Protein AF-A0A395IFY5-F1 (afdb_monomer)

pLDDT: mean 73.61, std 20.09, range [24.98, 97.0]

Radius of gyration: 34.27 Å; Cα contacts (8 Å, |Δi|>4): 529; chains: 1; bounding box: 59×69×120 Å

Structure (mmCIF, N/CA/C/O backbone):
data_AF-A0A395IFY5-F1
#
_entry.id   AF-A0A395IFY5-F1
#
loop_
_atom_site.group_PDB
_atom_site.id
_atom_site.type_symbol
_atom_site.label_atom_id
_atom_site.label_alt_id
_atom_site.label_comp_id
_atom_site.label_asym_id
_atom_site.label_entity_id
_atom_site.label_seq_id
_atom_site.pdbx_PDB_ins_code
_atom_site.Cartn_x
_atom_site.Cartn_y
_atom_site.Cartn_z
_atom_site.occupancy
_atom_site.B_iso_or_equiv
_atom_site.auth_seq_id
_atom_site.auth_comp_id
_atom_site.auth_asym_id
_atom_site.auth_atom_id
_atom_site.pdbx_PDB_model_num
ATOM 1 N N . MET A 1 1 ? -20.808 15.886 49.820 1.00 26.98 1 MET A N 1
ATOM 2 C CA . MET A 1 1 ? -21.472 15.055 48.793 1.00 26.98 1 MET A CA 1
ATOM 3 C C . MET A 1 1 ? -20.563 14.999 47.576 1.00 26.98 1 MET A C 1
ATOM 5 O O . MET A 1 1 ? -20.140 16.070 47.157 1.00 26.98 1 MET A O 1
ATOM 9 N N . PRO A 1 2 ? -20.183 13.823 47.051 1.00 31.27 2 PRO A N 1
ATOM 10 C CA . PRO A 1 2 ? -19.376 13.756 45.838 1.00 31.27 2 PRO A CA 1
ATOM 11 C C . PRO A 1 2 ? -20.217 14.234 44.645 1.00 31.27 2 PRO A C 1
ATOM 13 O O . PRO A 1 2 ? -21.399 13.910 44.546 1.00 31.27 2 PRO A O 1
ATOM 16 N N . SER A 1 3 ? -19.616 15.046 43.783 1.00 34.03 3 SER A N 1
ATOM 17 C CA . SER A 1 3 ? -20.233 15.707 42.632 1.00 34.03 3 SER A CA 1
ATOM 18 C C . SER A 1 3 ? -20.756 14.730 41.572 1.00 34.03 3 SER A C 1
ATOM 20 O O . SER A 1 3 ? -20.157 13.686 41.317 1.00 34.03 3 SER A O 1
ATOM 22 N N . GLN A 1 4 ? -21.853 15.129 40.924 1.00 34.00 4 GLN A N 1
ATOM 23 C CA . GLN A 1 4 ? -22.522 14.465 39.804 1.00 34.00 4 GLN A CA 1
ATOM 24 C C . GLN A 1 4 ? -21.640 14.350 38.546 1.00 34.00 4 GLN A C 1
ATOM 26 O O . GLN A 1 4 ? -21.796 15.118 37.604 1.00 34.00 4 GLN A O 1
ATOM 31 N N . ASP A 1 5 ? -20.738 13.378 38.485 1.00 44.94 5 ASP A N 1
ATOM 32 C CA . ASP A 1 5 ? -20.074 13.021 37.228 1.00 44.94 5 ASP A CA 1
ATOM 33 C C . ASP A 1 5 ? -20.042 11.494 37.103 1.00 44.94 5 ASP A C 1
ATOM 35 O O . ASP A 1 5 ? -19.084 10.816 37.468 1.00 44.94 5 ASP A O 1
ATOM 39 N N . GLY A 1 6 ? -21.166 10.939 36.636 1.00 41.62 6 GLY A N 1
ATOM 40 C CA . GLY A 1 6 ? -21.250 9.535 36.237 1.00 41.62 6 GLY A CA 1
ATOM 41 C C . GLY A 1 6 ? -20.251 9.205 35.112 1.00 41.62 6 GLY A C 1
ATOM 42 O O . GLY A 1 6 ? -19.733 10.116 34.459 1.00 41.62 6 GLY A O 1
ATOM 43 N N . PRO A 1 7 ? -19.967 7.914 34.863 1.00 51.44 7 PRO A N 1
ATOM 44 C CA . PRO A 1 7 ? -18.994 7.487 33.860 1.00 51.44 7 PRO A CA 1
ATOM 45 C C . PRO A 1 7 ? -19.305 8.107 32.489 1.00 51.44 7 PRO A C 1
ATOM 47 O O . PRO A 1 7 ? -20.394 7.929 31.943 1.00 51.44 7 PRO A O 1
ATOM 50 N N . LYS A 1 8 ? -18.345 8.866 31.946 1.00 68.69 8 LYS A N 1
ATOM 51 C CA . LYS A 1 8 ? -18.414 9.467 30.608 1.00 68.69 8 LYS A CA 1
ATOM 52 C C . LYS A 1 8 ? -17.754 8.518 29.611 1.00 68.69 8 LYS A C 1
ATOM 54 O O . LYS A 1 8 ? -16.533 8.372 29.613 1.00 68.69 8 LYS A O 1
ATOM 59 N N . ASN A 1 9 ? -18.547 7.893 28.746 1.00 81.44 9 ASN A N 1
ATOM 60 C CA . ASN A 1 9 ? -18.025 7.064 27.661 1.00 81.44 9 ASN A CA 1
ATOM 61 C C . ASN A 1 9 ? -17.573 7.954 26.501 1.00 81.44 9 ASN A C 1
ATOM 63 O O . ASN A 1 9 ? -18.390 8.640 25.888 1.00 81.44 9 ASN A O 1
ATOM 67 N N . LEU A 1 10 ? -16.291 7.922 26.137 1.00 83.31 10 LEU A N 1
ATOM 68 C CA . LEU A 1 10 ? -15.866 8.532 24.881 1.00 83.31 10 LEU A CA 1
ATOM 69 C C . LEU A 1 10 ? -15.940 7.520 23.737 1.00 83.31 10 LEU A C 1
ATOM 71 O O . LEU A 1 10 ? -15.310 6.465 23.766 1.00 83.31 10 LEU A O 1
ATOM 75 N N . CYS A 1 11 ? -16.658 7.899 22.690 1.00 86.62 11 CYS A N 1
ATOM 76 C CA . CYS A 1 11 ? -16.679 7.219 21.409 1.00 86.62 11 CYS A CA 1
ATOM 77 C C . CYS A 1 11 ? -15.912 8.053 20.376 1.00 86.62 11 CYS A C 1
ATOM 79 O O . CYS A 1 11 ? -16.024 9.279 20.349 1.00 86.62 11 CYS A O 1
ATOM 81 N N . VAL A 1 12 ? -15.165 7.414 19.475 1.00 83.50 12 VAL A N 1
ATOM 82 C CA . VAL A 1 12 ? -14.490 8.143 18.393 1.00 83.50 12 VAL A CA 1
ATOM 83 C C . VAL A 1 12 ? -14.589 7.381 17.080 1.00 83.50 12 VAL A C 1
ATOM 85 O O . VAL A 1 12 ? -14.323 6.178 17.020 1.00 83.50 12 VAL A O 1
ATOM 88 N N . ALA A 1 13 ? -14.934 8.100 16.017 1.00 83.00 13 ALA A N 1
ATOM 89 C CA . ALA A 1 13 ? -14.989 7.576 14.660 1.00 83.00 13 ALA A CA 1
ATOM 90 C C . ALA A 1 13 ? -13.747 7.955 13.834 1.00 83.00 13 ALA A C 1
ATOM 92 O O . ALA A 1 13 ? -13.029 8.907 14.136 1.00 83.00 13 ALA A O 1
ATOM 93 N N . GLU A 1 14 ? -13.524 7.241 12.732 1.00 74.25 14 GLU A N 1
ATOM 94 C CA . GLU A 1 14 ? -12.420 7.515 11.797 1.00 74.25 14 GLU A CA 1
ATOM 95 C C . GLU A 1 14 ? -12.606 8.793 10.958 1.00 74.25 14 GLU A C 1
ATOM 97 O O . GLU A 1 14 ? -11.643 9.273 10.359 1.00 74.25 14 GLU A O 1
ATOM 102 N N . LYS A 1 15 ? -13.841 9.311 10.880 1.00 77.44 15 LYS A N 1
ATOM 103 C CA . LYS A 1 15 ? -14.235 10.450 10.040 1.00 77.44 15 LYS A CA 1
ATOM 104 C C . LYS A 1 15 ? -15.330 11.289 10.717 1.00 77.44 15 LYS A C 1
ATOM 106 O O . LYS A 1 15 ? -16.211 10.707 11.360 1.00 77.44 15 LYS A O 1
ATOM 111 N N . PRO A 1 16 ? -15.361 12.619 10.501 1.00 85.31 16 PRO A N 1
ATOM 112 C CA . PRO A 1 16 ? -16.389 13.497 11.070 1.00 85.31 16 PRO A CA 1
ATOM 113 C C . PRO A 1 16 ? -17.825 13.151 10.671 1.00 85.31 16 PRO A C 1
ATOM 115 O O . PRO A 1 16 ? -18.732 13.213 11.502 1.00 85.31 16 PRO A O 1
ATOM 118 N N . SER A 1 17 ? -18.043 12.746 9.416 1.00 86.31 17 SER A N 1
ATOM 119 C CA . SER A 1 17 ? -19.370 12.356 8.921 1.00 86.31 17 SER A CA 1
ATOM 120 C C . SER A 1 17 ? -19.918 11.124 9.646 1.00 86.31 17 SER A C 1
ATOM 122 O O . SER A 1 17 ? -21.086 11.109 10.033 1.00 86.31 17 SER A O 1
ATOM 124 N N . ILE A 1 18 ? -19.063 10.129 9.900 1.00 86.31 18 ILE A N 1
ATOM 125 C CA . ILE A 1 18 ? -19.425 8.905 10.624 1.00 86.31 18 ILE A CA 1
ATOM 126 C C . ILE A 1 18 ? -19.736 9.227 12.087 1.00 86.31 18 ILE A C 1
ATOM 128 O O . ILE A 1 18 ? -20.753 8.768 12.598 1.00 86.31 18 ILE A O 1
ATOM 132 N N . ALA A 1 19 ? -18.920 10.057 12.747 1.00 89.62 19 ALA A N 1
ATOM 133 C CA . ALA A 1 19 ? -19.186 10.478 14.125 1.00 89.62 19 ALA A CA 1
ATOM 134 C C . ALA A 1 19 ? -20.560 11.142 14.268 1.00 89.62 19 ALA A C 1
ATOM 136 O O . ALA A 1 19 ? -21.326 10.769 15.152 1.00 89.62 19 ALA A O 1
ATOM 137 N N . LYS A 1 20 ? -20.901 12.069 13.363 1.00 91.75 20 LYS A N 1
ATOM 138 C CA . LYS A 1 20 ? -22.211 12.733 13.361 1.00 91.75 20 LYS A CA 1
ATOM 139 C C . LYS A 1 20 ? -23.358 11.732 13.190 1.00 91.75 20 LYS A C 1
ATOM 141 O O . LYS A 1 20 ? -24.325 11.774 13.944 1.00 91.75 20 LYS A O 1
ATOM 146 N N . ALA A 1 21 ? -23.253 10.837 12.206 1.00 91.31 21 ALA A N 1
ATOM 147 C CA . ALA A 1 21 ? -24.296 9.855 11.914 1.00 91.31 21 ALA A CA 1
ATOM 148 C C . ALA A 1 21 ? -24.513 8.880 13.083 1.00 91.31 21 ALA A C 1
ATOM 150 O O . ALA A 1 21 ? -25.640 8.699 13.540 1.00 91.31 21 ALA A O 1
ATOM 151 N N . VAL A 1 22 ? -23.428 8.315 13.622 1.00 93.44 22 VAL A N 1
ATOM 152 C CA . VAL A 1 22 ? -23.485 7.382 14.755 1.00 93.44 22 VAL A CA 1
ATOM 153 C C . VAL A 1 22 ? -24.049 8.069 15.998 1.00 93.44 22 VAL A C 1
ATOM 155 O O . VAL A 1 22 ? -24.933 7.507 16.640 1.00 93.44 22 VAL A O 1
ATOM 158 N N . ALA A 1 23 ? -23.606 9.290 16.316 1.00 93.81 23 ALA A N 1
ATOM 159 C CA . ALA A 1 23 ? -24.124 10.030 17.466 1.00 93.81 23 ALA A CA 1
ATOM 160 C C . ALA A 1 23 ? -25.639 10.267 17.353 1.00 93.81 23 ALA A C 1
ATOM 162 O O . ALA A 1 23 ? -26.368 10.004 18.304 1.00 93.81 23 ALA A O 1
ATOM 163 N N . ASN A 1 24 ? -26.131 10.665 16.175 1.00 93.19 24 ASN A N 1
ATOM 164 C CA . ASN A 1 24 ? -27.566 10.846 15.939 1.00 93.19 24 ASN A CA 1
ATOM 165 C C . ASN A 1 24 ? -28.365 9.540 16.080 1.00 93.19 24 ASN A C 1
ATOM 167 O O . ASN A 1 24 ? -29.462 9.550 16.639 1.00 93.19 24 ASN A O 1
ATOM 171 N N . HIS A 1 25 ? -27.830 8.414 15.597 1.00 93.38 25 HIS A N 1
ATOM 172 C CA . HIS A 1 25 ? -28.491 7.112 15.717 1.00 93.38 25 HIS A CA 1
ATOM 173 C C . HIS A 1 25 ? -28.605 6.636 17.165 1.00 93.38 25 HIS A C 1
ATOM 175 O O . HIS A 1 25 ? -29.672 6.149 17.550 1.00 93.38 25 HIS A O 1
ATOM 181 N N . LEU A 1 26 ? -27.536 6.799 17.951 1.00 93.06 26 LEU A N 1
ATOM 182 C CA . LEU A 1 26 ? -27.499 6.409 19.362 1.00 93.06 26 LEU A CA 1
ATOM 183 C C . LEU A 1 26 ? -28.353 7.341 20.227 1.00 93.06 26 LEU A C 1
ATOM 185 O O . LEU A 1 26 ? -29.123 6.867 21.054 1.00 93.06 26 LEU A O 1
ATOM 189 N N . ALA A 1 27 ? -28.292 8.649 19.984 1.00 91.50 27 ALA A N 1
ATOM 190 C CA . ALA A 1 27 ? -29.034 9.648 20.748 1.00 91.50 27 ALA A CA 1
ATOM 191 C C . ALA A 1 27 ? -30.536 9.716 20.412 1.00 91.50 27 ALA A C 1
ATOM 193 O O . ALA A 1 27 ? -31.269 10.490 21.023 1.00 91.50 27 ALA A O 1
ATOM 194 N N . GLY A 1 28 ? -30.996 8.987 19.386 1.00 87.31 28 GLY A N 1
ATOM 195 C CA . GLY A 1 28 ? -32.372 9.107 18.891 1.00 87.31 28 GLY A CA 1
ATOM 196 C C . GLY A 1 28 ? -32.708 10.518 18.390 1.00 87.31 28 GLY A C 1
ATOM 197 O O . GLY A 1 28 ? -33.854 10.938 18.483 1.00 87.31 28 GLY A O 1
ATOM 198 N N . GLY A 1 29 ? -31.707 11.255 17.898 1.00 81.44 29 GLY A N 1
ATOM 199 C CA . GLY A 1 29 ? -31.835 12.649 17.461 1.00 81.44 29 GLY A CA 1
ATOM 200 C C . GLY A 1 29 ? -31.579 13.709 18.540 1.00 81.44 29 GLY A C 1
ATOM 201 O O . GLY A 1 29 ? -31.393 14.870 18.188 1.00 81.44 29 GLY A O 1
ATOM 202 N N . ASN A 1 30 ? -31.491 13.346 19.825 1.00 87.69 30 ASN A N 1
ATOM 203 C CA . ASN A 1 30 ? -31.222 14.299 20.908 1.00 87.69 30 ASN A CA 1
ATOM 204 C C . ASN A 1 30 ? -29.714 14.427 21.198 1.00 87.69 30 ASN A C 1
ATOM 206 O O . ASN A 1 30 ? -29.212 13.928 22.205 1.00 87.69 30 ASN A O 1
ATOM 210 N N . VAL A 1 31 ? -28.978 15.049 20.272 1.00 91.62 31 VAL A N 1
ATOM 211 C CA . VAL A 1 31 ? -27.521 15.227 20.366 1.00 91.62 31 VAL A CA 1
ATOM 212 C C . VAL A 1 31 ? -27.163 16.688 20.642 1.00 91.62 31 VAL A C 1
ATOM 214 O O . VAL A 1 31 ? -27.665 17.595 19.982 1.00 91.62 31 VAL A O 1
ATOM 217 N N . GLN A 1 32 ? -26.240 16.922 21.573 1.00 91.62 32 GLN A N 1
ATOM 218 C CA . GLN A 1 32 ? -25.681 18.248 21.846 1.00 91.62 32 GLN A CA 1
ATOM 219 C C . GLN A 1 32 ? -24.305 18.366 21.194 1.00 91.62 32 GLN A C 1
ATOM 221 O O . GLN A 1 32 ? -23.394 17.612 21.528 1.00 91.62 32 GLN A O 1
ATOM 226 N N . SER A 1 33 ? -24.134 19.293 20.249 1.00 91.25 33 SER A N 1
ATOM 227 C CA . SER A 1 33 ? -22.854 19.474 19.554 1.00 91.25 33 SER A CA 1
ATOM 228 C C . SER A 1 33 ? -22.033 20.620 20.139 1.00 91.25 33 SER A C 1
ATOM 230 O O . SER A 1 33 ? -22.550 21.726 20.274 1.00 91.25 33 SER A O 1
ATOM 232 N N . SER A 1 34 ? -20.740 20.400 20.371 1.00 88.62 34 SER A N 1
ATOM 233 C CA . SER A 1 34 ? -19.772 21.440 20.728 1.00 88.62 34 SER A CA 1
ATOM 234 C C . SER A 1 34 ? -18.578 21.458 19.769 1.00 88.62 34 SER A C 1
ATOM 236 O O . SER A 1 34 ? -18.190 20.440 19.183 1.00 88.62 34 SER A O 1
ATOM 238 N N . ASN A 1 35 ? -18.018 22.651 19.561 1.00 86.19 35 ASN A N 1
ATOM 239 C CA . ASN A 1 35 ? -16.849 22.841 18.706 1.00 86.19 35 ASN A CA 1
ATOM 240 C C . ASN A 1 35 ? -15.571 22.388 19.418 1.00 86.19 35 ASN A C 1
ATOM 242 O O . ASN A 1 35 ? -15.488 22.386 20.645 1.00 86.19 35 ASN A O 1
ATOM 246 N N . THR A 1 36 ? -14.565 22.031 18.626 1.00 81.25 36 THR A N 1
ATOM 247 C CA . THR A 1 36 ? -13.233 21.654 19.111 1.00 81.25 36 THR A CA 1
ATOM 248 C C . THR A 1 36 ? -12.189 22.637 18.588 1.00 81.25 36 THR A C 1
ATOM 250 O O . THR A 1 36 ? -12.496 23.489 17.753 1.00 81.25 36 THR A O 1
ATOM 253 N N . GLY A 1 37 ? -10.932 22.497 19.019 1.00 73.19 37 GLY A N 1
ATOM 254 C CA . GLY A 1 37 ? -9.809 23.259 18.456 1.00 73.19 37 GLY A CA 1
ATOM 255 C C . GLY A 1 37 ? -9.517 22.962 16.975 1.00 73.19 37 GLY A C 1
ATOM 256 O O . GLY A 1 37 ? -8.627 23.575 16.394 1.00 73.19 37 GLY A O 1
ATOM 257 N N . ASN A 1 38 ? -10.233 22.019 16.350 1.00 79.94 38 ASN A N 1
ATOM 258 C CA . ASN A 1 38 ? -10.148 21.730 14.924 1.00 79.94 38 ASN A CA 1
ATOM 259 C C . ASN A 1 38 ? -11.479 22.048 14.222 1.00 79.94 38 ASN A C 1
ATOM 261 O O . ASN A 1 38 ? -12.522 21.505 14.580 1.00 79.94 38 ASN A O 1
ATOM 265 N N . LYS A 1 39 ? -11.431 22.866 13.161 1.00 83.44 39 LYS A N 1
ATOM 266 C CA . LYS A 1 39 ? -12.620 23.332 12.420 1.00 83.44 39 LYS A CA 1
ATOM 267 C C . LYS A 1 39 ? -13.497 22.222 11.823 1.00 83.44 39 LYS A C 1
ATOM 269 O O . LYS A 1 39 ? -14.675 22.453 11.570 1.00 83.44 39 LYS A O 1
ATOM 274 N N . TYR A 1 40 ? -12.944 21.035 11.580 1.00 83.69 40 TYR A N 1
ATOM 275 C CA . TYR A 1 40 ? -13.663 19.921 10.956 1.00 83.69 40 TYR A CA 1
ATOM 276 C C . TYR A 1 40 ? -14.197 18.899 11.962 1.00 83.69 40 TYR A C 1
ATOM 278 O O . TYR A 1 40 ? -14.965 18.017 11.577 1.00 83.69 40 TYR A O 1
ATOM 286 N N . ILE A 1 41 ? -13.796 18.986 13.234 1.00 84.38 41 ILE A N 1
ATOM 287 C CA . ILE A 1 41 ? -14.153 18.007 14.262 1.00 84.38 41 ILE A CA 1
ATOM 288 C C . ILE A 1 41 ? -15.041 18.664 15.309 1.00 84.38 41 ILE A C 1
ATOM 290 O O . ILE A 1 41 ? -14.768 19.754 15.810 1.00 84.38 41 ILE A O 1
ATOM 294 N N . LYS A 1 42 ? -16.112 17.954 15.651 1.00 88.06 42 LYS A N 1
ATOM 295 C CA . LYS A 1 42 ? -17.075 18.334 16.679 1.00 88.06 42 LYS A CA 1
ATOM 296 C C . LYS A 1 42 ? -17.179 17.223 17.711 1.00 88.06 42 LYS A C 1
ATOM 298 O O . LYS A 1 42 ? -16.975 16.053 17.379 1.00 88.06 42 LYS A O 1
ATOM 303 N N . ASN A 1 43 ? -17.529 17.601 18.930 1.00 88.88 43 ASN A N 1
ATOM 304 C CA . ASN A 1 43 ? -17.915 16.667 19.976 1.00 88.88 43 ASN A CA 1
ATOM 305 C C . ASN A 1 43 ? -19.445 16.626 20.040 1.00 88.88 43 ASN A C 1
ATOM 307 O O . ASN A 1 43 ? -20.100 17.664 19.981 1.00 88.88 43 ASN A O 1
ATOM 311 N N . TYR A 1 44 ? -20.008 15.427 20.127 1.00 91.81 44 TYR A N 1
ATOM 312 C CA . TYR A 1 44 ? -21.442 15.176 20.184 1.00 91.81 44 TYR A CA 1
ATOM 313 C C . TYR A 1 44 ? -21.761 14.477 21.502 1.00 91.81 44 TYR A C 1
ATOM 315 O O . TYR A 1 44 ? -21.471 13.292 21.656 1.00 91.81 44 TYR A O 1
ATOM 323 N N . SER A 1 45 ? -22.327 15.210 22.450 1.00 91.19 45 SER A N 1
ATOM 324 C CA . SER A 1 45 ? -22.724 14.696 23.757 1.00 91.19 45 SER A CA 1
ATOM 325 C C . SER A 1 45 ? -24.150 14.155 23.706 1.00 91.19 45 SER A C 1
ATOM 327 O O . SER A 1 45 ? -25.042 14.801 23.154 1.00 91.19 45 SER A O 1
ATOM 329 N N . PHE A 1 46 ? -24.367 12.975 24.277 1.00 92.44 46 PHE A N 1
ATOM 330 C CA . PHE A 1 46 ? -25.675 12.329 24.369 1.00 92.44 46 PHE A CA 1
ATOM 331 C C . PHE A 1 46 ? -25.711 11.331 25.527 1.00 92.44 46 PHE A C 1
ATOM 333 O O . PHE A 1 46 ? -24.678 10.960 26.077 1.00 92.44 46 PHE A O 1
ATOM 340 N N . THR A 1 47 ? -26.906 10.871 25.873 1.00 91.25 47 THR A N 1
ATOM 341 C CA . THR A 1 47 ? -27.121 9.797 26.846 1.00 91.25 47 THR A CA 1
ATOM 342 C C . THR A 1 47 ? -27.548 8.540 26.095 1.00 91.25 47 THR A C 1
ATOM 344 O O . THR A 1 47 ? -28.386 8.614 25.195 1.00 91.25 47 THR A O 1
ATOM 347 N N . PHE A 1 48 ? -26.950 7.393 26.415 1.00 92.56 48 PHE A N 1
ATOM 348 C CA . PHE A 1 48 ? -27.265 6.123 25.761 1.00 92.56 48 PHE A CA 1
ATOM 349 C C . PHE A 1 48 ? -27.059 4.940 26.707 1.00 92.56 48 PHE A C 1
ATOM 351 O O . PHE A 1 48 ? -26.137 4.930 27.522 1.00 92.56 48 PHE A O 1
ATOM 358 N N . ASP A 1 49 ? -27.901 3.919 26.549 1.00 91.50 49 ASP A N 1
ATOM 359 C CA . ASP A 1 49 ? -27.753 2.627 27.213 1.00 91.50 49 ASP A CA 1
ATOM 360 C C . ASP A 1 49 ? -26.842 1.698 26.400 1.00 91.50 49 ASP A C 1
ATOM 362 O O . ASP A 1 49 ? -27.270 1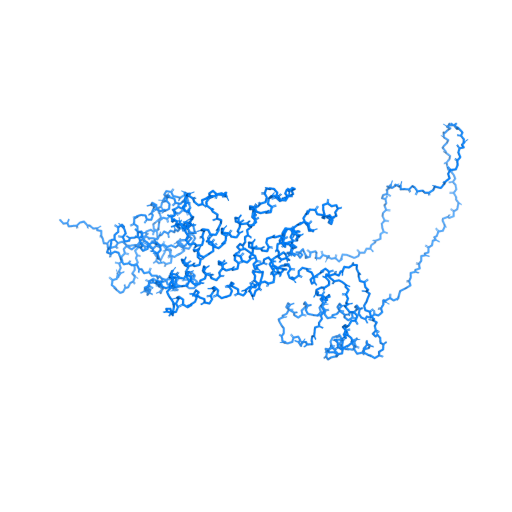.077 25.422 1.00 91.50 49 ASP A O 1
ATOM 366 N N . PHE A 1 50 ? -25.585 1.583 26.827 1.00 89.06 50 PHE A N 1
ATOM 367 C CA . PHE A 1 50 ? -24.598 0.676 26.235 1.00 89.06 50 PHE A CA 1
ATOM 368 C C . PHE A 1 50 ? -24.789 -0.783 26.676 1.00 89.06 50 PHE A C 1
ATOM 370 O O . PHE A 1 50 ? -24.104 -1.667 26.163 1.00 89.06 50 PHE A O 1
ATOM 377 N N . GLY A 1 51 ? -25.730 -1.061 27.583 1.00 86.44 51 GLY A N 1
ATOM 378 C CA . GLY A 1 51 ? -25.977 -2.393 28.120 1.00 86.44 51 GLY A CA 1
ATOM 379 C C . GLY A 1 51 ? -24.822 -2.947 28.964 1.00 86.44 51 GLY A C 1
ATOM 380 O O . GLY A 1 51 ? -23.783 -2.312 29.171 1.00 86.44 51 GLY A O 1
ATOM 381 N N . GLY A 1 52 ? -25.019 -4.165 29.477 1.00 81.19 52 GLY A N 1
ATOM 382 C CA . GLY A 1 52 ? -24.025 -4.867 30.293 1.00 81.19 52 GLY A CA 1
ATOM 383 C C . GLY A 1 52 ? -23.592 -4.061 31.522 1.00 81.19 52 GLY A C 1
ATOM 384 O O . GLY A 1 52 ? -24.425 -3.500 32.226 1.00 81.19 52 GLY A O 1
ATOM 385 N N . GLN A 1 53 ? -22.280 -3.996 31.761 1.00 77.00 53 GLN A N 1
ATOM 386 C CA . GLN A 1 53 ? -21.682 -3.289 32.902 1.00 77.00 53 GLN A CA 1
ATOM 387 C C . GLN A 1 53 ? -21.679 -1.754 32.777 1.00 77.00 53 GLN A C 1
ATOM 389 O O . GLN A 1 53 ? -21.423 -1.072 33.764 1.00 77.00 53 GLN A O 1
ATOM 394 N N . TRP A 1 54 ? -21.925 -1.202 31.582 1.00 82.00 54 TRP A N 1
ATOM 395 C CA . TRP A 1 54 ? -21.890 0.250 31.355 1.00 82.00 54 TRP A CA 1
ATOM 396 C C . TRP A 1 54 ? -23.267 0.900 31.505 1.00 82.00 54 TRP A C 1
ATOM 398 O O . TRP A 1 54 ? -23.341 2.064 31.891 1.00 82.00 54 TRP A O 1
ATOM 408 N N . GLY A 1 55 ? -24.339 0.143 31.238 1.00 86.19 55 GLY A N 1
ATOM 409 C CA . GLY A 1 55 ? -25.720 0.594 31.396 1.00 86.19 55 GLY A CA 1
ATOM 410 C C . GLY A 1 55 ? -26.004 1.925 30.696 1.00 86.19 55 GLY A C 1
ATOM 411 O O . GLY A 1 55 ? -25.416 2.243 29.659 1.00 86.19 55 GLY A O 1
ATOM 412 N N . ASN A 1 56 ? -26.912 2.707 31.280 1.00 88.75 56 ASN A N 1
ATOM 413 C CA . ASN A 1 56 ? -27.227 4.050 30.814 1.00 88.75 56 ASN A CA 1
ATOM 414 C C . ASN A 1 56 ? -26.201 5.063 31.336 1.00 88.75 56 ASN A C 1
ATOM 416 O O . ASN A 1 56 ? -26.085 5.263 32.546 1.00 88.75 56 ASN A O 1
ATOM 420 N N . CYS A 1 57 ? -25.478 5.717 30.428 1.00 87.19 57 CYS A N 1
ATOM 421 C CA . CYS A 1 57 ? -24.462 6.695 30.789 1.00 87.19 57 CYS A CA 1
ATOM 422 C C . CYS A 1 57 ? -24.392 7.859 29.793 1.00 87.19 57 CYS A C 1
ATOM 424 O O . CYS A 1 57 ? -24.887 7.797 28.663 1.00 87.19 57 CYS A O 1
ATOM 426 N N . ASN A 1 58 ? -23.721 8.930 30.213 1.00 88.25 58 ASN A N 1
ATOM 427 C CA . ASN A 1 58 ? -23.388 10.029 29.319 1.00 88.25 58 ASN A CA 1
ATOM 428 C C . ASN A 1 58 ? -22.227 9.614 28.416 1.00 88.25 58 ASN A C 1
ATOM 430 O O . ASN A 1 58 ? -21.253 9.005 28.862 1.00 88.25 58 ASN A O 1
ATOM 434 N N . ALA A 1 59 ? -22.324 9.958 27.141 1.00 88.31 59 ALA A N 1
ATOM 435 C CA . ALA A 1 59 ? -21.312 9.680 26.147 1.00 88.31 59 ALA A CA 1
ATOM 436 C C . ALA A 1 59 ? -20.987 10.918 25.323 1.00 88.31 59 ALA A C 1
ATOM 438 O O . ALA A 1 59 ? -21.832 11.779 25.083 1.00 88.31 59 ALA A O 1
ATOM 439 N N . VAL A 1 60 ? -19.741 10.982 24.872 1.00 89.12 60 VAL A N 1
ATOM 440 C CA . VAL A 1 60 ? -19.272 11.986 23.923 1.00 89.12 60 VAL A CA 1
ATOM 441 C C . VAL A 1 60 ? -18.745 11.248 22.702 1.00 89.12 60 VAL A C 1
ATOM 443 O O . VAL A 1 60 ? -17.828 10.441 22.807 1.00 89.12 60 VAL A O 1
ATOM 446 N N . MET A 1 61 ? -19.324 11.507 21.534 1.00 89.50 61 MET A N 1
ATOM 447 C CA . MET A 1 61 ? -18.809 11.034 20.252 1.00 89.50 61 MET A CA 1
ATOM 448 C C . MET A 1 61 ? -17.972 12.123 19.593 1.00 89.50 61 MET A C 1
ATOM 450 O O . MET A 1 61 ? -18.414 13.259 19.458 1.00 89.50 61 MET A O 1
ATOM 454 N N . THR A 1 62 ? -16.784 11.771 19.122 1.00 89.06 62 THR A N 1
ATOM 455 C CA . THR A 1 62 ? -15.922 12.657 18.332 1.00 89.06 62 THR A CA 1
ATOM 456 C C . THR A 1 62 ? -15.323 11.905 17.141 1.00 89.06 62 THR A C 1
ATOM 458 O O . THR A 1 62 ? -15.735 10.787 16.826 1.00 89.06 62 THR A O 1
ATOM 461 N N . SER A 1 63 ? -14.371 12.499 16.425 1.00 83.94 63 SER A N 1
ATOM 462 C CA . SER A 1 63 ? -13.718 11.858 15.276 1.00 83.94 63 SER A CA 1
ATOM 463 C C . SER A 1 63 ? -12.264 12.271 15.107 1.00 83.94 63 SER A C 1
ATOM 465 O O . SER A 1 63 ? -11.843 13.304 15.620 1.00 83.94 63 SER A O 1
ATOM 467 N N . VAL A 1 64 ? -11.527 11.490 14.320 1.00 76.31 64 VAL A N 1
ATOM 468 C CA . VAL A 1 64 ? -10.225 11.874 13.758 1.00 76.31 64 VAL A CA 1
ATOM 469 C C . VAL A 1 64 ? -10.331 12.197 12.268 1.00 76.31 64 VAL A C 1
ATOM 471 O O . VAL A 1 64 ? -11.369 11.999 11.638 1.00 76.31 64 VAL A O 1
ATOM 474 N N . LEU A 1 65 ? -9.229 12.689 11.703 1.00 70.62 65 LEU A N 1
ATOM 475 C CA . LEU A 1 65 ? -9.031 12.860 10.266 1.00 70.62 65 LEU A CA 1
ATOM 476 C C . LEU A 1 65 ? -7.882 11.955 9.810 1.00 70.62 65 LEU A C 1
ATOM 478 O O . LEU A 1 65 ? -6.720 12.357 9.828 1.00 70.62 65 LEU A O 1
ATOM 482 N N . GLY A 1 66 ? -8.188 10.712 9.433 1.00 63.75 66 GLY A N 1
ATOM 483 C CA . GLY A 1 66 ? -7.176 9.733 9.012 1.00 63.75 66 GLY A CA 1
ATOM 484 C C . GLY A 1 66 ? -6.202 9.340 10.133 1.00 63.75 66 GLY A C 1
ATOM 485 O O . GLY A 1 66 ? -6.558 9.342 11.311 1.00 63.75 66 GLY A O 1
ATOM 486 N N . HIS A 1 67 ? -4.960 8.993 9.779 1.00 65.50 67 HIS A N 1
ATOM 487 C CA . HIS A 1 67 ? -3.940 8.604 10.760 1.00 65.50 67 HIS A CA 1
ATOM 488 C C . HIS A 1 67 ? -3.442 9.812 11.570 1.00 65.50 67 HIS A C 1
ATOM 490 O O . HIS A 1 67 ? -3.022 10.815 10.994 1.00 65.50 67 HIS A O 1
ATOM 496 N N . LEU A 1 68 ? -3.503 9.719 12.903 1.00 64.00 68 LEU A N 1
ATOM 497 C CA . LEU A 1 68 ? -3.069 10.777 13.828 1.00 64.00 68 LEU A CA 1
ATOM 498 C C . LEU A 1 68 ? -1.544 10.847 13.970 1.00 64.00 68 LEU A C 1
ATOM 500 O O . LEU A 1 68 ? -0.994 11.914 14.227 1.00 64.00 68 LEU A O 1
ATOM 504 N N . THR A 1 69 ? -0.883 9.702 13.817 1.00 65.50 69 THR A N 1
ATOM 505 C CA . THR A 1 69 ? 0.563 9.564 13.937 1.00 65.50 69 THR A CA 1
ATOM 506 C C . THR A 1 69 ? 1.170 9.039 12.650 1.00 65.50 69 THR A C 1
ATOM 508 O O . THR A 1 69 ? 0.563 8.243 11.927 1.00 65.50 69 THR A O 1
ATOM 511 N N . THR A 1 70 ? 2.395 9.471 12.399 1.00 70.31 70 THR A N 1
ATOM 512 C CA . THR A 1 70 ? 3.266 8.984 11.338 1.00 70.31 70 THR A CA 1
ATOM 513 C C . THR A 1 70 ? 4.439 8.252 11.955 1.00 70.31 70 THR A C 1
ATOM 515 O O . THR A 1 70 ? 4.901 8.579 13.047 1.00 70.31 70 THR A O 1
ATOM 518 N N . LEU A 1 71 ? 4.887 7.226 11.249 1.00 79.06 71 LEU A N 1
ATOM 519 C CA . LEU A 1 71 ? 6.094 6.496 11.575 1.00 79.06 71 LEU A CA 1
ATOM 520 C C . LEU A 1 71 ? 7.190 7.031 10.654 1.00 79.06 71 LEU A C 1
ATOM 522 O O . LEU A 1 71 ? 6.978 7.098 9.445 1.00 79.06 71 LEU A O 1
ATOM 526 N N . ASP A 1 72 ? 8.316 7.435 11.220 1.00 85.12 72 ASP A N 1
ATOM 527 C CA . ASP A 1 72 ? 9.439 8.019 10.489 1.00 85.12 72 ASP A CA 1
ATOM 528 C C . ASP A 1 72 ? 10.755 7.477 11.058 1.00 85.12 72 ASP A C 1
ATOM 530 O O . ASP A 1 72 ? 10.779 6.864 12.125 1.00 85.12 72 ASP A O 1
ATOM 534 N N . VAL A 1 73 ? 11.863 7.668 10.356 1.00 89.38 73 VAL A N 1
ATOM 535 C CA . VAL A 1 73 ? 13.185 7.342 10.897 1.00 89.38 73 VAL A CA 1
ATOM 536 C C . VAL A 1 73 ? 13.732 8.504 11.719 1.00 89.38 73 VAL A C 1
ATOM 538 O O . VAL A 1 73 ? 13.374 9.671 11.525 1.00 89.38 73 VAL A O 1
ATOM 541 N N . ALA A 1 74 ? 14.628 8.186 12.649 1.00 89.44 74 ALA A N 1
ATOM 542 C CA . ALA A 1 74 ? 15.314 9.187 13.446 1.00 89.44 74 ALA A CA 1
ATOM 543 C C . ALA A 1 74 ? 16.032 10.228 12.568 1.00 89.44 74 ALA A C 1
ATOM 545 O O . ALA A 1 74 ? 16.525 9.881 11.491 1.00 89.44 74 ALA A O 1
ATOM 546 N N . PRO A 1 75 ? 16.161 11.492 13.024 1.00 89.12 75 PRO A N 1
ATOM 547 C CA . PRO A 1 75 ? 16.842 12.546 12.268 1.00 89.12 75 PRO A CA 1
ATOM 548 C C . PRO A 1 75 ? 18.242 12.162 11.773 1.00 89.12 75 PRO A C 1
ATOM 550 O O . PRO A 1 75 ? 18.622 12.548 10.670 1.00 89.12 75 PRO A O 1
ATOM 553 N N . SER A 1 76 ? 18.969 11.335 12.534 1.00 90.38 76 SER A N 1
ATOM 554 C CA . SER A 1 76 ? 20.282 10.798 12.152 1.00 90.38 76 SER A CA 1
ATOM 555 C C . SER A 1 76 ? 20.275 9.984 10.852 1.00 90.38 76 SER A C 1
ATOM 557 O O . SER A 1 76 ? 21.313 9.864 10.217 1.00 90.38 76 SER A O 1
ATOM 559 N N . HIS A 1 77 ? 19.120 9.463 10.431 1.00 90.62 77 HIS A N 1
ATOM 560 C CA . HIS A 1 77 ? 18.943 8.634 9.234 1.00 90.62 77 HIS A CA 1
ATOM 561 C C . HIS A 1 77 ? 18.155 9.335 8.117 1.00 90.62 77 HIS A C 1
ATOM 563 O O . HIS A 1 77 ? 17.855 8.716 7.096 1.00 90.62 77 HIS A O 1
ATOM 569 N N . LYS A 1 78 ? 17.809 10.619 8.294 1.00 86.12 78 LYS A N 1
ATOM 570 C CA . LYS A 1 78 ? 17.062 11.404 7.293 1.00 86.12 78 LYS A CA 1
ATOM 571 C C . LYS A 1 78 ? 17.942 11.985 6.193 1.00 86.12 78 LYS A C 1
ATOM 573 O O . LYS A 1 78 ? 17.447 12.281 5.107 1.00 86.12 78 LYS A O 1
ATOM 578 N N . ASN A 1 79 ? 19.226 12.193 6.474 1.00 88.12 79 ASN A N 1
ATOM 579 C CA . ASN A 1 79 ? 20.165 12.685 5.476 1.00 88.12 79 ASN A CA 1
ATOM 580 C C . ASN A 1 79 ? 20.295 11.650 4.341 1.00 88.12 79 ASN A C 1
ATOM 582 O O . ASN A 1 79 ? 20.317 10.456 4.605 1.00 88.12 79 ASN A O 1
ATOM 586 N N . TRP A 1 80 ? 20.362 12.093 3.081 1.00 86.25 80 TRP A N 1
ATOM 587 C CA . TRP A 1 80 ? 20.458 11.206 1.916 1.00 86.25 80 TRP A CA 1
ATOM 588 C C . TRP A 1 80 ? 21.853 10.602 1.717 1.00 86.25 80 TRP A C 1
ATOM 590 O O . TRP A 1 80 ? 21.957 9.521 1.138 1.00 86.25 80 TRP A O 1
ATOM 600 N N . THR A 1 81 ? 22.927 11.207 2.222 1.00 84.75 81 THR A N 1
ATOM 601 C CA . THR A 1 81 ? 24.313 10.771 1.969 1.00 84.75 81 THR A CA 1
ATOM 602 C C . THR A 1 81 ? 24.883 9.846 3.044 1.00 84.75 81 THR A C 1
ATOM 604 O O . THR A 1 81 ? 25.586 8.904 2.697 1.00 84.75 81 THR A O 1
ATOM 607 N N . SER A 1 82 ? 24.535 10.035 4.320 1.00 86.75 82 SER A N 1
ATOM 608 C CA . SER A 1 82 ? 24.987 9.192 5.444 1.00 86.75 82 SER A CA 1
ATOM 609 C C . SER A 1 82 ? 23.889 9.041 6.510 1.00 86.75 82 SER A C 1
ATOM 611 O O . SER A 1 82 ? 23.095 9.975 6.633 1.00 86.75 82 SER A O 1
ATOM 613 N N . PRO A 1 83 ? 23.772 7.911 7.243 1.00 91.00 83 PRO A N 1
ATOM 614 C CA . PRO A 1 83 ? 24.473 6.619 7.092 1.00 91.00 83 PRO A CA 1
ATOM 615 C C . PRO A 1 83 ? 24.054 5.887 5.806 1.00 91.00 83 PRO A C 1
ATOM 617 O O . PRO A 1 83 ? 23.071 6.299 5.195 1.00 91.00 83 PRO A O 1
ATOM 620 N N . PRO A 1 84 ? 24.769 4.851 5.335 1.00 92.19 84 PRO A N 1
ATOM 621 C CA . PRO A 1 84 ? 24.459 4.224 4.051 1.00 92.19 84 PRO A CA 1
ATOM 622 C C . PRO A 1 84 ? 23.062 3.553 4.052 1.00 92.19 84 PRO A C 1
ATOM 624 O O . PRO A 1 84 ? 22.567 3.178 5.116 1.00 92.19 84 PRO A O 1
ATOM 627 N N . PRO A 1 85 ? 22.370 3.435 2.898 1.00 92.75 85 PRO A N 1
ATOM 628 C CA . PRO A 1 85 ? 20.953 3.051 2.875 1.00 92.75 85 PRO A CA 1
ATOM 629 C C . PRO A 1 85 ? 20.646 1.664 3.461 1.00 92.75 85 PRO A C 1
ATOM 631 O O . PRO A 1 85 ? 19.550 1.463 3.975 1.00 92.75 85 PRO A O 1
ATOM 634 N N . GLU A 1 86 ? 21.597 0.730 3.428 1.00 93.62 86 GLU A N 1
ATOM 635 C CA . GLU A 1 86 ? 21.507 -0.585 4.079 1.00 93.62 86 GLU A CA 1
ATOM 636 C C . GLU A 1 86 ? 21.241 -0.497 5.591 1.00 93.62 86 GLU A C 1
ATOM 638 O O . GLU A 1 86 ? 20.568 -1.357 6.159 1.00 93.62 86 GLU A O 1
ATOM 643 N N . ASP A 1 87 ? 21.687 0.576 6.244 1.00 94.00 87 ASP A N 1
ATOM 644 C CA . ASP A 1 87 ? 21.517 0.762 7.685 1.00 94.00 87 ASP A CA 1
ATOM 645 C C . ASP A 1 87 ? 20.040 0.987 8.074 1.00 94.00 87 ASP A C 1
ATOM 647 O O . ASP A 1 87 ? 19.615 0.708 9.196 1.00 94.00 87 ASP A O 1
ATOM 651 N N . LEU A 1 88 ? 19.192 1.390 7.117 1.00 93.69 88 LEU A N 1
ATOM 652 C CA . LEU A 1 88 ? 17.749 1.570 7.324 1.00 93.69 88 LEU A CA 1
ATOM 653 C C . LEU A 1 88 ? 17.013 0.257 7.647 1.00 93.69 88 LEU A C 1
ATOM 655 O O . LEU A 1 88 ? 15.941 0.286 8.266 1.00 93.69 88 LEU A O 1
ATOM 659 N N . PHE A 1 89 ? 17.585 -0.895 7.282 1.00 93.94 89 PHE A N 1
ATOM 660 C CA . PHE A 1 89 ? 16.990 -2.195 7.587 1.00 93.94 89 PHE A CA 1
ATOM 661 C C . PHE A 1 89 ? 17.053 -2.515 9.082 1.00 93.94 89 PHE A C 1
ATOM 663 O O . PHE A 1 89 ? 16.035 -2.911 9.647 1.00 93.94 89 PHE A O 1
ATOM 670 N N . PHE A 1 90 ? 18.203 -2.312 9.734 1.00 94.12 90 PHE A N 1
ATOM 671 C CA . PHE A 1 90 ? 18.427 -2.795 11.105 1.00 94.12 90 PHE A CA 1
ATOM 672 C C . PHE A 1 90 ? 18.980 -1.746 12.081 1.00 94.12 90 PHE A C 1
ATOM 674 O O . PHE A 1 90 ? 18.674 -1.839 13.268 1.00 94.12 90 PHE A O 1
ATOM 681 N N . GLY A 1 91 ? 19.744 -0.754 11.614 1.00 88.81 91 GLY A N 1
ATOM 682 C CA . GLY A 1 91 ? 20.363 0.283 12.452 1.00 88.81 91 GLY A CA 1
ATOM 683 C C . GLY A 1 91 ? 19.467 1.497 12.703 1.00 88.81 91 GLY A C 1
ATOM 684 O O . GLY A 1 91 ? 19.532 2.118 13.766 1.00 88.81 91 GLY A O 1
ATOM 685 N N . ALA A 1 92 ? 18.551 1.798 11.777 1.00 90.12 92 ALA A N 1
ATOM 686 C CA . ALA A 1 92 ? 17.664 2.944 11.925 1.00 90.12 92 ALA A CA 1
ATOM 687 C C . ALA A 1 92 ? 16.647 2.763 13.057 1.00 90.12 92 ALA A C 1
ATOM 689 O O . ALA A 1 92 ? 15.795 1.859 13.037 1.00 90.12 92 ALA A O 1
ATOM 690 N N . GLN A 1 93 ? 16.678 3.698 14.008 1.00 90.44 93 GLN A N 1
ATOM 691 C CA . GLN A 1 93 ? 15.608 3.861 14.979 1.00 90.44 93 GLN A CA 1
ATOM 692 C C . GLN A 1 93 ? 14.379 4.455 14.290 1.00 90.44 93 GLN A C 1
ATOM 694 O O . GLN A 1 93 ? 14.444 5.491 13.628 1.00 90.44 93 GLN A O 1
ATOM 699 N N . VAL A 1 94 ? 13.247 3.794 14.493 1.00 88.31 94 VAL A N 1
ATOM 700 C CA . VAL A 1 94 ? 11.943 4.252 14.035 1.00 88.31 94 VAL A CA 1
ATOM 701 C C . VAL A 1 94 ? 11.287 5.070 15.144 1.00 88.31 94 VAL A C 1
ATOM 703 O O . VAL A 1 94 ? 11.147 4.598 16.273 1.00 88.31 94 VAL A O 1
ATOM 706 N N . ILE A 1 95 ? 10.885 6.292 14.814 1.00 85.19 95 ILE A N 1
ATOM 707 C CA . ILE A 1 95 ? 10.231 7.247 15.702 1.00 85.19 95 ILE A CA 1
ATOM 708 C C . ILE A 1 95 ? 8.776 7.409 15.269 1.00 85.19 95 ILE A C 1
ATOM 710 O O . ILE A 1 95 ? 8.454 7.473 14.085 1.00 85.19 95 ILE A O 1
ATOM 714 N N . GLU A 1 96 ? 7.883 7.494 16.247 1.00 78.19 96 GLU A N 1
ATOM 715 C CA . GLU A 1 96 ? 6.487 7.847 16.023 1.00 78.19 96 GLU A CA 1
ATOM 716 C C . GLU A 1 96 ? 6.251 9.299 16.442 1.00 78.19 96 GLU A C 1
ATOM 718 O O . GLU A 1 96 ? 6.571 9.690 17.566 1.00 78.19 96 GLU A O 1
ATOM 723 N N . SER A 1 97 ? 5.674 10.093 15.543 1.00 72.62 97 SER A N 1
ATOM 724 C CA . SER A 1 97 ? 5.298 11.485 15.790 1.00 72.62 97 SER A CA 1
ATOM 725 C C . SER A 1 97 ? 3.814 11.702 15.501 1.00 72.62 97 SER A C 1
ATOM 727 O O . SER A 1 97 ? 3.214 11.006 14.680 1.00 72.62 97 SER A O 1
ATOM 729 N N . VAL A 1 98 ? 3.194 12.654 16.202 1.00 67.94 98 VAL A N 1
ATOM 730 C CA . VAL A 1 98 ? 1.859 13.160 15.845 1.00 67.94 98 VAL A CA 1
ATOM 731 C C . VAL A 1 98 ? 2.029 14.077 14.642 1.00 67.94 98 VAL A C 1
ATOM 733 O O . VAL A 1 98 ? 2.958 14.877 14.628 1.00 67.94 98 VAL A O 1
ATOM 736 N N . VAL A 1 99 ? 1.156 13.961 13.643 1.00 64.62 99 VAL A N 1
ATOM 737 C CA . VAL A 1 99 ? 1.213 14.858 12.481 1.00 64.62 99 VAL A CA 1
ATOM 738 C C . VAL A 1 99 ? 0.875 16.279 12.941 1.00 64.62 99 VAL A C 1
ATOM 740 O O . VAL A 1 99 ? -0.120 16.471 13.645 1.00 64.62 99 VAL A O 1
ATOM 743 N N . ASP A 1 100 ? 1.708 17.256 12.576 1.00 58.69 100 ASP A N 1
ATOM 744 C CA . ASP A 1 100 ? 1.677 18.619 13.129 1.00 58.69 100 ASP A CA 1
ATOM 745 C C . ASP A 1 100 ? 0.295 19.291 13.006 1.00 58.69 100 ASP A C 1
ATOM 747 O O . ASP A 1 100 ? -0.192 19.914 13.956 1.00 58.69 100 ASP A O 1
ATOM 751 N N . ASP A 1 101 ? -0.404 19.064 11.888 1.00 62.12 101 ASP A N 1
ATOM 752 C CA . ASP A 1 101 ? -1.753 19.570 11.585 1.00 62.12 101 ASP A CA 1
ATOM 753 C C . ASP A 1 101 ? -2.876 18.924 12.423 1.00 62.12 101 ASP A C 1
ATOM 755 O O . ASP A 1 101 ? -4.028 19.372 12.401 1.00 62.12 101 ASP A O 1
ATOM 759 N N . LYS A 1 102 ? -2.554 17.889 13.206 1.00 64.19 102 LYS A N 1
ATOM 760 C CA . LYS A 1 102 ? -3.502 17.130 14.038 1.00 64.19 102 LYS A CA 1
ATOM 761 C C . LYS A 1 102 ? -3.228 17.259 15.527 1.00 64.19 102 LYS A C 1
ATOM 763 O O . LYS A 1 102 ? -3.865 16.570 16.325 1.00 64.19 102 LYS A O 1
ATOM 768 N N . THR A 1 103 ? -2.363 18.183 15.932 1.00 64.94 103 THR A N 1
ATOM 769 C CA . THR A 1 103 ? -2.094 18.466 17.348 1.00 64.94 103 THR A CA 1
ATOM 770 C C . THR A 1 103 ? -3.367 18.868 18.099 1.00 64.94 103 THR A C 1
ATOM 772 O O . THR A 1 103 ? -3.622 18.362 19.191 1.00 64.94 103 THR A O 1
ATOM 775 N N . SER A 1 104 ? -4.227 19.692 17.490 1.00 63.09 104 SER A N 1
ATOM 776 C CA . SER A 1 104 ? -5.523 20.083 18.069 1.00 63.09 104 SER A CA 1
ATOM 777 C C . SER A 1 104 ? -6.504 18.911 18.180 1.00 63.09 104 SER A C 1
ATOM 779 O O . SER A 1 104 ? -7.271 18.831 19.136 1.00 63.09 104 SER A O 1
ATOM 781 N N . ILE A 1 105 ? -6.435 17.953 17.249 1.00 65.88 105 ILE A N 1
ATOM 782 C CA . ILE A 1 105 ? -7.208 16.703 17.287 1.00 65.88 105 ILE A CA 1
ATOM 783 C C . ILE A 1 105 ? -6.715 15.833 18.442 1.00 65.88 105 ILE A C 1
ATOM 785 O O . ILE A 1 105 ? -7.510 15.379 19.260 1.00 65.88 105 ILE A O 1
ATOM 789 N N . ALA A 1 106 ? -5.396 15.657 18.554 1.00 59.81 106 ALA A N 1
ATOM 790 C CA . ALA A 1 106 ? -4.772 14.926 19.648 1.00 59.81 106 ALA A CA 1
ATOM 791 C C . ALA A 1 106 ? -5.092 15.561 21.009 1.00 59.81 106 ALA A C 1
ATOM 793 O O . ALA A 1 106 ? -5.349 14.838 21.963 1.00 59.81 106 ALA A O 1
ATOM 794 N N . GLN A 1 107 ? -5.120 16.893 21.107 1.00 62.84 107 GLN A N 1
ATOM 795 C CA . GLN A 1 107 ? -5.497 17.623 22.321 1.00 62.84 107 GLN A CA 1
ATOM 796 C C . GLN A 1 107 ? -6.991 17.494 22.651 1.00 62.84 107 GLN A C 1
ATOM 798 O O . GLN A 1 107 ? -7.318 17.241 23.806 1.00 62.84 107 GLN A O 1
ATOM 803 N N . ASN A 1 108 ? -7.891 17.572 21.664 1.00 60.62 108 ASN A N 1
ATOM 804 C CA . ASN A 1 108 ? -9.326 17.321 21.866 1.00 60.62 108 ASN A CA 1
ATOM 805 C C . ASN A 1 108 ? -9.589 15.894 22.381 1.00 60.62 108 ASN A C 1
ATOM 807 O O . ASN A 1 108 ? -10.488 15.654 23.180 1.00 60.62 108 ASN A O 1
ATOM 811 N N . ILE A 1 109 ? -8.756 14.951 21.943 1.00 60.25 109 ILE A N 1
ATOM 812 C CA . ILE A 1 109 ? -8.805 13.535 22.310 1.00 60.25 109 ILE A CA 1
ATOM 813 C C . ILE A 1 109 ? -7.992 13.237 23.582 1.00 60.25 109 ILE A C 1
ATOM 815 O O . ILE A 1 109 ? -8.203 12.203 24.205 1.00 60.25 109 ILE A O 1
ATOM 819 N N . LYS A 1 110 ? -7.112 14.133 24.058 1.00 48.62 110 LYS A N 1
ATOM 820 C CA . LYS A 1 110 ? -6.380 13.947 25.331 1.00 48.62 110 LYS A CA 1
ATOM 821 C C . LYS A 1 110 ? -7.321 13.811 26.540 1.00 48.62 110 LYS A C 1
ATOM 823 O O . LYS A 1 110 ? -6.879 13.314 27.569 1.00 48.62 110 LYS A O 1
ATOM 828 N N . GLY A 1 111 ? -8.606 14.156 26.394 1.00 37.06 111 GLY A N 1
ATOM 829 C CA . GLY A 1 111 ? -9.669 13.844 27.352 1.00 37.06 111 GLY A CA 1
ATOM 830 C C . GLY A 1 111 ? -10.186 12.395 27.322 1.00 37.06 111 GLY A C 1
ATOM 831 O O . GLY A 1 111 ? -10.763 11.983 28.323 1.00 37.06 111 GLY A O 1
ATOM 832 N N . SER A 1 112 ? -9.988 11.619 26.238 1.00 40.84 112 SER A N 1
ATOM 833 C CA . SER A 1 112 ? -10.165 10.152 26.156 1.00 40.84 112 SER A CA 1
ATOM 834 C C . SER A 1 112 ? -9.684 9.511 24.795 1.00 40.84 112 SER A C 1
ATOM 836 O O . SER A 1 112 ? -10.101 9.881 23.717 1.00 40.84 112 SER A O 1
ATOM 838 N N . ILE A 1 113 ? -8.664 8.645 24.798 1.00 33.59 113 ILE A N 1
ATOM 839 C CA . ILE A 1 113 ? -8.541 7.196 24.415 1.00 33.59 113 ILE A CA 1
ATOM 840 C C . ILE A 1 113 ? -9.118 6.554 23.105 1.00 33.59 113 ILE A C 1
ATOM 842 O O . ILE A 1 113 ? -10.272 6.759 22.756 1.00 33.59 113 ILE A O 1
ATOM 846 N N . LEU A 1 114 ? -8.340 5.638 22.454 1.00 49.97 114 LEU A N 1
ATOM 847 C CA . LEU A 1 114 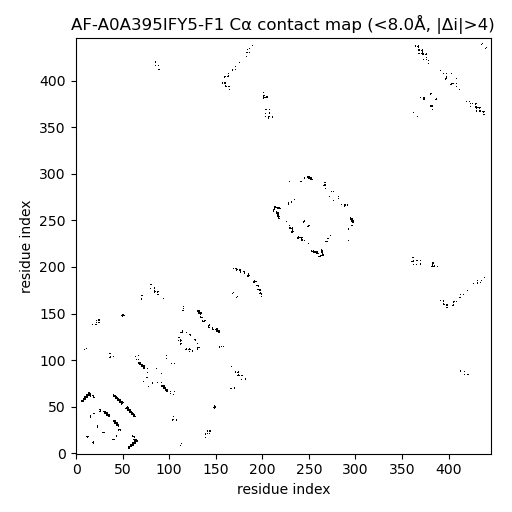? -8.747 4.652 21.390 1.00 49.97 114 LEU A CA 1
ATOM 848 C C . LEU A 1 114 ? -7.737 3.486 21.064 1.00 49.97 114 LEU A C 1
ATOM 850 O O . LEU A 1 114 ? -6.885 3.105 21.850 1.00 49.97 114 LEU A O 1
ATOM 854 N N . ALA A 1 115 ? -7.802 2.906 19.861 1.00 38.31 115 ALA A N 1
ATOM 855 C CA . ALA A 1 115 ? -7.868 1.474 19.625 1.00 38.31 115 ALA A CA 1
ATOM 856 C C . ALA A 1 115 ? -6.561 0.756 19.229 1.00 38.31 115 ALA A C 1
ATOM 858 O O . ALA A 1 115 ? -6.651 -0.201 18.493 1.00 38.31 115 ALA A O 1
ATOM 859 N N . ALA A 1 116 ? -5.358 1.183 19.623 1.00 38.44 116 ALA A N 1
ATOM 860 C CA . ALA A 1 116 ? -4.099 0.443 19.350 1.00 38.44 116 ALA A CA 1
ATOM 861 C C . ALA A 1 116 ? -2.888 1.237 19.835 1.00 38.44 116 ALA A C 1
ATOM 863 O O . ALA A 1 116 ? -2.466 1.164 20.982 1.00 38.44 116 ALA A O 1
ATOM 864 N N . LYS A 1 117 ? -2.450 2.135 18.953 1.00 50.84 117 LYS A N 1
ATOM 865 C CA . LYS A 1 117 ? -1.580 3.277 19.188 1.00 50.84 117 LYS A CA 1
ATOM 866 C C . LYS A 1 117 ? -2.192 4.229 20.201 1.00 50.84 117 LYS A C 1
ATOM 868 O O . LYS A 1 117 ? -1.484 4.885 20.954 1.00 50.84 117 LYS A O 1
ATOM 873 N N . TRP A 1 118 ? -3.519 4.222 20.306 1.00 51.47 118 TRP A N 1
ATOM 874 C CA . TRP A 1 118 ? -4.181 4.968 21.346 1.00 51.47 118 TRP A CA 1
ATOM 875 C C . TRP A 1 118 ? -4.423 4.195 22.635 1.00 51.47 118 TRP A C 1
ATOM 877 O O . TRP A 1 118 ? -4.747 4.855 23.604 1.00 51.47 118 TRP A O 1
ATOM 887 N N . ARG A 1 119 ? -4.178 2.875 22.712 1.00 52.88 119 ARG A N 1
ATOM 888 C CA . ARG A 1 119 ? -4.149 2.177 24.005 1.00 52.88 119 ARG A CA 1
ATOM 889 C C . ARG A 1 119 ? -2.967 2.692 24.812 1.00 52.88 119 ARG A C 1
ATOM 891 O O . ARG A 1 119 ? -3.123 3.000 25.980 1.00 52.88 119 ARG A O 1
ATOM 898 N N . ALA A 1 120 ? -1.815 2.878 24.170 1.00 58.06 120 ALA A N 1
ATOM 899 C CA . ALA A 1 120 ? -0.642 3.462 24.811 1.00 58.06 120 ALA A CA 1
ATOM 900 C C . ALA A 1 120 ? -0.893 4.908 25.281 1.00 58.06 120 ALA A C 1
ATOM 902 O O . ALA A 1 120 ? -0.650 5.224 26.442 1.00 58.06 120 ALA A O 1
ATOM 903 N N . GLN A 1 121 ? -1.424 5.780 24.414 1.00 56.41 121 GLN A N 1
ATOM 904 C CA . GLN A 1 121 ? -1.702 7.176 24.787 1.00 56.41 121 GLN A CA 1
ATOM 905 C C . GLN A 1 121 ? -2.823 7.300 25.828 1.00 56.41 121 GLN A C 1
ATOM 907 O O . GLN A 1 121 ? -2.782 8.165 26.698 1.00 56.41 121 GLN A O 1
ATOM 912 N N . ALA A 1 122 ? -3.802 6.408 25.760 1.00 59.62 122 ALA A N 1
ATOM 913 C CA . ALA A 1 122 ? -4.864 6.282 26.731 1.00 59.62 122 ALA A CA 1
ATOM 914 C C . ALA A 1 122 ? -4.379 5.867 28.102 1.00 59.62 122 ALA A C 1
ATOM 916 O O . ALA A 1 122 ? -4.645 6.558 29.074 1.00 59.62 122 ALA A O 1
ATOM 917 N N . LEU A 1 123 ? -3.621 4.778 28.167 1.00 63.91 123 LEU A N 1
ATOM 918 C CA . LEU A 1 123 ? -3.062 4.284 29.414 1.00 63.91 123 LEU A CA 1
ATOM 919 C C . LEU A 1 123 ? -2.100 5.3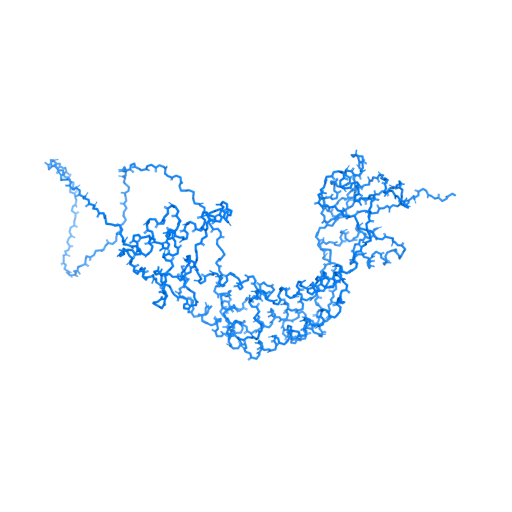01 30.043 1.00 63.91 123 LEU A C 1
ATOM 921 O O . LEU A 1 123 ? -1.999 5.339 31.262 1.00 63.91 123 LEU A O 1
ATOM 925 N N . LYS A 1 124 ? -1.456 6.172 29.244 1.00 65.31 124 LYS A N 1
ATOM 926 C CA . LYS A 1 124 ? -0.698 7.328 29.760 1.00 65.31 124 LYS A CA 1
ATOM 927 C C . LYS A 1 124 ? -1.583 8.369 30.459 1.00 65.31 124 LYS A C 1
ATOM 929 O O . LYS A 1 124 ? -1.136 8.959 31.432 1.00 65.31 124 LYS A O 1
ATOM 934 N N . GLY A 1 125 ? -2.795 8.629 29.956 1.00 64.81 125 GLY A N 1
ATOM 935 C CA . GLY A 1 125 ? -3.736 9.593 30.549 1.00 64.81 125 GLY A CA 1
ATOM 936 C C . GLY A 1 125 ? -4.586 9.011 31.686 1.00 64.81 125 GLY A C 1
ATOM 937 O O . GLY A 1 125 ? -4.845 9.690 32.673 1.00 64.81 125 GLY A O 1
ATOM 938 N N . ASN A 1 126 ? -5.002 7.750 31.562 1.00 70.56 126 ASN A N 1
ATOM 939 C CA . ASN A 1 126 ? -5.714 6.983 32.580 1.00 70.56 126 ASN A CA 1
ATOM 940 C C . ASN A 1 126 ? -5.347 5.485 32.466 1.00 70.56 126 ASN A C 1
ATOM 942 O O . ASN A 1 126 ? -5.887 4.789 31.601 1.00 70.56 126 ASN A O 1
ATOM 946 N N . PRO A 1 127 ? -4.492 4.949 33.357 1.00 73.44 127 PRO A N 1
ATOM 947 C CA . PRO A 1 127 ? -4.083 3.541 33.333 1.00 73.44 127 PRO A CA 1
ATOM 948 C C . PRO A 1 127 ? -5.217 2.528 33.557 1.00 73.44 127 PRO A C 1
ATOM 950 O O . PRO A 1 127 ? -5.048 1.353 33.242 1.00 73.44 127 PRO A O 1
ATOM 953 N N . ARG A 1 128 ? -6.360 2.957 34.111 1.00 77.75 128 ARG A N 1
ATOM 954 C CA . ARG A 1 128 ? -7.514 2.093 34.424 1.00 77.75 128 ARG A CA 1
ATOM 955 C C . ARG A 1 128 ? -8.593 2.092 33.342 1.00 77.75 128 ARG A C 1
ATOM 957 O O . ARG A 1 128 ? -9.634 1.473 33.532 1.00 77.75 128 ARG A O 1
ATOM 964 N N . ILE A 1 129 ? -8.386 2.802 32.236 1.00 77.88 129 ILE A N 1
ATOM 965 C CA . ILE A 1 129 ? -9.384 2.853 31.169 1.00 77.88 129 ILE A CA 1
ATOM 966 C C . ILE A 1 129 ? -9.629 1.477 30.532 1.00 77.88 129 ILE A C 1
ATOM 968 O O . ILE A 1 129 ? -8.708 0.745 30.165 1.00 77.88 129 ILE A O 1
ATOM 972 N N . GLU A 1 130 ? -10.900 1.165 30.318 1.00 80.44 130 GLU A N 1
ATOM 973 C CA . GLU A 1 130 ? -11.317 0.054 29.483 1.00 80.44 130 GLU A CA 1
ATOM 974 C C . GLU A 1 130 ? -11.464 0.502 28.020 1.00 80.44 130 GLU A C 1
ATOM 976 O O . GLU A 1 130 ? -12.120 1.497 27.718 1.00 80.44 130 GLU A O 1
ATOM 981 N N . ILE A 1 131 ? -10.850 -0.236 27.090 1.00 81.19 131 ILE A N 1
ATOM 982 C CA . ILE A 1 131 ? -10.890 0.070 25.652 1.00 81.19 131 ILE A CA 1
ATOM 983 C C . ILE A 1 131 ? -11.637 -1.037 24.925 1.00 81.19 131 ILE A C 1
ATOM 985 O O . ILE A 1 131 ? -11.232 -2.201 24.967 1.00 81.19 131 ILE A O 1
ATOM 989 N N . LYS A 1 132 ? -12.692 -0.659 24.203 1.00 85.38 132 LYS A N 1
ATOM 990 C CA . LYS A 1 132 ? -13.513 -1.575 23.407 1.00 85.38 132 LYS A CA 1
ATOM 991 C C . LYS A 1 132 ? -13.632 -1.127 21.951 1.00 85.38 132 LYS A C 1
ATOM 993 O O . LYS A 1 132 ? -13.328 0.013 21.602 1.00 85.38 132 LYS A O 1
ATOM 998 N N . ARG A 1 133 ? -14.090 -2.039 21.092 1.00 83.06 133 ARG A N 1
ATOM 999 C CA . ARG A 1 133 ? -14.335 -1.818 19.664 1.00 83.06 133 ARG A CA 1
ATOM 1000 C C . ARG A 1 133 ? -15.774 -2.188 19.307 1.00 83.06 133 ARG A C 1
ATOM 1002 O O . ARG A 1 133 ? -16.147 -3.355 19.355 1.00 83.06 133 ARG A O 1
ATOM 1009 N N . ALA A 1 134 ? -16.558 -1.213 18.859 1.00 85.44 134 ALA A N 1
ATOM 1010 C CA . ALA A 1 134 ? -17.814 -1.485 18.164 1.00 85.44 134 ALA A CA 1
ATOM 1011 C C . ALA A 1 134 ? -17.517 -2.013 16.744 1.00 85.44 134 ALA A C 1
ATOM 1013 O O . ALA A 1 134 ? -16.665 -1.456 16.041 1.00 85.44 134 ALA A O 1
ATOM 1014 N N . ARG A 1 135 ? -18.191 -3.091 16.318 1.00 79.06 135 ARG A N 1
ATOM 1015 C CA . ARG A 1 135 ? -18.087 -3.643 14.953 1.00 79.06 135 ARG A CA 1
ATOM 1016 C C . ARG A 1 135 ? -19.426 -3.530 14.239 1.00 79.06 135 ARG A C 1
ATOM 1018 O O . ARG A 1 135 ? -20.409 -4.098 14.692 1.00 79.06 135 ARG A O 1
ATOM 1025 N N . PHE A 1 136 ? -19.429 -2.832 13.114 1.00 78.00 136 PHE A N 1
ATOM 1026 C CA . PHE A 1 136 ? -20.565 -2.704 12.208 1.00 78.00 136 PHE A CA 1
ATOM 1027 C C . PHE A 1 136 ? -20.040 -2.577 10.775 1.00 78.00 136 PHE A C 1
ATOM 1029 O O . PHE A 1 136 ? -18.932 -2.078 10.569 1.00 78.00 136 PHE A O 1
ATOM 1036 N N . SER A 1 137 ? -20.824 -3.045 9.803 1.00 67.94 137 SER A N 1
ATOM 1037 C CA . SER A 1 137 ? -20.442 -3.059 8.381 1.00 67.94 137 SER A CA 1
ATOM 1038 C C . SER A 1 137 ? -21.103 -1.941 7.568 1.00 67.94 137 SER A C 1
ATOM 1040 O O . SER A 1 137 ? -20.634 -1.619 6.482 1.00 67.94 137 SER A O 1
ATOM 1042 N N . ASN A 1 138 ? -22.176 -1.336 8.085 1.00 72.12 138 ASN A N 1
ATOM 1043 C CA . ASN A 1 138 ? -22.855 -0.181 7.498 1.00 72.12 138 ASN A CA 1
ATOM 1044 C C . ASN A 1 138 ? -23.337 0.773 8.615 1.00 72.12 138 ASN A C 1
ATOM 1046 O O . ASN A 1 138 ? -23.277 0.430 9.796 1.00 72.12 138 ASN A O 1
ATOM 1050 N N . ILE A 1 139 ? -23.799 1.972 8.250 1.00 82.25 139 ILE A N 1
ATOM 1051 C CA . ILE A 1 139 ? -24.184 3.035 9.203 1.00 82.25 139 ILE A CA 1
ATOM 1052 C C . ILE A 1 139 ? -25.696 2.994 9.512 1.00 82.25 139 ILE A C 1
ATOM 1054 O O . ILE A 1 139 ? -26.266 3.947 10.022 1.00 82.25 139 ILE A O 1
ATOM 1058 N N . GLU A 1 140 ? -26.388 1.889 9.239 1.00 83.19 140 GLU A N 1
ATOM 1059 C CA . GLU A 1 140 ? -27.811 1.787 9.562 1.00 83.19 140 GLU A CA 1
ATOM 1060 C C . GLU A 1 140 ? -28.034 1.780 11.079 1.00 83.19 140 GLU A C 1
ATOM 1062 O O . GLU A 1 140 ? -27.296 1.150 11.845 1.00 83.19 140 GLU A O 1
ATOM 1067 N N . ARG A 1 141 ? -29.099 2.462 11.522 1.00 87.69 141 ARG A N 1
ATOM 1068 C CA . ARG A 1 141 ? -29.404 2.671 12.945 1.00 87.69 141 ARG A CA 1
ATOM 1069 C C . ARG A 1 141 ? -29.386 1.372 13.756 1.00 87.69 141 ARG A C 1
ATOM 1071 O O . ARG A 1 141 ? -28.815 1.346 14.843 1.00 87.69 141 ARG A O 1
ATOM 1078 N N . ALA A 1 142 ? -30.000 0.308 13.235 1.00 87.44 142 ALA A N 1
ATOM 1079 C CA . ALA A 1 142 ? -30.083 -0.979 13.922 1.00 87.44 142 ALA A CA 1
ATOM 1080 C C . ALA A 1 142 ? -28.693 -1.594 14.165 1.00 87.44 142 ALA A C 1
ATOM 1082 O O . ALA A 1 142 ? -28.377 -1.967 15.296 1.00 87.44 142 ALA A O 1
ATOM 1083 N N . HIS A 1 143 ? -27.835 -1.619 13.138 1.00 84.75 143 HIS A N 1
ATOM 1084 C CA . HIS A 1 143 ? -26.477 -2.155 13.244 1.00 84.75 143 HIS A CA 1
ATOM 1085 C C . HIS A 1 143 ? -25.603 -1.341 14.197 1.00 84.75 143 HIS A C 1
ATOM 1087 O O . HIS A 1 143 ? -24.865 -1.914 14.997 1.00 84.75 143 HIS A O 1
ATOM 1093 N N . VAL A 1 144 ? -25.717 -0.012 14.166 1.00 91.81 144 VAL A N 1
ATOM 1094 C CA . VAL A 1 144 ? -24.971 0.879 15.064 1.00 91.81 144 VAL A CA 1
ATOM 1095 C C . VAL A 1 144 ? -25.361 0.657 16.530 1.00 91.81 144 VAL A C 1
ATOM 1097 O O . VAL A 1 144 ? -24.481 0.506 17.379 1.00 91.81 144 VAL A O 1
ATOM 1100 N N . ILE A 1 145 ? -26.662 0.586 16.834 1.00 92.25 145 ILE A N 1
ATOM 1101 C CA . ILE A 1 145 ? -27.160 0.333 18.197 1.00 92.25 145 ILE A CA 1
ATOM 1102 C C . ILE A 1 145 ? -26.700 -1.043 18.688 1.00 92.25 145 ILE A C 1
ATOM 1104 O O . ILE A 1 145 ? -26.199 -1.163 19.806 1.00 92.25 145 ILE A O 1
ATOM 1108 N N . GLN A 1 146 ? -26.824 -2.078 17.854 1.00 90.19 146 GLN A N 1
ATOM 1109 C CA . GLN A 1 146 ? -26.383 -3.426 18.207 1.00 90.19 146 GLN A CA 1
ATOM 1110 C C . GLN A 1 146 ? -24.872 -3.478 18.476 1.00 90.19 146 GLN A C 1
ATOM 1112 O O . GLN A 1 146 ? -24.446 -4.082 19.462 1.00 90.19 146 GLN A O 1
ATOM 1117 N N . ALA A 1 147 ? -24.067 -2.814 17.642 1.00 89.19 147 ALA A N 1
ATOM 1118 C CA . ALA A 1 147 ? -22.617 -2.745 17.795 1.00 89.19 147 ALA A CA 1
ATOM 1119 C C . ALA A 1 147 ? -22.189 -1.986 19.060 1.00 89.19 147 ALA A C 1
ATOM 1121 O O . ALA A 1 147 ? -21.211 -2.374 19.700 1.00 89.19 147 ALA A O 1
ATOM 1122 N N . ALA A 1 148 ? -22.918 -0.929 19.429 1.00 91.56 148 ALA A N 1
ATOM 1123 C CA . ALA A 1 148 ? -22.682 -0.174 20.658 1.00 91.56 148 ALA A CA 1
ATOM 1124 C C . ALA A 1 148 ? -23.052 -0.978 21.915 1.00 91.56 148 ALA A C 1
ATOM 1126 O O . ALA A 1 148 ? -22.348 -0.879 22.915 1.00 91.56 148 ALA A O 1
ATOM 1127 N N . LYS A 1 149 ? -24.106 -1.807 21.851 1.00 91.62 149 LYS A N 1
ATOM 1128 C CA . LYS A 1 149 ? -24.538 -2.679 22.960 1.00 91.62 149 LYS A CA 1
ATOM 1129 C C . LYS A 1 149 ? -23.709 -3.955 23.129 1.00 91.62 149 LYS A C 1
ATOM 1131 O O . LYS A 1 149 ? -23.776 -4.605 24.168 1.00 91.62 149 LYS A O 1
ATOM 1136 N N . ARG A 1 150 ? -22.961 -4.362 22.100 1.00 88.88 150 ARG A N 1
ATOM 1137 C CA . ARG A 1 150 ? -22.126 -5.577 22.108 1.00 88.88 150 ARG A CA 1
ATOM 1138 C C . ARG A 1 150 ? -20.708 -5.283 21.614 1.00 88.88 150 ARG A C 1
ATOM 1140 O O . ARG A 1 150 ? -20.283 -5.840 20.598 1.00 88.88 150 ARG A O 1
ATOM 1147 N N . PRO A 1 151 ? -19.964 -4.393 22.290 1.00 87.88 151 PRO A N 1
ATOM 1148 C CA . PRO A 1 151 ? -18.635 -4.042 21.841 1.00 87.88 151 PRO A CA 1
ATOM 1149 C C . PRO A 1 151 ? -17.660 -5.182 22.164 1.00 87.88 151 PRO A C 1
ATOM 1151 O O . PRO A 1 151 ? -17.741 -5.830 23.207 1.00 87.88 151 PRO A O 1
ATOM 1154 N N . VAL A 1 152 ? -16.717 -5.431 21.260 1.00 84.62 152 VAL A N 1
ATOM 1155 C CA . VAL A 1 152 ? -15.707 -6.481 21.432 1.00 84.62 152 VAL A CA 1
ATOM 1156 C C . VAL A 1 152 ? -14.419 -5.910 22.007 1.00 84.62 152 VAL A C 1
ATOM 1158 O O . VAL A 1 152 ? -14.166 -4.702 21.950 1.00 84.62 152 VAL A O 1
ATOM 1161 N N . ASN A 1 153 ? -13.571 -6.785 22.543 1.00 83.25 153 ASN A N 1
ATOM 1162 C CA . ASN A 1 153 ? -12.212 -6.396 22.883 1.00 83.25 153 ASN A CA 1
ATOM 1163 C C . ASN A 1 153 ? -11.440 -6.035 21.619 1.00 83.25 153 ASN A C 1
ATOM 1165 O O . ASN A 1 153 ? -11.639 -6.589 20.536 1.00 83.25 153 ASN A O 1
ATOM 1169 N N . LEU A 1 154 ? -10.543 -5.080 21.789 1.00 78.94 154 LEU A N 1
ATOM 1170 C CA . LEU A 1 154 ? -9.653 -4.678 20.733 1.00 78.94 154 LEU A CA 1
ATOM 1171 C C . LEU A 1 154 ? -8.652 -5.794 20.413 1.00 78.94 154 LEU A C 1
ATOM 1173 O O . LEU A 1 154 ? -7.946 -6.269 21.302 1.00 78.94 154 LEU A O 1
ATOM 1177 N N . ASP A 1 155 ? -8.568 -6.175 19.142 1.00 77.44 155 ASP A N 1
ATOM 1178 C CA . ASP A 1 155 ? -7.678 -7.243 18.703 1.00 77.44 155 ASP A CA 1
ATOM 1179 C C . ASP A 1 155 ? -6.240 -6.731 18.540 1.00 77.44 155 ASP A C 1
ATOM 1181 O O . ASP A 1 155 ? -5.885 -6.118 17.531 1.00 77.44 155 ASP A O 1
ATOM 1185 N N . GLN A 1 156 ? -5.401 -7.005 19.543 1.00 80.44 156 GLN A N 1
ATOM 1186 C CA . GLN A 1 156 ? -3.985 -6.632 19.531 1.00 80.44 156 GLN A CA 1
ATOM 1187 C C . GLN A 1 156 ? -3.225 -7.238 18.345 1.00 80.44 156 GLN A C 1
ATOM 1189 O O . GLN A 1 156 ? -2.288 -6.626 17.843 1.00 80.44 156 GLN A O 1
ATOM 1194 N N . ARG A 1 157 ? -3.647 -8.395 17.835 1.00 79.88 157 ARG A N 1
ATOM 1195 C CA . ARG A 1 157 ? -2.957 -9.065 16.730 1.00 79.88 157 ARG A CA 1
ATOM 1196 C C . ARG A 1 157 ? -3.172 -8.340 15.408 1.00 79.88 157 ARG A C 1
ATOM 1198 O O . ARG A 1 157 ? -2.225 -8.134 14.655 1.00 79.88 157 ARG A O 1
ATOM 1205 N N . GLN A 1 158 ? -4.391 -7.869 15.148 1.00 70.94 158 GLN A N 1
ATOM 1206 C CA . GLN A 1 158 ? -4.672 -7.034 13.970 1.00 70.94 158 GLN A CA 1
ATOM 1207 C C . GLN A 1 158 ? -3.866 -5.733 13.991 1.00 70.94 158 GLN A C 1
ATOM 1209 O O . GLN A 1 158 ? -3.387 -5.256 12.964 1.00 70.94 158 GLN A O 1
ATOM 1214 N N . ILE A 1 159 ? -3.684 -5.174 15.181 1.00 77.00 159 ILE A N 1
ATOM 1215 C CA . ILE A 1 159 ? -2.908 -3.955 15.398 1.00 77.00 159 ILE A CA 1
ATOM 1216 C C . ILE A 1 159 ? -1.437 -4.192 15.102 1.00 77.00 159 ILE A C 1
ATOM 1218 O O . ILE A 1 159 ? -0.806 -3.406 14.395 1.00 77.00 159 ILE A O 1
ATOM 1222 N N . ASP A 1 160 ? -0.911 -5.282 15.642 1.00 80.69 160 ASP A N 1
ATOM 1223 C CA . ASP A 1 160 ? 0.463 -5.709 15.463 1.00 80.69 160 ASP A CA 1
ATOM 1224 C C . ASP A 1 160 ? 0.769 -5.989 13.986 1.00 80.69 160 ASP A C 1
ATOM 1226 O O . ASP A 1 160 ? 1.848 -5.629 13.515 1.00 80.69 160 ASP A O 1
ATOM 1230 N N . ALA A 1 161 ? -0.194 -6.536 13.235 1.00 72.44 161 ALA A N 1
ATOM 1231 C CA . ALA A 1 161 ? -0.094 -6.715 11.789 1.00 72.44 161 ALA A CA 1
ATOM 1232 C C . ALA A 1 161 ? -0.012 -5.371 11.045 1.00 72.44 161 ALA A C 1
ATOM 1234 O O . ALA A 1 161 ? 0.898 -5.152 10.248 1.00 72.44 161 ALA A O 1
ATOM 1235 N N . VAL A 1 162 ? -0.904 -4.419 11.340 1.00 75.56 162 VAL A N 1
ATOM 1236 C CA . VAL A 1 162 ? -0.849 -3.080 10.722 1.00 75.56 162 VAL A CA 1
ATOM 1237 C C . VAL A 1 162 ? 0.462 -2.367 11.066 1.00 75.56 162 VAL A C 1
ATOM 1239 O O . VAL A 1 162 ? 1.086 -1.769 10.190 1.00 75.56 162 VAL A O 1
ATOM 1242 N N . ALA A 1 163 ? 0.914 -2.451 12.319 1.00 78.94 163 ALA A N 1
ATOM 1243 C CA . ALA A 1 163 ? 2.177 -1.861 12.750 1.00 78.94 163 ALA A CA 1
ATOM 1244 C C . ALA A 1 163 ? 3.383 -2.494 12.036 1.00 78.94 163 ALA A C 1
ATOM 1246 O O . ALA A 1 163 ? 4.267 -1.764 11.593 1.00 78.94 163 ALA A O 1
ATOM 1247 N N . ALA A 1 164 ? 3.397 -3.824 11.879 1.00 84.62 164 ALA A N 1
ATOM 1248 C CA . ALA A 1 164 ? 4.422 -4.531 11.117 1.00 84.62 164 ALA A CA 1
ATOM 1249 C C . ALA A 1 164 ? 4.471 -4.051 9.661 1.00 84.62 164 ALA A C 1
ATOM 1251 O O . ALA A 1 164 ? 5.550 -3.751 9.158 1.00 84.62 164 ALA A O 1
ATOM 1252 N N . ARG A 1 165 ? 3.314 -3.925 8.997 1.00 82.81 165 ARG A N 1
ATOM 1253 C CA . ARG A 1 165 ? 3.231 -3.432 7.615 1.00 82.81 165 ARG A CA 1
ATOM 1254 C C . ARG A 1 165 ? 3.787 -2.020 7.472 1.00 82.81 165 ARG A C 1
ATOM 1256 O O . ARG A 1 165 ? 4.601 -1.789 6.589 1.00 82.81 165 ARG A O 1
ATOM 1263 N N . ILE A 1 166 ? 3.356 -1.095 8.333 1.00 80.06 166 ILE A N 1
ATOM 1264 C CA . ILE A 1 166 ? 3.805 0.306 8.288 1.00 80.06 166 ILE A CA 1
ATOM 1265 C C . ILE A 1 166 ? 5.328 0.382 8.446 1.00 80.06 166 ILE A C 1
ATOM 1267 O O . ILE A 1 166 ? 5.988 1.114 7.715 1.00 80.06 166 ILE A O 1
ATOM 1271 N N . GLU A 1 167 ? 5.889 -0.385 9.382 1.00 87.00 167 GLU A N 1
ATOM 1272 C CA . GLU A 1 167 ? 7.332 -0.416 9.616 1.00 87.00 167 GLU A CA 1
ATOM 1273 C C . GLU A 1 167 ? 8.109 -1.020 8.438 1.00 87.00 167 GLU A C 1
ATOM 1275 O O . GLU A 1 167 ? 9.127 -0.462 8.030 1.00 87.00 167 GLU A O 1
ATOM 1280 N N . LEU A 1 168 ? 7.623 -2.127 7.867 1.00 88.50 168 LEU A N 1
ATOM 1281 C CA . LEU A 1 168 ? 8.234 -2.753 6.693 1.00 88.50 168 LEU A CA 1
ATOM 1282 C C . LEU A 1 168 ? 8.209 -1.819 5.481 1.00 88.50 168 LEU A C 1
ATOM 1284 O O . LEU A 1 168 ? 9.250 -1.618 4.857 1.00 88.50 168 LEU A O 1
ATOM 1288 N N . ASP A 1 169 ? 7.055 -1.214 5.189 1.00 84.50 169 ASP A N 1
ATOM 1289 C CA . ASP A 1 169 ? 6.889 -0.285 4.069 1.00 84.50 169 ASP A CA 1
ATOM 1290 C C . ASP A 1 169 ? 7.793 0.949 4.233 1.00 84.50 169 ASP A C 1
ATOM 1292 O O . ASP A 1 169 ? 8.398 1.388 3.256 1.00 84.50 169 ASP A O 1
ATOM 1296 N N . LEU A 1 170 ? 7.962 1.465 5.460 1.00 86.75 170 LEU A N 1
ATOM 1297 C CA . LEU A 1 170 ? 8.897 2.562 5.726 1.00 86.75 170 LEU A CA 1
ATOM 1298 C C . LEU A 1 170 ? 10.350 2.137 5.490 1.00 86.75 170 LEU A C 1
ATOM 1300 O O . LEU A 1 170 ? 11.058 2.787 4.725 1.00 86.75 170 LEU A O 1
ATOM 1304 N N . ARG A 1 171 ? 10.815 1.078 6.163 1.00 91.50 171 ARG A N 1
ATOM 1305 C CA . ARG A 1 171 ? 12.236 0.691 6.149 1.00 91.50 171 ARG A CA 1
ATOM 1306 C C . ARG A 1 171 ? 12.685 0.262 4.756 1.00 91.50 171 ARG A C 1
ATOM 1308 O O . ARG A 1 171 ? 13.661 0.794 4.237 1.00 91.50 171 ARG A O 1
ATOM 1315 N N . ILE A 1 172 ? 11.948 -0.664 4.142 1.00 89.69 172 ILE A N 1
ATOM 1316 C CA . ILE A 1 172 ? 12.263 -1.204 2.813 1.00 89.69 172 ILE A CA 1
ATOM 1317 C C . ILE A 1 172 ? 12.118 -0.096 1.772 1.00 89.69 172 ILE A C 1
ATOM 1319 O O . ILE A 1 172 ? 13.033 0.145 0.984 1.00 89.69 172 ILE A O 1
ATOM 1323 N N . GLY A 1 173 ? 10.986 0.610 1.810 1.00 85.56 173 GLY A N 1
ATOM 1324 C CA . GLY A 1 173 ? 10.684 1.686 0.883 1.00 85.56 173 GLY A CA 1
ATOM 1325 C C . GLY A 1 173 ? 11.737 2.781 0.905 1.00 85.56 173 GLY A C 1
ATOM 1326 O O . GLY A 1 173 ? 12.228 3.195 -0.147 1.00 85.56 173 GLY A O 1
ATOM 1327 N N . PHE A 1 174 ? 12.138 3.228 2.095 1.00 88.31 174 PHE A N 1
ATOM 1328 C CA . PHE A 1 174 ? 13.140 4.274 2.212 1.00 88.31 174 PHE A CA 1
ATOM 1329 C C . PHE A 1 174 ? 14.531 3.777 1.800 1.00 88.31 174 PHE A C 1
ATOM 1331 O O . PHE A 1 174 ? 15.212 4.470 1.045 1.00 88.31 174 PHE A O 1
ATOM 1338 N N . ALA A 1 175 ? 14.931 2.563 2.192 1.00 91.31 175 ALA A N 1
ATOM 1339 C CA . ALA A 1 175 ? 16.226 2.001 1.813 1.00 91.31 175 ALA A CA 1
ATOM 1340 C C . ALA A 1 175 ? 16.409 1.926 0.290 1.00 91.31 175 ALA A C 1
ATOM 1342 O O . ALA A 1 175 ? 17.365 2.490 -0.249 1.00 91.31 175 ALA A O 1
ATOM 1343 N N . PHE A 1 176 ? 15.461 1.308 -0.422 1.00 89.31 176 PHE A N 1
ATOM 1344 C CA . PHE A 1 176 ? 15.521 1.183 -1.881 1.00 89.31 176 PHE A CA 1
ATOM 1345 C C . PHE A 1 176 ? 15.374 2.533 -2.587 1.00 89.31 176 PHE A C 1
ATOM 1347 O O . PHE A 1 176 ? 16.135 2.820 -3.508 1.00 89.31 176 PHE A O 1
ATOM 1354 N N . THR A 1 177 ? 14.462 3.399 -2.130 1.00 87.75 177 THR A N 1
ATOM 1355 C CA . THR A 1 177 ? 14.283 4.748 -2.703 1.00 87.75 177 THR A CA 1
ATOM 1356 C C . THR A 1 177 ? 15.568 5.564 -2.595 1.00 87.75 177 THR A C 1
ATOM 1358 O O . THR A 1 177 ? 16.003 6.197 -3.560 1.00 87.75 177 THR A O 1
ATOM 1361 N N . ARG A 1 178 ? 16.219 5.525 -1.429 1.00 90.25 178 ARG A N 1
ATOM 1362 C CA . ARG A 1 178 ? 17.477 6.224 -1.175 1.00 90.25 178 ARG A CA 1
ATOM 1363 C C . ARG A 1 178 ? 18.619 5.661 -2.013 1.00 90.25 178 ARG A C 1
ATOM 1365 O O . ARG A 1 178 ? 19.341 6.429 -2.647 1.00 90.25 178 ARG A O 1
ATOM 1372 N N . PHE A 1 179 ? 18.749 4.338 -2.071 1.00 91.69 179 PHE A N 1
ATOM 1373 C CA . PHE A 1 179 ? 19.734 3.656 -2.909 1.00 91.69 179 PHE A CA 1
ATOM 1374 C C . PHE A 1 179 ? 19.589 4.004 -4.396 1.00 91.69 179 PHE A C 1
ATOM 1376 O O . PHE A 1 179 ? 20.569 4.422 -5.015 1.00 91.69 179 PHE A O 1
ATOM 1383 N N . GLN A 1 180 ? 18.380 3.889 -4.955 1.00 88.62 180 GLN A N 1
ATOM 1384 C CA . GLN A 1 180 ? 18.102 4.215 -6.356 1.00 88.62 180 GLN A CA 1
ATOM 1385 C C . GLN A 1 180 ? 18.437 5.679 -6.639 1.00 88.62 180 GLN A C 1
ATOM 1387 O O . GLN A 1 180 ? 19.225 5.982 -7.533 1.00 88.62 180 GLN A O 1
ATOM 1392 N N . THR A 1 181 ? 17.895 6.591 -5.829 1.00 87.81 181 THR A N 1
ATOM 1393 C CA . THR A 1 181 ? 18.067 8.042 -5.990 1.00 87.81 181 THR A CA 1
ATOM 1394 C C . THR A 1 181 ? 19.534 8.453 -5.954 1.00 87.81 181 THR A C 1
ATOM 1396 O O . THR A 1 181 ? 19.993 9.161 -6.848 1.00 87.81 181 THR A O 1
ATOM 1399 N N . ASN A 1 182 ? 20.303 7.953 -4.988 1.00 90.12 182 ASN A N 1
ATOM 1400 C CA . ASN A 1 182 ? 21.724 8.276 -4.873 1.00 90.12 182 ASN A CA 1
ATOM 1401 C C . ASN A 1 182 ? 22.564 7.748 -6.044 1.00 90.12 182 ASN A C 1
ATOM 1403 O O . ASN A 1 182 ? 23.599 8.336 -6.361 1.00 90.12 182 ASN A O 1
ATOM 1407 N N . ASN A 1 183 ? 22.160 6.642 -6.672 1.00 90.25 183 ASN A N 1
ATOM 1408 C CA . ASN A 1 183 ? 22.906 6.047 -7.779 1.00 90.25 183 ASN A CA 1
ATOM 1409 C C . ASN A 1 183 ? 22.519 6.622 -9.142 1.00 90.25 183 ASN A C 1
ATOM 1411 O O . ASN A 1 183 ? 23.402 6.839 -9.970 1.00 90.25 183 ASN A O 1
ATOM 1415 N N . LEU A 1 184 ? 21.234 6.886 -9.377 1.00 88.69 184 LEU A N 1
ATOM 1416 C CA . LEU A 1 184 ? 20.744 7.309 -10.689 1.00 88.69 184 LEU A CA 1
ATOM 1417 C C . LEU A 1 184 ? 20.830 8.822 -10.901 1.00 88.69 184 LEU A C 1
ATOM 1419 O O . LEU A 1 184 ? 21.061 9.243 -12.029 1.00 88.69 184 LEU A O 1
ATOM 1423 N N . ARG A 1 185 ? 20.779 9.650 -9.843 1.00 88.62 185 ARG A N 1
ATOM 1424 C CA . ARG A 1 185 ? 21.039 11.102 -9.967 1.00 88.62 185 ARG A CA 1
ATOM 1425 C C . ARG A 1 185 ? 22.416 11.410 -10.547 1.00 88.62 185 ARG A C 1
ATOM 1427 O O . ARG A 1 185 ? 22.573 12.380 -11.278 1.00 88.62 185 ARG A O 1
ATOM 1434 N N . LYS A 1 186 ? 23.401 10.551 -10.268 1.00 88.44 186 LYS A N 1
ATOM 1435 C CA . LYS A 1 186 ? 24.770 10.662 -10.795 1.00 88.44 186 LYS A CA 1
ATOM 1436 C C . LYS A 1 186 ? 24.847 10.500 -12.316 1.00 88.44 186 LYS A C 1
ATOM 1438 O O . LYS A 1 186 ? 25.875 10.824 -12.893 1.00 88.44 186 LYS A O 1
ATOM 1443 N N . LEU A 1 187 ? 23.795 9.982 -12.956 1.00 87.50 187 LEU A N 1
ATOM 1444 C CA . LEU A 1 187 ? 23.711 9.895 -14.413 1.00 87.50 187 LEU A CA 1
ATOM 1445 C C . LEU A 1 187 ? 23.351 11.240 -15.068 1.00 87.50 187 LEU A C 1
ATOM 1447 O O . LEU A 1 187 ? 23.521 11.373 -16.276 1.00 87.50 187 LEU A O 1
ATOM 1451 N N . GLY A 1 188 ? 22.891 12.228 -14.290 1.00 86.62 188 GLY A N 1
ATOM 1452 C CA . GLY A 1 188 ? 22.553 13.567 -14.772 1.00 86.62 188 GLY A CA 1
ATOM 1453 C C . GLY A 1 188 ? 21.260 13.633 -15.593 1.00 86.62 188 GLY A C 1
ATOM 1454 O O . GLY A 1 188 ? 20.422 12.726 -15.566 1.00 86.62 188 GLY A O 1
ATOM 1455 N N . GLY A 1 189 ? 21.082 14.747 -16.306 1.00 85.31 189 GLY A N 1
ATOM 1456 C CA . GLY A 1 189 ? 19.929 14.977 -17.177 1.00 85.31 189 GLY A CA 1
ATOM 1457 C C . GLY A 1 189 ? 18.593 14.976 -16.413 1.00 85.31 189 GLY A C 1
ATOM 1458 O O . GLY A 1 189 ? 18.527 15.486 -15.291 1.00 85.31 189 GLY A O 1
ATOM 1459 N N . PRO A 1 190 ? 17.523 14.371 -16.966 1.00 81.69 190 PRO A N 1
ATOM 1460 C CA . PRO A 1 190 ? 16.211 14.299 -16.311 1.00 81.69 190 PRO A CA 1
ATOM 1461 C C . PRO A 1 190 ? 16.220 13.617 -14.930 1.00 81.69 190 PRO A C 1
ATOM 1463 O O . PRO A 1 190 ? 15.289 13.794 -14.145 1.00 81.69 190 PRO A O 1
ATOM 1466 N N . LEU A 1 191 ? 17.262 12.837 -14.615 1.00 83.00 191 LEU A N 1
ATOM 1467 C CA . LEU A 1 191 ? 17.361 12.070 -13.372 1.00 83.00 191 LEU A CA 1
ATOM 1468 C C . LEU A 1 191 ? 17.949 12.869 -12.205 1.00 83.00 191 LEU A C 1
ATOM 1470 O O . LEU A 1 191 ? 17.765 12.460 -11.062 1.00 83.00 191 LEU A O 1
ATOM 1474 N N . GLU A 1 192 ? 18.610 14.005 -12.452 1.00 80.75 192 GLU A N 1
ATOM 1475 C CA . GLU A 1 192 ? 19.349 14.770 -11.433 1.00 80.75 192 GLU A CA 1
ATOM 1476 C C . GLU A 1 192 ? 18.465 15.209 -10.249 1.00 80.75 192 GLU A C 1
ATOM 1478 O O . GLU A 1 192 ? 18.900 15.212 -9.095 1.00 80.75 192 GLU A O 1
ATOM 1483 N N . LYS A 1 193 ? 17.189 15.511 -10.519 1.00 73.50 193 LYS A N 1
ATOM 1484 C CA . LYS A 1 193 ? 16.205 15.948 -9.512 1.00 73.50 193 LYS A CA 1
ATOM 1485 C C . LYS A 1 193 ? 15.142 14.894 -9.190 1.00 73.50 193 LYS A C 1
ATOM 1487 O O . LYS A 1 193 ? 14.284 15.137 -8.343 1.00 73.50 193 LYS A O 1
ATOM 1492 N N . ALA A 1 194 ? 15.198 13.716 -9.812 1.00 71.19 194 ALA A N 1
ATOM 1493 C CA . ALA A 1 194 ? 14.195 12.677 -9.608 1.00 71.19 194 ALA A CA 1
ATOM 1494 C C . ALA A 1 194 ? 14.278 12.081 -8.189 1.00 71.19 194 ALA A C 1
ATOM 1496 O O . ALA A 1 194 ? 15.361 11.953 -7.607 1.00 71.19 194 ALA A O 1
ATOM 1497 N N . ILE A 1 195 ? 13.123 11.724 -7.624 1.00 69.88 195 ILE A N 1
ATOM 1498 C CA . ILE A 1 195 ? 12.993 10.863 -6.441 1.00 69.88 195 ILE A CA 1
ATOM 1499 C C . ILE A 1 195 ? 12.249 9.617 -6.909 1.00 69.88 195 ILE A C 1
ATOM 1501 O O . ILE A 1 195 ? 11.134 9.723 -7.415 1.00 69.88 195 ILE A O 1
ATOM 1505 N N . MET A 1 196 ? 12.863 8.445 -6.762 1.00 73.38 196 MET A N 1
ATOM 1506 C CA . MET A 1 196 ? 12.305 7.195 -7.289 1.00 73.38 196 MET A CA 1
ATOM 1507 C C . MET A 1 196 ? 11.732 6.361 -6.153 1.00 73.38 196 MET A C 1
ATOM 1509 O O . MET A 1 196 ? 12.472 5.787 -5.360 1.00 73.38 196 MET A O 1
ATOM 1513 N N . SER A 1 197 ? 10.404 6.338 -6.054 1.00 65.19 197 SER A N 1
ATOM 1514 C CA . SER A 1 197 ? 9.696 5.582 -5.021 1.00 65.19 197 SER A CA 1
ATOM 1515 C C . SER A 1 197 ? 9.678 4.092 -5.352 1.00 65.19 197 SER A C 1
ATOM 1517 O O . SER A 1 197 ? 9.073 3.667 -6.335 1.00 65.19 197 SER A O 1
ATOM 1519 N N . SER A 1 198 ? 10.287 3.285 -4.488 1.00 61.53 198 SER A N 1
ATOM 1520 C CA . SER A 1 198 ? 10.286 1.819 -4.607 1.00 61.53 198 SER A CA 1
ATOM 1521 C C . SER A 1 198 ? 9.011 1.153 -4.064 1.00 61.53 198 SER A C 1
ATOM 1523 O O . SER A 1 198 ? 8.725 -0.000 -4.376 1.00 61.53 198 SER A O 1
ATOM 1525 N N . CYS A 1 199 ? 8.187 1.867 -3.288 1.00 49.75 199 CYS A N 1
ATOM 1526 C CA . CYS A 1 199 ? 7.021 1.284 -2.603 1.00 49.75 199 CYS A CA 1
ATOM 1527 C C . CYS A 1 199 ? 5.879 0.867 -3.545 1.00 49.75 199 CYS A C 1
ATOM 1529 O O . CYS A 1 199 ? 4.981 0.130 -3.141 1.00 49.75 199 CYS A O 1
ATOM 1531 N N . GLN A 1 200 ? 5.883 1.356 -4.786 1.00 54.94 200 GLN A N 1
ATOM 1532 C CA . GLN A 1 200 ? 4.871 1.055 -5.806 1.00 54.94 200 GLN A CA 1
ATOM 1533 C C . GLN A 1 200 ? 5.409 0.136 -6.903 1.00 54.94 200 GLN A C 1
ATOM 1535 O O . GLN A 1 200 ? 4.730 -0.100 -7.900 1.00 54.94 200 GLN A O 1
ATOM 1540 N N . PHE A 1 201 ? 6.620 -0.388 -6.716 1.00 62.28 201 PHE A N 1
ATOM 1541 C CA . PHE A 1 201 ? 7.349 -1.107 -7.746 1.00 62.28 201 PHE A CA 1
ATOM 1542 C C . PHE A 1 201 ? 6.604 -2.340 -8.294 1.00 62.28 201 PHE A C 1
ATOM 1544 O O . PHE A 1 201 ? 6.564 -2.484 -9.513 1.00 62.28 201 PHE A O 1
ATOM 1551 N N . PRO A 1 202 ? 5.876 -3.138 -7.480 1.00 47.91 202 PRO A N 1
ATOM 1552 C CA . PRO A 1 202 ? 5.033 -4.210 -8.015 1.00 47.91 202 PRO A CA 1
ATOM 1553 C C . PRO A 1 202 ? 3.841 -3.721 -8.851 1.00 47.91 202 PRO A C 1
ATOM 1555 O O . PRO A 1 202 ? 3.465 -4.343 -9.839 1.00 47.91 202 PRO A O 1
ATOM 1558 N N . THR A 1 203 ? 3.230 -2.593 -8.474 1.00 41.16 203 THR A N 1
ATOM 1559 C CA . THR A 1 203 ? 2.124 -1.987 -9.236 1.00 41.16 203 THR A CA 1
ATOM 1560 C C . THR A 1 203 ? 2.623 -1.432 -10.566 1.00 41.16 203 THR A C 1
ATOM 1562 O O . THR A 1 203 ? 1.971 -1.611 -11.590 1.00 41.16 203 THR A O 1
ATOM 1565 N N . LEU A 1 204 ? 3.798 -0.800 -10.559 1.00 49.22 204 LEU A N 1
ATOM 1566 C CA . LEU A 1 204 ? 4.472 -0.346 -11.768 1.00 49.22 204 LEU A CA 1
ATOM 1567 C C . LEU A 1 204 ? 4.867 -1.529 -12.663 1.00 49.22 204 LEU A C 1
ATOM 1569 O O . LEU A 1 204 ? 4.637 -1.457 -13.864 1.00 49.22 204 LEU A O 1
ATOM 1573 N N . GLY A 1 205 ? 5.364 -2.626 -12.084 1.00 44.97 205 GLY A N 1
ATOM 1574 C CA . GLY A 1 205 ? 5.646 -3.879 -12.787 1.00 44.97 205 GLY A CA 1
ATOM 1575 C C . GLY A 1 205 ? 4.424 -4.421 -13.523 1.00 44.97 205 GLY A C 1
ATOM 1576 O O . GLY A 1 205 ? 4.526 -4.755 -14.692 1.00 44.97 205 GLY A O 1
ATOM 1577 N N . PHE A 1 206 ? 3.232 -4.398 -12.917 1.00 45.06 206 PHE A N 1
ATOM 1578 C CA . PHE A 1 206 ? 2.002 -4.767 -13.629 1.00 45.06 206 PHE A CA 1
ATOM 1579 C C . PHE A 1 206 ? 1.680 -3.855 -14.816 1.00 45.06 206 PHE A C 1
ATOM 1581 O O . PHE A 1 206 ? 1.219 -4.348 -15.843 1.00 45.06 206 PHE A O 1
ATOM 1588 N N . VAL A 1 207 ? 1.873 -2.541 -14.683 1.00 47.91 207 VAL A N 1
ATOM 1589 C CA . VAL A 1 207 ? 1.622 -1.592 -15.780 1.00 47.91 207 VAL A CA 1
ATOM 1590 C C . VAL A 1 207 ? 2.643 -1.807 -16.899 1.00 47.91 207 VAL A C 1
ATOM 1592 O O . VAL A 1 207 ? 2.252 -1.948 -18.053 1.00 47.91 207 VAL A O 1
ATOM 1595 N N . VAL A 1 208 ? 3.930 -1.926 -16.560 1.00 51.59 208 VAL A N 1
ATOM 1596 C CA . VAL A 1 208 ? 5.025 -2.170 -17.511 1.00 51.59 208 VAL A CA 1
ATOM 1597 C C . VAL A 1 208 ? 4.988 -3.579 -18.104 1.00 51.59 208 VAL A C 1
ATOM 1599 O O . VAL A 1 208 ? 5.381 -3.732 -19.237 1.00 51.59 208 VAL A O 1
ATOM 1602 N N . ASP A 1 209 ? 4.473 -4.607 -17.435 1.00 54.16 209 ASP A N 1
ATOM 1603 C CA . ASP A 1 209 ? 4.301 -5.946 -18.031 1.00 54.16 209 ASP A CA 1
ATOM 1604 C C . ASP A 1 209 ? 3.152 -5.989 -19.048 1.00 54.16 209 ASP A C 1
ATOM 1606 O O . ASP A 1 209 ? 3.083 -6.865 -19.915 1.00 54.16 209 ASP A O 1
ATOM 1610 N N . ARG A 1 210 ? 2.167 -5.103 -18.871 1.00 49.56 210 ARG A N 1
ATOM 1611 C CA . ARG A 1 210 ? 0.958 -5.032 -19.697 1.00 49.56 210 ARG A CA 1
ATOM 1612 C C . ARG A 1 210 ? 1.099 -4.048 -20.852 1.00 49.56 210 ARG A C 1
ATOM 1614 O O . ARG A 1 210 ? 0.407 -4.231 -21.845 1.00 49.56 210 ARG A O 1
ATOM 1621 N N . TYR A 1 211 ? 1.981 -3.060 -20.730 1.00 43.41 211 TYR A N 1
ATOM 1622 C CA . TYR A 1 211 ? 2.203 -2.026 -21.737 1.00 43.41 211 TYR A CA 1
ATOM 1623 C C . TYR A 1 211 ? 2.872 -2.533 -23.040 1.00 43.41 211 TYR A C 1
ATOM 1625 O O . TYR A 1 211 ? 2.340 -2.263 -24.114 1.00 43.41 211 TYR A O 1
ATOM 1633 N N . PRO A 1 212 ? 3.922 -3.375 -23.004 1.00 46.38 212 PRO A N 1
ATOM 1634 C CA . PRO A 1 212 ? 4.498 -4.007 -24.188 1.00 46.38 212 PRO A CA 1
ATOM 1635 C C . PRO A 1 212 ? 3.483 -4.907 -24.902 1.00 46.38 212 PRO A C 1
ATOM 1637 O O . PRO A 1 212 ? 3.377 -4.895 -26.124 1.00 46.38 212 PRO A O 1
ATOM 1640 N N . ARG A 1 213 ? 2.590 -5.564 -24.138 1.00 48.50 213 ARG A N 1
ATOM 1641 C CA . ARG A 1 213 ? 1.473 -6.353 -24.695 1.00 48.50 213 ARG A CA 1
ATOM 1642 C C . ARG A 1 213 ? 0.469 -5.511 -25.488 1.00 48.50 213 ARG A C 1
ATOM 1644 O O . ARG A 1 213 ? -0.342 -6.090 -26.204 1.00 48.50 213 ARG A O 1
ATOM 1651 N N . THR A 1 214 ? 0.474 -4.186 -25.330 1.00 49.69 214 THR A N 1
ATOM 1652 C CA . THR A 1 214 ? -0.355 -3.254 -26.110 1.00 49.69 214 THR A CA 1
ATOM 1653 C C . THR A 1 214 ? 0.395 -2.569 -27.253 1.00 49.69 214 THR A C 1
ATOM 1655 O O . THR A 1 214 ? -0.273 -2.055 -28.146 1.00 49.69 214 THR A O 1
ATOM 1658 N N . GLU A 1 215 ? 1.733 -2.584 -27.262 1.00 48.34 215 GLU A N 1
ATOM 1659 C CA . GLU A 1 215 ? 2.546 -1.982 -28.331 1.00 48.34 215 GLU A CA 1
ATOM 1660 C C . GLU A 1 215 ? 3.032 -2.996 -29.372 1.00 48.34 215 GLU A C 1
ATOM 1662 O O . GLU A 1 215 ? 3.225 -2.596 -30.517 1.00 48.34 215 GLU A O 1
ATOM 1667 N N . THR A 1 216 ? 3.172 -4.288 -29.044 1.00 61.44 216 THR A N 1
ATOM 1668 C CA . THR A 1 216 ? 3.514 -5.300 -30.057 1.00 61.44 216 THR A CA 1
ATOM 1669 C C . THR A 1 216 ? 2.350 -5.515 -31.022 1.00 61.44 216 THR A C 1
ATOM 1671 O O . THR A 1 216 ? 1.267 -5.968 -30.640 1.00 61.44 216 THR A O 1
ATOM 1674 N N . ASP A 1 217 ? 2.588 -5.225 -32.299 1.00 74.06 217 ASP A N 1
ATOM 1675 C CA . ASP A 1 217 ? 1.628 -5.364 -33.397 1.00 74.06 217 ASP A CA 1
ATOM 1676 C C . ASP A 1 217 ? 2.096 -6.374 -34.466 1.00 74.06 217 ASP A C 1
ATOM 1678 O O . ASP A 1 217 ? 1.512 -6.470 -35.549 1.00 74.06 217 ASP A O 1
ATOM 1682 N N . ARG A 1 218 ? 3.112 -7.186 -34.139 1.00 81.50 218 ARG A N 1
ATOM 1683 C CA . ARG A 1 218 ? 3.656 -8.262 -34.982 1.00 81.50 218 ARG A CA 1
ATOM 1684 C C . ARG A 1 218 ? 3.566 -9.615 -34.281 1.00 81.50 218 ARG A C 1
ATOM 1686 O O . ARG A 1 218 ? 4.034 -9.771 -33.161 1.00 81.50 218 ARG A O 1
ATOM 1693 N N . PHE A 1 219 ? 2.977 -10.609 -34.945 1.00 80.38 219 PHE A N 1
ATOM 1694 C CA . PHE A 1 219 ? 2.983 -11.991 -34.457 1.00 80.38 219 PHE A CA 1
ATOM 1695 C C . PHE A 1 219 ? 4.303 -12.686 -34.808 1.00 80.38 219 PHE A C 1
ATOM 1697 O O . PHE A 1 219 ? 4.800 -12.546 -35.927 1.00 80.38 219 PHE A O 1
ATOM 1704 N N . ASP A 1 220 ? 4.839 -13.477 -33.876 1.00 77.62 220 ASP A N 1
ATOM 1705 C CA . ASP A 1 220 ? 6.013 -14.317 -34.126 1.00 77.62 220 ASP A CA 1
ATOM 1706 C C . ASP A 1 220 ? 5.677 -15.398 -35.171 1.00 77.62 220 ASP A C 1
ATOM 1708 O O . ASP A 1 220 ? 4.658 -16.085 -35.072 1.00 77.62 220 ASP A O 1
ATOM 1712 N N . LYS A 1 221 ? 6.555 -15.568 -36.167 1.00 80.62 221 LYS A N 1
ATOM 1713 C CA . LYS A 1 221 ? 6.429 -16.563 -37.245 1.00 80.62 221 LYS A CA 1
ATOM 1714 C C . LYS A 1 221 ? 6.419 -18.008 -36.734 1.00 80.62 221 LYS A C 1
ATOM 1716 O O . LYS A 1 221 ? 5.922 -18.885 -37.434 1.00 80.62 221 LYS A O 1
ATOM 1721 N N . GLY A 1 222 ? 6.935 -18.264 -35.531 1.00 74.44 222 GLY A N 1
ATOM 1722 C CA . GLY A 1 222 ? 6.854 -19.565 -34.864 1.00 74.44 222 GLY A CA 1
ATOM 1723 C C . GLY A 1 222 ? 5.473 -19.892 -34.277 1.00 74.44 222 GLY A C 1
ATOM 1724 O O . GLY A 1 222 ? 5.226 -21.037 -33.897 1.00 74.44 222 GLY A O 1
ATOM 1725 N N . MET A 1 223 ? 4.553 -18.923 -34.192 1.00 79.31 223 MET A N 1
ATOM 1726 C CA . MET A 1 223 ? 3.217 -19.150 -33.639 1.00 79.31 223 MET A CA 1
ATOM 1727 C C . MET A 1 223 ? 2.285 -19.854 -34.628 1.00 79.31 223 MET A C 1
ATOM 1729 O O . MET A 1 223 ? 2.106 -19.431 -35.768 1.00 79.31 223 MET A O 1
ATOM 1733 N N . ASN A 1 224 ? 1.563 -20.868 -34.144 1.00 85.50 224 ASN A N 1
ATOM 1734 C CA . ASN A 1 224 ? 0.506 -21.519 -34.914 1.00 85.50 224 ASN A CA 1
ATOM 1735 C C . ASN A 1 224 ? -0.833 -20.771 -34.770 1.00 85.50 224 ASN A C 1
ATOM 1737 O O . ASN A 1 224 ? -1.730 -21.193 -34.037 1.00 85.50 224 ASN A O 1
ATOM 1741 N N . LEU A 1 225 ? -0.968 -19.641 -35.471 1.00 87.81 225 LEU A N 1
ATOM 1742 C CA . LEU A 1 225 ? -2.185 -18.818 -35.435 1.00 87.81 225 LEU A CA 1
ATOM 1743 C C . LEU A 1 225 ? -3.411 -19.553 -35.992 1.00 87.81 225 LEU A C 1
ATOM 1745 O O . LEU A 1 225 ? -4.517 -19.370 -35.489 1.00 87.81 225 LEU A O 1
ATOM 1749 N N . ARG A 1 226 ? -3.217 -20.441 -36.972 1.00 89.50 226 ARG A N 1
ATOM 1750 C CA . ARG A 1 226 ? -4.287 -21.268 -37.545 1.00 89.50 226 ARG A CA 1
ATOM 1751 C C . ARG A 1 226 ? -4.950 -22.157 -36.488 1.00 89.50 226 ARG A C 1
ATOM 1753 O O . ARG A 1 226 ? -6.174 -22.215 -36.440 1.00 89.50 226 ARG A O 1
ATOM 1760 N N . ALA A 1 227 ? -4.170 -22.762 -35.590 1.00 84.75 227 ALA A N 1
ATOM 1761 C CA . ALA A 1 227 ? -4.711 -23.537 -34.470 1.00 84.75 227 ALA A CA 1
ATOM 1762 C C . ALA A 1 227 ? -5.512 -22.674 -33.475 1.00 84.75 227 ALA A C 1
ATOM 1764 O O . ALA A 1 227 ? -6.428 -23.161 -32.815 1.00 84.75 227 ALA A O 1
ATOM 1765 N N . LEU A 1 228 ? -5.189 -21.382 -33.345 1.00 82.19 228 LEU A N 1
ATOM 1766 C CA . LEU A 1 228 ? -5.956 -20.455 -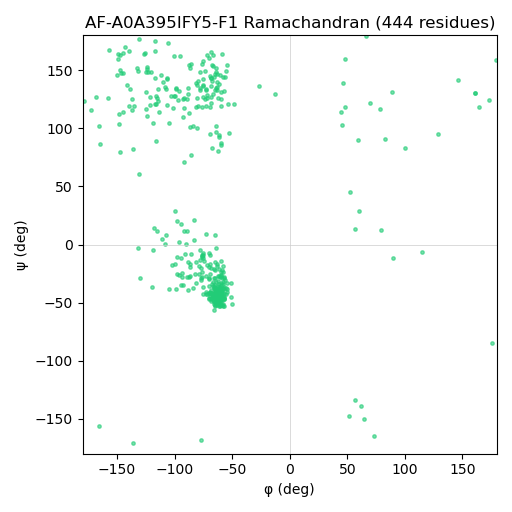32.507 1.00 82.19 228 LEU A CA 1
ATOM 1767 C C . LEU A 1 228 ? -7.282 -20.056 -33.160 1.00 82.19 228 LEU A C 1
ATOM 1769 O O . LEU A 1 228 ? -8.284 -19.947 -32.456 1.00 82.19 228 LEU A O 1
ATOM 1773 N N . VAL A 1 229 ? -7.299 -19.892 -34.488 1.00 90.88 229 VAL A N 1
ATOM 1774 C CA . VAL A 1 229 ? -8.521 -19.673 -35.280 1.00 90.88 229 VAL A CA 1
ATOM 1775 C C . VAL A 1 229 ? -9.454 -20.882 -35.186 1.00 90.88 229 VAL A C 1
ATOM 1777 O O . VAL A 1 229 ? -10.643 -20.711 -34.926 1.00 90.88 229 VAL A O 1
ATOM 1780 N N . GLU A 1 230 ? -8.920 -22.099 -35.314 1.00 90.75 230 GLU A N 1
ATOM 1781 C CA . GLU A 1 230 ? -9.691 -23.348 -35.244 1.00 90.75 230 GLU A CA 1
ATOM 1782 C C . GLU A 1 230 ? -10.456 -23.493 -33.922 1.00 90.75 230 GLU A C 1
ATOM 1784 O O . GLU A 1 230 ? -11.629 -23.864 -33.908 1.00 90.75 230 GLU A O 1
ATOM 1789 N N . LYS A 1 231 ? -9.854 -23.075 -32.802 1.00 85.12 231 LYS A N 1
ATOM 1790 C CA . LYS A 1 231 ? -10.532 -23.072 -31.497 1.00 85.12 231 LYS A CA 1
ATOM 1791 C C . LYS A 1 231 ? -11.793 -22.198 -31.475 1.00 85.12 231 LYS A C 1
ATOM 1793 O O . LYS A 1 231 ? -12.687 -22.480 -30.682 1.00 85.12 231 LYS A O 1
ATOM 1798 N N . GLN A 1 232 ? -11.887 -21.163 -32.315 1.00 91.06 232 GLN A N 1
ATOM 1799 C CA . GLN A 1 232 ? -13.010 -20.212 -32.333 1.00 91.06 232 GLN A CA 1
ATOM 1800 C C . GLN A 1 232 ? -14.205 -20.663 -33.190 1.00 91.06 232 GLN A C 1
ATOM 1802 O O . GLN A 1 232 ? -15.255 -20.024 -33.130 1.00 91.06 232 GLN A O 1
ATOM 1807 N N . VAL A 1 233 ? -14.073 -21.751 -33.959 1.00 95.56 233 VAL A N 1
ATOM 1808 C CA . VAL A 1 233 ? -15.108 -22.276 -34.878 1.00 95.56 233 VAL A CA 1
ATOM 1809 C C . VAL A 1 233 ? -16.439 -22.567 -34.179 1.00 95.56 233 VAL A C 1
ATOM 1811 O O . VAL A 1 233 ? -17.501 -22.441 -34.777 1.00 95.56 233 VAL A O 1
ATOM 1814 N N . GLN A 1 234 ? -16.389 -22.927 -32.900 1.00 91.50 234 GLN A N 1
ATOM 1815 C CA . GLN A 1 234 ? -17.556 -23.327 -32.118 1.00 91.50 234 GLN A CA 1
ATOM 1816 C C . GLN A 1 234 ? -18.477 -22.167 -31.680 1.00 91.50 234 GLN A C 1
ATOM 1818 O O . GLN A 1 234 ? -19.552 -22.428 -31.148 1.00 91.50 234 GLN A O 1
ATOM 1823 N N . ASP A 1 235 ? -18.090 -20.895 -31.857 1.00 92.38 235 ASP A N 1
ATOM 1824 C CA . ASP A 1 235 ? -18.947 -19.764 -31.464 1.00 92.38 235 ASP A CA 1
ATOM 1825 C C . ASP A 1 235 ? -20.070 -19.507 -32.479 1.00 92.38 235 ASP A C 1
ATOM 1827 O O . ASP A 1 235 ? -19.826 -19.356 -33.674 1.00 92.38 235 ASP A O 1
ATOM 1831 N N . ASN A 1 236 ? -21.302 -19.328 -32.006 1.00 92.50 236 ASN A N 1
ATOM 1832 C CA . ASN A 1 236 ? -22.453 -19.098 -32.885 1.00 92.50 236 ASN A CA 1
ATOM 1833 C C . ASN A 1 236 ? -22.407 -17.764 -33.662 1.00 92.50 236 ASN A C 1
ATOM 1835 O O . ASN A 1 236 ? -23.103 -17.628 -34.664 1.00 92.50 236 ASN A O 1
ATOM 1839 N N . ARG A 1 237 ? -21.635 -16.760 -33.218 1.00 92.19 237 ARG A N 1
ATOM 1840 C CA . ARG A 1 237 ? -21.637 -15.404 -33.812 1.00 92.19 237 ARG A CA 1
ATOM 1841 C C . ARG A 1 237 ? -20.584 -15.210 -34.897 1.00 92.19 237 ARG A C 1
ATOM 1843 O O . ARG A 1 237 ? -20.804 -14.439 -35.827 1.00 92.19 237 ARG A O 1
ATOM 1850 N N . TRP A 1 238 ? -19.418 -15.837 -34.748 1.00 95.25 238 TRP A N 1
ATOM 1851 C CA . TRP A 1 238 ? -18.278 -15.693 -35.668 1.00 95.25 238 TRP A CA 1
ATOM 1852 C C . TRP A 1 238 ? -17.665 -17.028 -36.093 1.00 95.25 238 TRP A C 1
ATOM 1854 O O . TRP A 1 238 ? -16.755 -17.037 -36.918 1.00 95.25 238 TRP A O 1
ATOM 1864 N N . GLY A 1 239 ? -18.144 -18.155 -35.565 1.00 93.94 239 GLY A N 1
ATOM 1865 C CA . GLY A 1 239 ? -17.596 -19.481 -35.841 1.00 93.94 239 GLY A CA 1
ATOM 1866 C C . GLY A 1 239 ? -17.597 -19.832 -37.322 1.00 93.94 239 GLY A C 1
ATOM 1867 O O . GLY A 1 239 ? -16.609 -20.355 -37.825 1.00 93.94 239 GLY A O 1
ATOM 1868 N N . HIS A 1 240 ? -18.636 -19.428 -38.060 1.00 96.44 240 HIS A N 1
ATOM 1869 C CA . HIS A 1 240 ? -18.672 -19.587 -39.516 1.00 96.44 240 HIS A CA 1
ATOM 1870 C C . HIS A 1 240 ? -17.543 -18.814 -40.223 1.00 96.44 240 HIS A C 1
ATOM 1872 O O . HIS A 1 240 ? -16.890 -19.346 -41.117 1.00 96.44 240 HIS A O 1
ATOM 1878 N N . PHE A 1 241 ? -17.250 -17.584 -39.783 1.00 96.38 241 PHE A N 1
ATOM 1879 C CA . PHE A 1 241 ? -16.125 -16.805 -40.308 1.00 96.38 241 PHE A CA 1
ATOM 1880 C C . PHE A 1 241 ? -14.786 -17.482 -39.986 1.00 96.38 241 PHE A C 1
ATOM 1882 O O . PHE A 1 241 ? -13.955 -17.653 -40.872 1.00 96.38 241 PHE A O 1
ATOM 1889 N N . ALA A 1 242 ? -14.603 -17.944 -38.744 1.00 95.38 242 ALA A N 1
ATOM 1890 C CA . ALA A 1 242 ? -13.411 -18.692 -38.345 1.00 95.38 242 ALA A CA 1
ATOM 1891 C C . ALA A 1 242 ? -13.241 -19.991 -39.158 1.00 95.38 242 ALA A C 1
ATOM 1893 O O . ALA A 1 242 ? -12.134 -20.299 -39.595 1.00 95.38 242 ALA A O 1
ATOM 1894 N N . GLN A 1 243 ? -14.331 -20.715 -39.434 1.00 96.50 243 GLN A N 1
ATOM 1895 C CA . GLN A 1 243 ? -14.315 -21.924 -40.258 1.00 96.50 243 GLN A CA 1
ATOM 1896 C C . GLN A 1 243 ? -13.860 -21.630 -41.692 1.00 96.50 243 GLN A C 1
ATOM 1898 O O . GLN A 1 243 ? -13.073 -22.395 -42.246 1.00 96.50 243 GLN A O 1
ATOM 1903 N N . ASN A 1 244 ? -14.294 -20.513 -42.280 1.00 95.50 244 ASN A N 1
ATOM 1904 C CA . ASN A 1 244 ? -13.857 -20.105 -43.618 1.00 95.50 244 ASN A CA 1
ATOM 1905 C C . ASN A 1 244 ? -12.350 -19.813 -43.662 1.00 95.50 244 ASN A C 1
ATOM 1907 O O . ASN A 1 244 ? -11.675 -20.207 -44.614 1.00 95.50 244 ASN A O 1
ATOM 1911 N N . LEU A 1 245 ? -11.794 -19.208 -42.606 1.00 94.62 245 LEU A N 1
ATOM 1912 C CA . LEU A 1 245 ? -10.344 -19.025 -42.486 1.00 94.62 245 LEU A CA 1
ATOM 1913 C C . LEU A 1 245 ? -9.617 -20.381 -42.429 1.00 94.62 245 LEU A C 1
ATOM 1915 O O . LEU A 1 245 ? -8.658 -20.613 -43.169 1.00 94.62 245 LEU A O 1
ATOM 1919 N N . VAL A 1 246 ? -10.104 -21.324 -41.615 1.00 94.19 246 VAL A N 1
ATOM 1920 C CA . VAL A 1 246 ? -9.546 -22.689 -41.558 1.00 94.19 246 VAL A CA 1
ATOM 1921 C C . VAL A 1 246 ? -9.649 -23.389 -42.923 1.00 94.19 246 VAL A C 1
ATOM 1923 O O . VAL A 1 246 ? -8.699 -24.048 -43.348 1.00 94.19 246 VAL A O 1
ATOM 1926 N N . ASN A 1 247 ? -10.728 -23.174 -43.672 1.00 93.81 247 ASN A N 1
ATOM 1927 C CA . ASN A 1 247 ? -10.985 -23.809 -44.969 1.00 93.81 247 ASN A CA 1
ATOM 1928 C C . ASN A 1 247 ? -10.290 -23.126 -46.161 1.00 93.81 247 ASN A C 1
ATOM 1930 O O . ASN A 1 247 ? -10.697 -23.315 -47.304 1.00 93.81 247 ASN A O 1
ATOM 1934 N N . GLY A 1 248 ? -9.234 -22.351 -45.911 1.00 90.25 248 GLY A N 1
ATOM 1935 C CA . GLY A 1 248 ? -8.373 -21.790 -46.957 1.00 90.25 248 GLY A CA 1
ATOM 1936 C C . GLY A 1 248 ? -8.409 -20.270 -47.063 1.00 90.25 248 GLY A C 1
ATOM 1937 O O . GLY A 1 248 ? -7.580 -19.717 -47.771 1.00 90.25 248 GLY A O 1
ATOM 1938 N N . GLY A 1 249 ? -9.289 -19.590 -46.323 1.00 90.25 249 GLY A N 1
ATOM 1939 C CA . GLY A 1 249 ? -9.322 -18.124 -46.249 1.00 90.25 249 GLY A CA 1
ATOM 1940 C C . GLY A 1 249 ? -8.339 -17.507 -45.247 1.00 90.25 249 GLY A C 1
ATOM 1941 O O . GLY A 1 249 ? -8.407 -16.309 -44.999 1.00 90.25 249 GLY A O 1
ATOM 1942 N N . PHE A 1 250 ? -7.486 -18.304 -44.596 1.00 94.81 250 PHE A N 1
ATOM 1943 C CA . PHE A 1 250 ? -6.506 -17.807 -43.630 1.00 94.81 250 PHE A CA 1
ATOM 1944 C C . PHE A 1 250 ? -5.357 -17.092 -44.341 1.00 94.81 250 PHE A C 1
ATOM 1946 O O . PHE A 1 250 ? -4.643 -17.700 -45.140 1.00 94.81 250 PHE A O 1
ATOM 1953 N N . HIS A 1 251 ? -5.113 -15.847 -43.945 1.00 92.69 251 HIS A N 1
ATOM 1954 C CA . HIS A 1 251 ? -3.935 -15.079 -44.319 1.00 92.69 251 HIS A CA 1
ATOM 1955 C C . HIS A 1 251 ? -3.116 -14.745 -43.077 1.00 92.69 251 HIS A C 1
ATOM 1957 O O . HIS A 1 251 ? -3.656 -14.487 -42.001 1.00 92.69 251 HIS A O 1
ATOM 1963 N N . TRP A 1 252 ? -1.789 -14.763 -43.219 1.00 91.12 252 TRP A N 1
ATOM 1964 C CA . TRP A 1 252 ? -0.914 -14.331 -42.136 1.00 91.12 252 TRP A CA 1
ATOM 1965 C C . TRP A 1 252 ? -1.154 -12.842 -41.842 1.00 91.12 252 TRP A C 1
ATOM 1967 O O . TRP A 1 252 ? -1.194 -12.055 -42.794 1.00 91.12 252 TRP A O 1
ATOM 1977 N N . PRO A 1 253 ? -1.300 -12.436 -40.566 1.00 90.06 253 PRO A N 1
ATOM 1978 C CA . PRO A 1 253 ? -1.538 -11.042 -40.228 1.00 90.06 253 PRO A CA 1
ATOM 1979 C C . PRO A 1 253 ? -0.470 -10.096 -40.763 1.00 90.06 253 PRO A C 1
ATOM 1981 O O . PRO A 1 253 ? 0.720 -10.414 -40.778 1.00 90.06 253 PRO A O 1
ATOM 1984 N N . ARG A 1 254 ? -0.907 -8.897 -41.158 1.00 85.50 254 ARG A N 1
ATOM 1985 C CA . ARG A 1 254 ? -0.015 -7.808 -41.566 1.00 85.50 254 ARG A CA 1
ATOM 1986 C C . ARG A 1 254 ? 0.961 -7.490 -40.433 1.00 85.50 254 ARG A C 1
ATOM 1988 O O . ARG A 1 254 ? 0.549 -7.320 -39.287 1.00 85.50 254 ARG A O 1
ATOM 1995 N N . GLU A 1 255 ? 2.244 -7.391 -40.763 1.00 82.25 255 GLU A N 1
ATOM 1996 C CA . GLU A 1 255 ? 3.261 -6.977 -39.801 1.00 82.25 255 GLU A CA 1
ATOM 1997 C C . GLU A 1 255 ? 3.117 -5.473 -39.534 1.00 82.25 255 GLU A C 1
ATOM 1999 O O . GLU A 1 255 ? 3.226 -4.659 -40.455 1.00 82.25 255 GLU A O 1
ATOM 2004 N N . GLY A 1 256 ? 2.849 -5.104 -38.282 1.00 77.56 256 GLY A N 1
ATOM 2005 C CA . GLY A 1 256 ? 2.922 -3.715 -37.856 1.00 77.56 256 GLY A CA 1
ATOM 2006 C C . GLY A 1 256 ? 4.364 -3.234 -37.636 1.00 77.56 256 GLY A C 1
ATOM 2007 O O . GLY A 1 256 ? 5.324 -3.868 -38.082 1.00 77.56 256 GLY A O 1
ATOM 2008 N N . ARG A 1 257 ? 4.530 -2.060 -37.020 1.00 73.12 257 ARG A N 1
ATOM 2009 C CA . ARG A 1 257 ? 5.840 -1.383 -36.911 1.00 73.12 257 ARG A CA 1
ATOM 2010 C C . ARG A 1 257 ? 6.578 -1.681 -35.603 1.00 73.12 257 ARG A C 1
ATOM 2012 O O . ARG A 1 257 ? 7.762 -1.361 -35.512 1.00 73.12 257 ARG A O 1
ATOM 2019 N N . ASN A 1 258 ? 5.912 -2.294 -34.627 1.00 65.94 258 ASN A N 1
ATOM 2020 C CA . ASN A 1 258 ? 6.348 -2.354 -33.238 1.00 65.94 258 ASN A CA 1
ATOM 2021 C C . ASN A 1 258 ? 6.434 -3.810 -32.738 1.00 65.94 258 ASN A C 1
ATOM 2023 O O . ASN A 1 258 ? 5.515 -4.613 -32.898 1.00 65.94 258 ASN A O 1
ATOM 2027 N N . ASP A 1 259 ? 7.557 -4.160 -32.113 1.00 68.81 259 ASP A N 1
ATOM 2028 C CA . ASP A 1 259 ? 7.814 -5.499 -31.575 1.00 68.81 259 ASP A CA 1
ATOM 2029 C C . ASP A 1 259 ? 8.707 -5.401 -30.335 1.00 68.81 259 ASP A C 1
ATOM 2031 O O . ASP A 1 259 ? 9.875 -5.010 -30.425 1.00 68.81 259 ASP A O 1
ATOM 2035 N N . ASP A 1 260 ? 8.139 -5.738 -29.176 1.00 58.72 260 ASP A N 1
ATOM 2036 C CA . ASP A 1 260 ? 8.832 -5.753 -27.886 1.00 58.72 260 ASP A CA 1
ATOM 2037 C C . ASP A 1 260 ? 9.759 -6.971 -27.699 1.00 58.72 2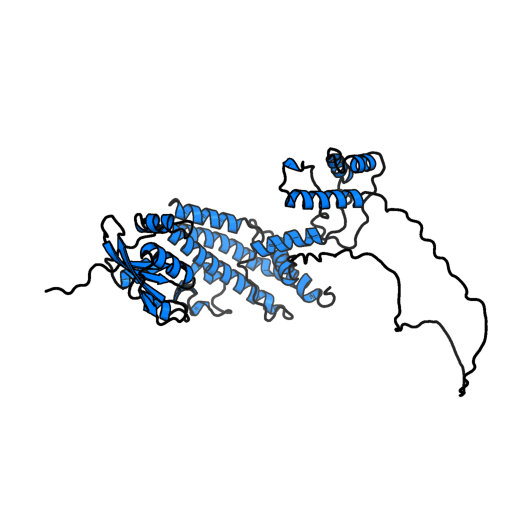60 ASP A C 1
ATOM 2039 O O . ASP A 1 260 ? 10.529 -7.010 -26.736 1.00 58.72 260 ASP A O 1
ATOM 2043 N N . LYS A 1 261 ? 9.704 -7.958 -28.609 1.00 62.22 261 LYS A N 1
ATOM 2044 C CA . LYS A 1 261 ? 10.410 -9.252 -28.566 1.00 62.22 261 LYS A CA 1
ATOM 2045 C C . LYS A 1 261 ? 10.142 -10.107 -27.323 1.00 62.22 261 LYS A C 1
ATOM 2047 O O . LYS A 1 261 ? 10.866 -11.072 -27.077 1.00 62.22 261 LYS A O 1
ATOM 2052 N N . ALA A 1 262 ? 9.125 -9.774 -26.538 1.00 49.16 262 ALA A N 1
ATOM 2053 C CA . ALA A 1 262 ? 8.799 -10.436 -25.281 1.00 49.16 262 ALA A CA 1
ATOM 2054 C C . ALA A 1 262 ? 7.396 -11.049 -25.309 1.00 49.16 262 ALA A C 1
ATOM 2056 O O . ALA A 1 262 ? 7.173 -12.123 -24.736 1.00 49.16 262 ALA A O 1
ATOM 2057 N N . HIS A 1 263 ? 6.439 -10.388 -25.964 1.00 57.84 263 HIS A N 1
ATOM 2058 C CA . HIS A 1 263 ? 5.036 -10.774 -25.955 1.00 57.84 263 HIS A CA 1
ATOM 2059 C C . HIS A 1 263 ? 4.373 -10.580 -27.328 1.00 57.84 263 HIS A C 1
ATOM 2061 O O . HIS A 1 263 ? 4.539 -9.537 -27.950 1.00 57.84 263 HIS A O 1
ATOM 2067 N N . PRO A 1 264 ? 3.549 -11.538 -27.795 1.00 66.44 264 PRO A N 1
ATOM 2068 C CA . PRO A 1 264 ? 2.773 -11.355 -29.018 1.00 66.44 264 PRO A CA 1
ATOM 2069 C C . PRO A 1 264 ? 1.621 -10.348 -28.820 1.00 66.44 264 PRO A C 1
ATOM 2071 O O . PRO A 1 264 ? 1.193 -10.124 -27.680 1.00 66.44 264 PRO A O 1
ATOM 2074 N N . PRO A 1 265 ? 1.040 -9.813 -29.914 1.00 79.06 265 PRO A N 1
ATOM 2075 C CA . PRO A 1 265 ? -0.120 -8.925 -29.864 1.00 79.06 265 PRO A CA 1
ATOM 2076 C C . PRO A 1 265 ? -1.286 -9.558 -29.099 1.00 79.06 265 PRO A C 1
ATOM 2078 O O . PRO A 1 265 ? -1.413 -10.781 -29.062 1.00 79.06 265 PRO A O 1
ATOM 2081 N N . ILE A 1 266 ? -2.190 -8.757 -28.527 1.00 76.00 266 ILE A N 1
ATOM 2082 C CA . ILE A 1 266 ? -3.371 -9.286 -27.818 1.00 76.00 266 ILE A CA 1
ATOM 2083 C C . ILE A 1 266 ? -4.235 -10.130 -28.767 1.00 76.00 266 ILE A C 1
ATOM 2085 O O . ILE A 1 266 ? -4.778 -9.623 -29.749 1.00 76.00 266 ILE A O 1
ATOM 2089 N N . HIS A 1 267 ? -4.398 -11.411 -28.435 1.00 77.94 267 HIS A N 1
ATOM 2090 C CA . HIS A 1 267 ? -5.138 -12.394 -29.225 1.00 77.94 267 HIS A CA 1
ATOM 2091 C C . HIS A 1 267 ? -5.782 -13.460 -28.314 1.00 77.94 267 HIS A C 1
ATOM 2093 O O . HIS A 1 267 ? -5.351 -13.642 -27.169 1.00 77.94 267 HIS A O 1
ATOM 2099 N N . PRO A 1 268 ? -6.815 -14.183 -28.780 1.00 75.50 268 PRO A N 1
ATOM 2100 C CA . PRO A 1 268 ? -7.428 -15.256 -28.008 1.00 75.50 268 PRO A CA 1
ATOM 2101 C C . PRO A 1 268 ? -6.550 -16.517 -27.998 1.00 75.50 268 PRO A C 1
ATOM 2103 O O . PRO A 1 268 ? -6.191 -17.054 -29.041 1.00 75.50 268 PRO A O 1
ATOM 2106 N N . VAL A 1 269 ? -6.250 -17.035 -26.805 1.00 66.50 269 VAL A N 1
ATOM 2107 C CA . VAL A 1 269 ? -5.454 -18.271 -26.629 1.00 66.50 269 VAL A CA 1
ATOM 2108 C C . VAL A 1 269 ? -6.341 -19.529 -26.624 1.00 66.50 269 VAL A C 1
ATOM 2110 O O . VAL A 1 269 ? -5.917 -20.624 -27.011 1.00 66.50 269 VAL A O 1
ATOM 2113 N N . THR A 1 270 ? -7.597 -19.374 -26.195 1.00 66.12 270 THR A N 1
ATOM 2114 C CA . THR A 1 270 ? -8.610 -20.433 -26.141 1.00 66.12 270 THR A CA 1
ATOM 2115 C C . THR A 1 270 ? -10.017 -19.873 -26.359 1.00 66.12 270 THR A C 1
ATOM 2117 O O . THR A 1 270 ? -10.236 -18.661 -26.264 1.00 66.12 270 THR A O 1
ATOM 2120 N N . TYR A 1 271 ? -10.963 -20.758 -26.667 1.00 77.69 271 TYR A N 1
ATOM 2121 C CA . TYR A 1 271 ? -12.384 -20.430 -26.716 1.00 77.69 271 TYR A CA 1
ATOM 2122 C C . TYR A 1 271 ? -13.006 -20.395 -25.317 1.00 77.69 271 TYR A C 1
ATOM 2124 O O . TYR A 1 271 ? -12.717 -21.265 -24.492 1.00 77.69 271 TYR A O 1
ATOM 2132 N N . THR A 1 272 ? -13.892 -19.423 -25.094 1.00 70.56 272 THR A N 1
ATOM 2133 C CA . THR A 1 272 ? -14.724 -19.304 -23.896 1.00 70.56 272 THR A CA 1
ATOM 2134 C C . THR A 1 272 ? -16.147 -18.924 -24.302 1.00 70.56 272 THR A C 1
ATOM 2136 O O . THR A 1 272 ? -16.359 -17.905 -24.960 1.00 70.56 272 THR A O 1
ATOM 2139 N N . ALA A 1 273 ? -17.133 -19.718 -23.879 1.00 76.00 273 ALA A N 1
ATOM 2140 C CA . ALA A 1 273 ? -18.541 -19.426 -24.126 1.00 76.00 273 ALA A CA 1
ATOM 2141 C C . ALA A 1 273 ? -18.994 -18.161 -23.378 1.00 76.00 273 ALA A C 1
ATOM 2143 O O . ALA A 1 273 ? -18.599 -17.927 -22.235 1.00 76.00 273 ALA A O 1
ATOM 2144 N N . SER A 1 274 ? -19.885 -17.371 -23.987 1.00 74.12 274 SER A N 1
ATOM 2145 C CA . SER A 1 274 ? -20.375 -16.121 -23.381 1.00 74.12 274 SER A CA 1
ATOM 2146 C C . SER A 1 274 ? -21.079 -16.324 -22.035 1.00 74.12 274 SER A C 1
ATOM 2148 O O . SER A 1 274 ? -21.132 -15.392 -21.243 1.00 74.12 274 SER A O 1
ATOM 2150 N N . THR A 1 275 ? -21.616 -17.516 -21.765 1.00 78.75 275 THR A N 1
ATOM 2151 C CA . THR A 1 275 ? -22.266 -17.866 -20.490 1.00 78.75 275 THR A CA 1
ATOM 2152 C C . THR A 1 275 ? -21.283 -17.976 -19.325 1.00 78.75 275 THR A C 1
ATOM 2154 O O . THR A 1 275 ? -21.698 -17.888 -18.174 1.00 78.75 275 THR A O 1
ATOM 2157 N N . ALA A 1 276 ? -19.990 -18.150 -19.608 1.00 66.06 276 ALA A N 1
ATOM 2158 C CA . ALA A 1 276 ? -18.930 -18.216 -18.606 1.00 66.06 276 ALA A CA 1
ATOM 2159 C C . ALA A 1 276 ? -18.317 -16.840 -18.279 1.00 66.06 276 ALA A C 1
ATOM 2161 O O . ALA A 1 276 ? -17.391 -16.765 -17.474 1.00 66.06 276 ALA A O 1
ATOM 2162 N N . LEU A 1 277 ? -18.801 -15.762 -18.907 1.00 65.44 277 LEU A N 1
ATOM 2163 C CA . LEU A 1 277 ? -18.266 -14.406 -18.789 1.00 65.44 277 LEU A CA 1
ATOM 2164 C C . LEU A 1 277 ? -19.355 -13.438 -18.316 1.00 65.44 277 LEU A C 1
ATOM 2166 O O . LEU A 1 277 ? -20.527 -13.583 -18.663 1.00 65.44 277 LEU A O 1
ATOM 2170 N N . SER A 1 278 ? -18.977 -12.404 -17.562 1.00 73.12 278 SER A N 1
ATOM 2171 C CA . SER A 1 278 ? -19.888 -11.284 -17.300 1.00 73.12 278 SER A CA 1
ATOM 2172 C C . SER A 1 278 ? -20.178 -10.491 -18.582 1.00 73.12 278 SER A C 1
ATOM 2174 O O . SER A 1 278 ? -19.437 -10.565 -19.562 1.00 73.12 278 SER A O 1
ATOM 2176 N N . ALA A 1 279 ? -21.233 -9.669 -18.583 1.00 71.69 279 ALA A N 1
ATOM 2177 C CA . ALA A 1 279 ? -21.631 -8.896 -19.764 1.00 71.69 279 ALA A CA 1
ATOM 2178 C C . ALA A 1 279 ? -20.515 -7.978 -20.311 1.00 71.69 279 ALA A C 1
ATOM 2180 O O . ALA A 1 279 ? -20.377 -7.824 -21.524 1.00 71.69 279 ALA A O 1
ATOM 2181 N N . THR A 1 280 ? -19.705 -7.376 -19.435 1.00 63.91 280 THR A N 1
ATOM 2182 C CA . THR A 1 280 ? -18.584 -6.511 -19.839 1.00 63.91 280 THR A CA 1
ATOM 2183 C C . THR A 1 280 ? -17.405 -7.328 -20.367 1.00 63.91 280 THR A C 1
ATOM 2185 O O . THR A 1 280 ? -16.835 -6.985 -21.401 1.00 63.91 280 THR A O 1
ATOM 2188 N N . GLU A 1 281 ? -17.063 -8.435 -19.705 1.00 55.91 281 GLU A N 1
ATOM 2189 C CA . GLU A 1 281 ? -15.990 -9.337 -20.146 1.00 55.91 281 GLU A CA 1
ATOM 2190 C C . GLU A 1 281 ? -16.318 -9.982 -21.493 1.00 55.91 281 GLU A C 1
ATOM 2192 O O . GLU A 1 281 ? -15.448 -10.064 -22.355 1.00 55.91 281 GLU A O 1
ATOM 2197 N N . ALA A 1 282 ? -17.580 -10.363 -21.710 1.00 67.44 282 ALA A N 1
ATOM 2198 C CA . ALA A 1 282 ? -18.051 -10.919 -22.971 1.00 67.44 282 ALA A CA 1
ATOM 2199 C C . ALA A 1 282 ? -17.861 -9.938 -24.138 1.00 67.44 282 ALA A C 1
ATOM 2201 O O . ALA A 1 282 ? -17.417 -10.355 -25.206 1.00 67.44 282 ALA A O 1
ATOM 2202 N N . LYS A 1 283 ? -18.125 -8.638 -23.930 1.00 77.06 283 LYS A N 1
ATOM 2203 C CA . LYS A 1 283 ? -17.907 -7.593 -24.949 1.00 77.06 283 LYS A CA 1
ATOM 2204 C C . LYS A 1 283 ? -16.429 -7.415 -25.296 1.00 77.06 283 LYS A C 1
ATOM 2206 O O . LYS A 1 283 ? -16.084 -7.323 -26.470 1.00 77.06 283 LYS A O 1
ATOM 2211 N N . ILE A 1 284 ? -15.557 -7.377 -24.286 1.00 67.19 284 ILE A N 1
ATOM 2212 C CA . ILE A 1 284 ? -14.108 -7.227 -24.493 1.00 67.19 284 ILE A CA 1
ATOM 2213 C C . ILE A 1 284 ? -13.541 -8.469 -25.186 1.00 67.19 284 ILE A C 1
ATOM 2215 O O . ILE A 1 284 ? -12.785 -8.352 -26.147 1.00 67.19 284 ILE A O 1
ATOM 2219 N N . TYR A 1 285 ? -13.933 -9.657 -24.727 1.00 65.56 285 TYR A N 1
ATOM 2220 C CA . TYR A 1 285 ? -13.526 -10.921 -25.327 1.00 65.56 285 TYR A CA 1
ATOM 2221 C C . TYR A 1 285 ? -13.976 -11.019 -26.790 1.00 65.56 285 TYR A C 1
ATOM 2223 O O . TYR A 1 285 ? -13.163 -11.322 -27.659 1.00 65.56 285 TYR A O 1
ATOM 2231 N N . GLU A 1 286 ? -15.235 -10.679 -27.081 1.00 86.44 286 GLU A N 1
ATOM 2232 C CA . GLU A 1 286 ? -15.764 -10.614 -28.446 1.00 86.44 286 GLU A CA 1
ATOM 2233 C C . GLU A 1 286 ? -14.955 -9.661 -29.334 1.00 86.44 286 GLU A C 1
ATOM 2235 O O . GLU A 1 286 ? -14.579 -10.039 -30.444 1.00 86.44 286 GLU A O 1
ATOM 2240 N N . PHE A 1 287 ? -14.631 -8.461 -28.848 1.00 85.88 287 PHE A N 1
ATOM 2241 C CA . PHE A 1 287 ? -13.801 -7.512 -29.590 1.00 85.88 287 PHE A CA 1
ATOM 2242 C C . PHE A 1 287 ? -12.418 -8.090 -29.918 1.00 85.88 287 PHE A C 1
ATOM 2244 O O . PHE A 1 287 ? -11.984 -8.037 -31.070 1.00 85.88 287 PHE A O 1
ATOM 2251 N N . VAL A 1 288 ? -11.743 -8.687 -28.931 1.00 80.88 288 VAL A N 1
ATOM 2252 C CA . VAL A 1 288 ? -10.415 -9.294 -29.114 1.00 80.88 288 VAL A CA 1
ATOM 2253 C C . VAL A 1 288 ? -10.463 -10.433 -30.134 1.00 80.88 288 VAL A C 1
ATOM 2255 O O . VAL A 1 288 ? -9.614 -10.487 -31.024 1.00 80.88 288 VAL A O 1
ATOM 2258 N N . VAL A 1 289 ? -11.460 -11.320 -30.046 1.00 82.88 289 VAL A N 1
ATOM 2259 C CA . VAL A 1 289 ? -11.606 -12.450 -30.974 1.00 82.88 289 VAL A CA 1
ATOM 2260 C C . VAL A 1 289 ? -11.894 -11.959 -32.389 1.00 82.88 289 VAL A C 1
ATOM 2262 O O . VAL A 1 289 ? -11.200 -12.357 -33.322 1.00 82.88 289 VAL A O 1
ATOM 2265 N N . ARG A 1 290 ? -12.865 -11.056 -32.564 1.00 92.56 290 ARG A N 1
ATOM 2266 C CA . ARG A 1 290 ? -13.218 -10.521 -33.888 1.00 92.56 290 ARG A CA 1
ATOM 2267 C C . ARG A 1 290 ? -12.055 -9.779 -34.532 1.00 92.56 290 ARG A C 1
ATOM 2269 O O . ARG A 1 290 ? -11.794 -9.993 -35.712 1.00 92.56 290 ARG A O 1
ATOM 2276 N N . ARG A 1 291 ? -11.328 -8.959 -33.763 1.00 91.38 291 ARG A N 1
ATOM 2277 C CA . ARG A 1 291 ? -10.130 -8.263 -34.248 1.00 91.38 291 ARG A CA 1
ATOM 2278 C C . ARG A 1 291 ? -9.058 -9.255 -34.692 1.00 91.38 291 ARG A C 1
ATOM 2280 O O . ARG A 1 291 ? -8.528 -9.104 -35.783 1.00 91.38 291 ARG A O 1
ATOM 2287 N N . PHE A 1 292 ? -8.779 -10.286 -33.893 1.00 90.94 292 PHE A N 1
ATOM 2288 C CA . PHE A 1 292 ? -7.807 -11.321 -34.251 1.00 90.94 292 PHE A CA 1
ATOM 2289 C C . PHE A 1 292 ? -8.190 -12.079 -35.532 1.00 90.94 292 PHE A C 1
ATOM 2291 O O . PHE A 1 292 ? -7.348 -12.244 -36.412 1.00 90.94 292 PHE A O 1
ATOM 2298 N N . LEU A 1 293 ? -9.453 -12.502 -35.663 1.00 93.50 293 LEU A N 1
ATOM 2299 C CA . LEU A 1 293 ? -9.939 -13.189 -36.864 1.00 93.50 293 LEU A CA 1
ATOM 2300 C C . LEU A 1 293 ? -9.848 -12.287 -38.102 1.00 93.50 293 LEU A C 1
ATOM 2302 O O . LEU A 1 293 ? -9.401 -12.746 -39.147 1.00 93.50 293 LEU A O 1
ATOM 2306 N N . ALA A 1 294 ? -10.210 -11.007 -37.974 1.00 92.94 294 ALA A N 1
ATOM 2307 C CA . ALA A 1 294 ? -10.083 -10.031 -39.054 1.00 92.94 294 ALA A CA 1
ATOM 2308 C C . ALA A 1 294 ? -8.617 -9.811 -39.462 1.00 92.94 294 ALA A C 1
ATOM 2310 O O . ALA A 1 294 ? -8.310 -9.771 -40.650 1.00 92.94 294 ALA A O 1
ATOM 2311 N N . CYS A 1 295 ? -7.693 -9.745 -38.495 1.00 91.44 295 CYS A N 1
ATOM 2312 C CA . CYS A 1 295 ? -6.258 -9.677 -38.776 1.00 91.44 295 CYS A CA 1
ATOM 2313 C C . CYS A 1 295 ? -5.747 -10.897 -39.555 1.00 91.44 295 CYS A C 1
ATOM 2315 O O . CYS A 1 295 ? -4.769 -10.765 -40.278 1.00 91.44 295 CYS A O 1
ATOM 2317 N N . CYS A 1 296 ? -6.387 -12.062 -39.415 1.00 92.81 296 CYS A N 1
ATOM 2318 C CA . CYS A 1 296 ? -6.039 -13.286 -40.139 1.00 92.81 296 CYS A CA 1
ATOM 2319 C C . CYS A 1 296 ? -6.819 -13.462 -41.461 1.00 92.81 296 CYS A C 1
ATOM 2321 O O . CYS A 1 296 ? -6.827 -14.562 -42.017 1.00 92.81 296 CYS A O 1
ATOM 2323 N N . SER A 1 297 ? -7.522 -12.428 -41.932 1.00 92.50 297 SER A N 1
ATOM 2324 C CA . SER A 1 297 ? -8.366 -12.459 -43.135 1.00 92.50 297 SER A CA 1
ATOM 2325 C C . SER A 1 297 ? -7.860 -11.501 -44.216 1.00 92.50 297 SER A C 1
ATOM 2327 O O . SER A 1 297 ? -7.016 -10.648 -43.942 1.00 92.50 297 SER A O 1
ATOM 2329 N N . GLU A 1 298 ? -8.364 -11.641 -45.445 1.00 89.44 298 GLU A N 1
ATOM 2330 C CA . GLU A 1 298 ? -8.067 -10.688 -46.521 1.00 89.44 298 GLU A CA 1
ATOM 2331 C C . GLU A 1 298 ? -8.679 -9.307 -46.261 1.00 89.44 298 GLU A C 1
ATOM 2333 O O . GLU A 1 298 ? -9.721 -9.164 -45.617 1.00 89.44 298 GLU A O 1
ATOM 2338 N N . ASP A 1 299 ? -8.062 -8.280 -46.844 1.00 86.12 299 ASP A N 1
ATOM 2339 C CA . ASP A 1 299 ? -8.641 -6.944 -46.852 1.00 86.12 299 ASP A CA 1
ATOM 2340 C C . ASP A 1 299 ? -9.898 -6.888 -47.720 1.00 86.12 299 ASP A C 1
ATOM 2342 O O . ASP A 1 299 ? -9.972 -7.473 -48.805 1.00 86.12 299 ASP A O 1
ATOM 2346 N N . ALA A 1 300 ? -10.876 -6.104 -47.269 1.00 85.69 300 ALA A N 1
ATOM 2347 C CA . ALA A 1 300 ? -12.059 -5.820 -48.060 1.00 85.69 300 ALA A CA 1
ATOM 2348 C C . ALA A 1 300 ? -11.673 -5.071 -49.347 1.00 85.69 300 ALA A C 1
ATOM 2350 O O . ALA A 1 300 ? -11.028 -4.021 -49.310 1.00 85.69 300 ALA A O 1
ATOM 2351 N N . LYS A 1 301 ? -12.102 -5.602 -50.495 1.00 86.62 301 LYS A N 1
ATOM 2352 C CA . LYS A 1 301 ? -11.930 -4.968 -51.807 1.00 86.62 301 LYS A CA 1
ATOM 2353 C C . LYS A 1 301 ? -13.170 -4.129 -52.112 1.00 86.62 301 LYS A C 1
ATOM 2355 O O . LYS A 1 301 ? -14.285 -4.641 -52.063 1.00 86.62 301 LYS A O 1
ATOM 2360 N N . GLY A 1 302 ? -12.973 -2.849 -52.414 1.00 88.75 302 GLY A N 1
ATOM 2361 C CA . GLY A 1 302 ? -14.033 -1.913 -52.793 1.00 88.75 302 GLY A CA 1
ATOM 2362 C C . GLY A 1 302 ? -13.721 -1.217 -54.117 1.00 88.75 302 GLY A C 1
ATOM 2363 O O . GLY A 1 302 ? -12.579 -1.226 -54.570 1.00 88.75 302 GLY A O 1
ATOM 2364 N N . GLN A 1 303 ? -14.736 -0.608 -54.728 1.00 89.19 303 GLN A N 1
ATOM 2365 C CA . GLN A 1 303 ? -14.600 0.208 -55.934 1.00 89.19 303 GLN A CA 1
ATOM 2366 C C . GLN A 1 303 ? -14.991 1.651 -55.605 1.00 89.19 303 GLN A C 1
ATOM 2368 O O . GLN A 1 303 ? -16.069 1.887 -55.062 1.00 89.19 303 GLN A O 1
ATOM 2373 N N . ALA A 1 304 ? -14.116 2.602 -55.931 1.00 84.56 304 ALA A N 1
ATOM 2374 C CA . ALA A 1 304 ? -14.409 4.031 -55.901 1.00 84.56 304 ALA A CA 1
ATOM 2375 C C . ALA A 1 304 ? -14.554 4.539 -57.341 1.00 84.56 304 ALA A C 1
ATOM 2377 O O . ALA A 1 304 ? -13.882 4.048 -58.250 1.00 84.56 304 ALA A O 1
ATOM 2378 N N . THR A 1 305 ? -15.469 5.476 -57.570 1.00 87.50 305 THR A N 1
ATOM 2379 C CA . THR A 1 305 ? -15.684 6.085 -58.886 1.00 87.50 305 THR A CA 1
ATOM 2380 C C . THR A 1 305 ? -15.861 7.575 -58.697 1.00 87.50 305 THR A C 1
ATOM 2382 O O . THR A 1 305 ? -16.832 8.008 -58.077 1.00 87.50 305 THR A O 1
ATOM 2385 N N . ASP A 1 306 ? -14.918 8.330 -59.243 1.00 83.94 306 ASP A N 1
ATOM 2386 C CA . ASP A 1 306 ? -14.919 9.784 -59.218 1.00 83.94 306 ASP A CA 1
ATOM 2387 C C . ASP A 1 306 ? -15.417 10.296 -60.575 1.00 83.94 306 ASP A C 1
ATOM 2389 O O . ASP A 1 306 ? -14.944 9.859 -61.626 1.00 83.94 306 ASP A O 1
ATOM 2393 N N . VAL A 1 307 ? -16.414 11.185 -60.557 1.00 87.44 307 VAL A N 1
ATOM 2394 C CA . VAL A 1 307 ? -16.975 11.812 -61.762 1.00 87.44 307 VAL A CA 1
ATOM 2395 C C . VAL A 1 307 ? -16.651 13.296 -61.716 1.00 87.44 307 VAL A C 1
ATOM 2397 O O . VAL A 1 307 ? -17.157 14.019 -60.860 1.00 87.44 307 VAL A O 1
ATOM 2400 N N . GLU A 1 308 ? -15.820 13.743 -62.649 1.00 75.94 308 GLU A N 1
ATOM 2401 C CA . GLU A 1 308 ? -15.464 15.150 -62.808 1.00 75.94 308 GLU A CA 1
ATOM 2402 C C . GLU A 1 308 ? -16.344 15.775 -63.902 1.00 75.94 308 GLU A C 1
ATOM 2404 O O . GLU A 1 308 ? -16.442 15.251 -65.013 1.00 75.94 308 GLU A O 1
ATOM 2409 N N . LEU A 1 309 ? -17.046 16.863 -63.569 1.00 81.81 309 LEU A N 1
ATOM 2410 C CA . LEU A 1 309 ? -17.930 17.582 -64.489 1.00 81.81 309 LEU A CA 1
ATOM 2411 C C . LEU A 1 309 ? -17.265 18.896 -64.903 1.00 81.81 309 LEU A C 1
ATOM 2413 O O . LEU A 1 309 ? -17.018 19.750 -64.053 1.00 81.81 309 LEU A O 1
ATOM 2417 N N . GLU A 1 310 ? -17.028 19.094 -66.201 1.00 69.25 310 GLU A N 1
ATOM 2418 C CA . GLU A 1 310 ? -16.567 20.389 -66.709 1.00 69.25 310 GLU A CA 1
ATOM 2419 C C . GLU A 1 310 ? -17.741 21.376 -66.866 1.00 69.25 310 GLU A C 1
ATOM 2421 O O . GLU A 1 310 ? -18.725 21.068 -67.554 1.00 69.25 310 GLU A O 1
ATOM 2426 N N . PRO A 1 311 ? -17.667 22.584 -66.276 1.00 62.09 311 PRO A N 1
ATOM 2427 C CA . PRO A 1 311 ? -18.632 23.639 -66.550 1.00 62.09 311 PRO A CA 1
ATOM 2428 C C . PRO A 1 311 ? -18.414 24.222 -67.957 1.00 62.09 311 PRO A C 1
ATOM 2430 O O . PRO A 1 311 ? -17.296 24.550 -68.351 1.00 62.09 311 PRO A O 1
ATOM 2433 N N . LYS A 1 312 ? -19.502 24.380 -68.723 1.00 49.56 312 LYS A N 1
ATOM 2434 C CA . LYS A 1 312 ? -19.474 25.003 -70.058 1.00 49.56 312 LYS A CA 1
ATOM 2435 C C . LYS A 1 312 ? -18.960 26.446 -69.985 1.00 49.56 312 LYS A C 1
ATOM 2437 O O . LYS A 1 312 ? -19.462 27.246 -69.200 1.00 49.56 312 LYS A O 1
ATOM 2442 N N . ALA A 1 313 ? -18.011 26.767 -70.865 1.00 55.06 313 ALA A N 1
ATOM 2443 C CA . ALA A 1 313 ? -17.440 28.099 -71.032 1.00 55.06 313 ALA A CA 1
ATOM 2444 C C . ALA A 1 313 ? -18.511 29.141 -71.406 1.00 55.06 313 ALA A C 1
ATOM 2446 O O . ALA A 1 313 ? -19.221 28.979 -72.400 1.00 55.06 313 ALA A O 1
ATOM 2447 N N . GLY A 1 314 ? -18.588 30.220 -70.624 1.00 41.03 314 GLY A N 1
ATOM 2448 C CA . GLY A 1 314 ? -19.484 31.346 -70.861 1.00 41.03 314 GLY A CA 1
ATOM 2449 C C . GLY A 1 314 ? -19.113 32.570 -70.023 1.00 41.03 314 GLY A C 1
ATOM 2450 O O . GLY A 1 314 ? -19.444 32.634 -68.848 1.00 41.03 314 GLY A O 1
ATOM 2451 N N . GLU A 1 315 ? -18.465 33.516 -70.705 1.00 37.91 315 GLU A N 1
ATOM 2452 C CA . GLU A 1 315 ? -18.318 34.954 -70.428 1.00 37.91 315 GLU A CA 1
ATOM 2453 C C . GLU A 1 315 ? -17.316 35.455 -69.373 1.00 37.91 315 GLU A C 1
ATOM 2455 O O . GLU A 1 315 ? -17.390 35.233 -68.168 1.00 37.91 315 GLU A O 1
ATOM 2460 N N . ALA A 1 316 ? -16.358 36.205 -69.922 1.00 45.16 316 ALA A N 1
ATOM 2461 C CA . ALA A 1 316 ? -15.291 36.929 -69.269 1.00 45.16 316 ALA A CA 1
ATOM 2462 C C . ALA A 1 316 ? -15.791 38.192 -68.554 1.00 45.16 316 ALA A C 1
ATOM 2464 O O . ALA A 1 316 ? -16.656 38.903 -69.059 1.00 45.16 316 ALA A O 1
ATOM 2465 N N . ALA A 1 317 ? -15.110 38.561 -67.471 1.00 37.19 317 ALA A N 1
ATOM 2466 C CA . ALA A 1 317 ? -14.972 39.956 -67.079 1.00 37.19 317 ALA A CA 1
ATOM 2467 C C . ALA A 1 317 ? -13.515 40.218 -66.686 1.00 37.19 317 ALA A C 1
ATOM 2469 O O . ALA A 1 317 ? -12.952 39.577 -65.800 1.00 37.19 317 ALA A O 1
ATOM 2470 N N . ALA A 1 318 ? -12.918 41.133 -67.442 1.00 43.06 318 ALA A N 1
ATOM 2471 C CA . ALA A 1 318 ? -11.552 41.602 -67.346 1.00 43.06 318 ALA A CA 1
ATOM 2472 C C . ALA A 1 318 ? -11.273 42.377 -66.049 1.00 43.06 318 ALA A C 1
ATOM 2474 O O . ALA A 1 318 ? -12.145 43.044 -65.497 1.00 43.06 318 ALA A O 1
ATOM 2475 N N . GLY A 1 319 ? -10.006 42.358 -65.642 1.00 34.31 319 GLY A N 1
ATOM 2476 C CA . GLY A 1 319 ? -9.451 43.227 -64.613 1.00 34.31 319 GLY A CA 1
ATOM 2477 C C . GLY A 1 319 ? -7.930 43.197 -64.684 1.00 34.31 319 GLY A C 1
ATOM 2478 O O . GLY A 1 319 ? -7.299 42.379 -64.023 1.00 34.31 319 GLY A O 1
ATOM 2479 N N . ASN A 1 320 ? -7.368 44.057 -65.537 1.00 38.84 320 ASN A N 1
ATOM 2480 C CA . ASN A 1 320 ? -5.937 44.347 -65.612 1.00 38.84 320 ASN A CA 1
ATOM 2481 C C . ASN A 1 320 ? -5.409 44.856 -64.263 1.00 38.84 320 ASN A C 1
ATOM 2483 O O . ASN A 1 320 ? -6.073 45.655 -63.607 1.00 38.84 320 ASN A O 1
ATOM 2487 N N . ASN A 1 321 ? -4.174 44.482 -63.929 1.00 37.50 321 ASN A N 1
ATOM 2488 C CA . ASN A 1 321 ? -3.135 45.464 -63.622 1.00 37.50 321 ASN A CA 1
ATOM 2489 C C . ASN A 1 321 ? -1.744 44.849 -63.819 1.00 37.50 321 ASN A C 1
ATOM 2491 O O . ASN A 1 321 ? -1.423 43.787 -63.283 1.00 37.50 321 ASN A O 1
ATOM 2495 N N . ASP A 1 322 ? -0.977 45.564 -64.633 1.00 37.38 322 ASP A N 1
ATOM 2496 C CA . ASP A 1 322 ? 0.430 45.398 -64.971 1.00 37.38 322 ASP A CA 1
ATOM 2497 C C . ASP A 1 322 ? 1.344 45.521 -63.734 1.00 37.38 322 ASP A C 1
ATOM 2499 O O . ASP A 1 322 ? 1.042 46.294 -62.827 1.00 37.38 322 ASP A O 1
ATOM 2503 N N . ASP A 1 323 ? 2.460 44.777 -63.678 1.00 35.53 323 ASP A N 1
ATOM 2504 C CA . ASP A 1 323 ? 3.785 45.340 -64.014 1.00 35.53 323 ASP A CA 1
ATOM 2505 C C . ASP A 1 323 ? 4.949 44.311 -63.915 1.00 35.53 323 ASP A C 1
ATOM 2507 O O . ASP A 1 323 ? 5.199 43.690 -62.883 1.00 35.53 323 ASP A O 1
ATOM 2511 N N . ASN A 1 324 ? 5.650 44.169 -65.048 1.00 34.88 324 ASN A N 1
ATOM 2512 C CA . ASN A 1 324 ? 7.092 43.977 -65.304 1.00 34.88 324 ASN A CA 1
ATOM 2513 C C . ASN A 1 324 ? 8.018 42.978 -64.540 1.00 34.88 324 ASN A C 1
ATOM 2515 O O . ASN A 1 324 ? 8.601 43.299 -63.511 1.00 34.88 324 ASN A O 1
ATOM 2519 N N . THR A 1 325 ? 8.303 41.846 -65.229 1.00 36.44 325 THR A N 1
ATOM 2520 C CA . THR A 1 325 ? 9.614 41.274 -65.720 1.00 36.44 325 THR A CA 1
ATOM 2521 C C . THR A 1 325 ? 10.889 41.132 -64.841 1.00 36.44 325 THR A C 1
ATOM 2523 O O . THR A 1 325 ? 11.088 41.937 -63.943 1.00 36.44 325 THR A O 1
ATOM 2526 N N . PRO A 1 326 ? 11.892 40.261 -65.182 1.00 42.66 326 PRO A N 1
ATOM 2527 C CA . PRO A 1 326 ? 11.949 39.135 -66.136 1.00 42.66 326 PRO A CA 1
ATOM 2528 C C . PRO A 1 326 ? 12.544 37.811 -65.567 1.00 42.66 326 PRO A C 1
ATOM 2530 O O . PRO A 1 326 ? 13.002 37.700 -64.433 1.00 42.66 326 PRO A O 1
ATOM 2533 N N . ALA A 1 327 ? 12.518 36.786 -66.421 1.00 34.38 327 ALA A N 1
ATOM 2534 C CA . ALA A 1 327 ? 12.874 35.388 -66.197 1.00 34.38 327 ALA A CA 1
ATOM 2535 C C . ALA A 1 327 ? 14.384 35.058 -66.178 1.00 34.38 327 ALA A C 1
ATOM 2537 O O . ALA A 1 327 ? 15.145 35.624 -66.955 1.00 34.38 327 ALA A O 1
ATOM 2538 N N . ALA A 1 328 ? 14.756 34.047 -65.373 1.00 32.47 328 ALA A N 1
ATOM 2539 C CA . ALA A 1 328 ? 15.617 32.877 -65.682 1.00 32.47 328 ALA A CA 1
ATOM 2540 C C . ALA A 1 328 ? 16.144 32.274 -64.356 1.00 32.47 328 ALA A C 1
ATOM 2542 O O . ALA A 1 328 ? 16.666 33.003 -63.530 1.00 32.47 328 ALA A O 1
ATOM 2543 N N . GLY A 1 329 ? 16.093 30.981 -64.030 1.00 29.27 329 GLY A N 1
ATOM 2544 C CA . GLY A 1 329 ? 15.595 29.776 -64.682 1.00 29.27 329 GLY A CA 1
ATOM 2545 C C . GLY A 1 329 ? 15.854 28.557 -63.768 1.00 29.27 329 GLY A C 1
ATOM 2546 O O . GLY A 1 329 ? 16.754 28.601 -62.936 1.00 29.27 329 GLY A O 1
ATOM 2547 N N . ARG A 1 330 ? 15.092 27.470 -64.003 1.00 32.84 330 ARG A N 1
ATOM 2548 C CA . ARG A 1 330 ? 15.212 26.085 -63.462 1.00 32.84 330 ARG A CA 1
ATOM 2549 C C . ARG A 1 330 ? 14.877 25.920 -61.963 1.00 32.84 330 ARG A C 1
ATOM 2551 O O . ARG A 1 330 ? 15.532 26.500 -61.121 1.00 32.84 330 ARG A O 1
ATOM 2558 N N . GLY A 1 331 ? 13.925 25.106 -61.505 1.00 29.66 331 GLY A N 1
ATOM 2559 C CA . GLY A 1 331 ? 13.031 24.114 -62.104 1.00 29.66 331 GLY A CA 1
ATOM 2560 C C . GLY A 1 331 ? 12.517 23.186 -60.981 1.00 29.66 331 GLY A C 1
ATOM 2561 O O . GLY A 1 331 ? 13.328 22.695 -60.207 1.00 29.66 331 GLY A O 1
ATOM 2562 N N . GLY A 1 332 ? 11.192 22.965 -60.899 1.00 29.52 332 GLY A N 1
ATOM 2563 C CA . GLY A 1 332 ? 10.522 21.948 -60.052 1.00 29.52 332 GLY A CA 1
ATOM 2564 C C . GLY A 1 332 ? 9.926 22.477 -58.732 1.00 29.52 332 GLY A C 1
ATOM 2565 O O . GLY A 1 332 ? 10.625 22.545 -57.733 1.00 29.52 332 GLY A O 1
ATOM 2566 N N . ARG A 1 333 ? 8.708 23.056 -58.715 1.00 29.14 333 ARG A N 1
ATOM 2567 C CA . ARG A 1 333 ? 7.386 22.406 -58.456 1.00 29.14 333 ARG A CA 1
ATOM 2568 C C . ARG A 1 333 ? 7.383 21.501 -57.205 1.00 29.14 333 ARG A C 1
ATOM 2570 O O . ARG A 1 333 ? 8.072 20.496 -57.220 1.00 29.14 333 ARG A O 1
ATOM 2577 N N . GLY A 1 334 ? 6.607 21.720 -56.137 1.00 28.97 334 GLY A N 1
ATOM 2578 C CA . GLY A 1 334 ? 5.601 22.728 -55.756 1.00 28.97 334 GLY A CA 1
ATOM 2579 C C . GLY A 1 334 ? 5.309 22.551 -54.248 1.00 28.97 334 GLY A C 1
ATOM 2580 O O . GLY A 1 334 ? 5.289 21.430 -53.758 1.00 28.97 334 GLY A O 1
ATOM 2581 N N . ARG A 1 335 ? 5.409 23.609 -53.437 1.00 28.45 335 ARG A N 1
ATOM 2582 C CA . ARG A 1 335 ? 4.319 24.478 -52.939 1.00 28.45 335 ARG A CA 1
ATOM 2583 C C . ARG A 1 335 ? 3.219 23.771 -52.133 1.00 28.45 335 ARG A C 1
ATOM 2585 O O . ARG A 1 335 ? 2.158 23.437 -52.643 1.00 28.45 335 ARG A O 1
ATOM 2592 N N . SER A 1 336 ? 3.463 23.718 -50.827 1.00 26.92 336 SER A N 1
ATOM 2593 C CA . SER A 1 336 ? 2.467 23.944 -49.779 1.00 26.92 336 SER A CA 1
ATOM 2594 C C . SER A 1 336 ? 1.887 25.363 -49.876 1.00 26.92 336 SER A C 1
ATOM 2596 O O . SER A 1 336 ? 2.662 26.306 -50.051 1.00 26.92 336 SER A O 1
ATOM 2598 N N . ARG A 1 337 ? 0.567 25.519 -49.698 1.00 27.59 337 ARG A N 1
ATOM 2599 C CA . ARG A 1 337 ? -0.079 26.340 -48.645 1.00 27.59 337 ARG A CA 1
ATOM 2600 C C . ARG A 1 337 ? -1.558 26.618 -48.952 1.00 27.59 337 ARG A C 1
ATOM 2602 O O . ARG A 1 337 ? -1.878 27.273 -49.931 1.00 27.59 337 ARG A O 1
ATOM 2609 N N . GLU A 1 338 ? -2.401 26.126 -48.044 1.00 29.91 338 GLU A N 1
ATOM 2610 C CA . GLU A 1 338 ? -3.421 26.879 -47.290 1.00 29.91 338 GLU A CA 1
ATOM 2611 C C . GLU A 1 338 ? -4.312 27.907 -48.018 1.00 29.91 338 GLU A C 1
ATOM 2613 O O . GLU A 1 338 ? -3.851 28.998 -48.338 1.00 29.91 338 GLU A O 1
ATOM 2618 N N . ARG A 1 339 ? -5.626 27.619 -48.084 1.00 28.31 339 ARG A N 1
ATOM 2619 C CA . ARG A 1 339 ? -6.744 28.250 -47.321 1.00 28.31 339 ARG A CA 1
ATOM 2620 C C . ARG A 1 339 ? -8.033 28.315 -48.152 1.00 28.31 339 ARG A C 1
ATOM 2622 O O . ARG A 1 339 ? -7.992 28.728 -49.302 1.00 28.31 339 ARG A O 1
ATOM 2629 N N . GLY A 1 340 ? -9.170 28.079 -47.491 1.00 25.59 340 GLY A N 1
ATOM 2630 C CA . GLY A 1 340 ? -10.439 28.723 -47.851 1.00 25.59 340 GLY A CA 1
ATOM 2631 C C . GLY A 1 340 ? -11.624 27.783 -48.051 1.00 25.59 340 GLY A C 1
ATOM 2632 O O . GLY A 1 340 ? -11.825 27.260 -49.137 1.00 25.59 340 GLY A O 1
ATOM 2633 N N . ASP A 1 341 ? -12.395 27.628 -46.979 1.00 30.77 341 ASP A N 1
ATOM 2634 C CA . ASP A 1 341 ? -13.765 27.114 -46.858 1.00 30.77 341 ASP A CA 1
ATOM 2635 C C . ASP A 1 341 ? -14.683 27.268 -48.092 1.00 30.77 341 ASP A C 1
ATOM 2637 O O . ASP A 1 341 ? -14.809 28.370 -48.620 1.00 30.77 341 ASP A O 1
ATOM 2641 N N . ARG A 1 342 ? -15.449 26.219 -48.453 1.00 28.84 342 ARG A N 1
ATOM 2642 C CA . ARG A 1 342 ? -16.889 26.083 -48.115 1.00 28.84 342 ARG A CA 1
ATOM 2643 C C . ARG A 1 342 ? -17.570 24.878 -48.801 1.00 28.84 342 ARG A C 1
ATOM 2645 O O . ARG A 1 342 ? -17.685 24.816 -50.014 1.00 28.84 342 ARG A O 1
ATOM 2652 N N . GLU A 1 343 ? -18.154 24.049 -47.936 1.00 27.55 343 GLU A N 1
ATOM 2653 C CA . GLU A 1 343 ? -19.541 23.558 -47.990 1.00 27.55 343 GLU A CA 1
ATOM 2654 C C . GLU A 1 343 ? -19.953 22.277 -48.761 1.00 27.55 343 GLU A C 1
ATOM 2656 O O . GLU A 1 343 ? -19.754 22.098 -49.955 1.00 27.55 343 GLU A O 1
ATOM 2661 N N . VAL A 1 344 ? -20.710 21.479 -47.992 1.00 27.61 344 VAL A N 1
ATOM 2662 C CA . VAL A 1 344 ? -21.722 20.466 -48.332 1.00 27.61 344 VAL A CA 1
ATOM 2663 C C . VAL A 1 344 ? -21.244 19.061 -48.706 1.00 27.61 344 VAL A C 1
ATOM 2665 O O . VAL A 1 344 ? -21.200 18.674 -49.868 1.00 27.61 344 VAL A O 1
ATOM 2668 N N . LEU A 1 345 ? -21.134 18.203 -47.683 1.00 25.91 345 LEU A N 1
ATOM 2669 C CA . LEU A 1 345 ? -21.713 16.864 -47.800 1.00 25.91 345 LEU A CA 1
ATOM 2670 C C . LEU A 1 345 ? -22.266 16.378 -46.455 1.00 25.91 345 LEU A C 1
ATOM 2672 O O . LEU A 1 345 ? -21.532 16.148 -45.495 1.00 25.91 345 LEU A O 1
ATOM 2676 N N . LEU A 1 346 ? -23.591 16.221 -46.413 1.00 32.28 346 LEU A N 1
ATOM 2677 C CA . LEU A 1 346 ? -24.332 15.544 -45.354 1.00 32.28 346 LEU A CA 1
ATOM 2678 C C . LEU A 1 346 ? -23.706 14.180 -45.036 1.00 32.28 346 LEU A C 1
ATOM 2680 O O . LEU A 1 346 ? -23.740 13.294 -45.889 1.00 32.28 346 LEU A O 1
ATOM 2684 N N . ARG A 1 347 ? -23.274 13.954 -43.790 1.00 27.14 347 ARG A N 1
ATOM 2685 C CA . ARG A 1 347 ? -23.243 12.607 -43.203 1.00 27.14 347 ARG A CA 1
ATOM 2686 C C . ARG A 1 347 ? -23.689 12.642 -41.745 1.00 27.14 347 ARG A C 1
ATOM 2688 O O . ARG A 1 347 ? -23.138 13.344 -40.910 1.00 27.14 347 ARG A O 1
ATOM 2695 N N . MET A 1 348 ? -24.771 11.899 -41.543 1.00 24.98 348 MET A N 1
ATOM 2696 C CA . MET A 1 348 ? -25.408 11.431 -40.319 1.00 24.98 348 MET A CA 1
ATOM 2697 C C . MET A 1 348 ? -24.583 11.588 -39.036 1.00 24.98 348 MET A C 1
ATOM 2699 O O . MET A 1 348 ? -23.459 11.105 -38.945 1.00 24.98 348 MET A O 1
ATOM 2703 N N . GLN A 1 349 ? -25.217 12.176 -38.018 1.00 27.20 349 GLN A N 1
ATOM 2704 C CA . GLN A 1 349 ? -24.806 12.085 -36.620 1.00 27.20 349 GLN A CA 1
ATOM 2705 C C . GLN A 1 349 ? -24.631 10.612 -36.217 1.00 27.20 349 GLN A C 1
ATOM 2707 O O . GLN A 1 349 ? -25.586 9.945 -35.822 1.00 27.20 349 GLN A O 1
ATOM 2712 N N . GLN A 1 350 ? -23.404 10.105 -36.276 1.00 28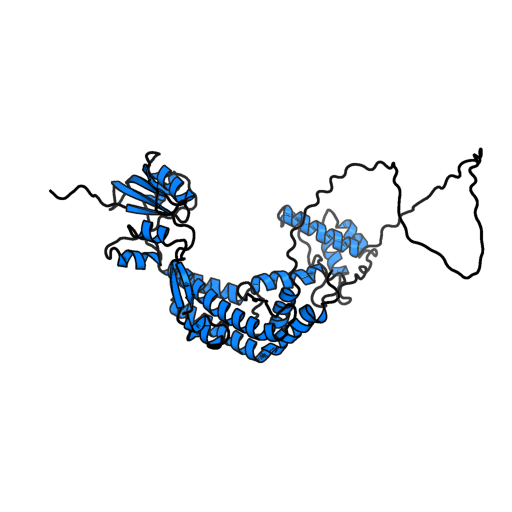.91 350 GLN A N 1
ATOM 2713 C CA . GLN A 1 350 ? -22.949 9.139 -35.292 1.00 28.91 350 GLN A CA 1
ATOM 2714 C C . GLN A 1 350 ? -22.389 9.958 -34.138 1.00 28.91 350 GLN A C 1
ATOM 2716 O O . GLN A 1 350 ? -21.407 10.678 -34.278 1.00 28.91 350 GLN A O 1
ATOM 2721 N N . VAL A 1 351 ? -23.071 9.884 -32.999 1.00 25.22 351 VAL A N 1
ATOM 2722 C CA . VAL A 1 351 ? -22.489 10.253 -31.715 1.00 25.22 351 VAL A CA 1
ATOM 2723 C C . VAL A 1 351 ? -21.315 9.298 -31.505 1.00 25.22 351 VAL A C 1
ATOM 2725 O O . VAL A 1 351 ? -21.504 8.169 -31.054 1.00 25.22 351 VAL A O 1
ATOM 2728 N N . GLU A 1 352 ? -20.111 9.716 -31.889 1.00 28.39 352 GLU A N 1
ATOM 2729 C CA . GLU A 1 352 ? -18.890 9.128 -31.356 1.00 28.39 352 GLU A CA 1
ATOM 2730 C C . GLU A 1 352 ? -18.893 9.446 -29.861 1.00 28.39 352 GLU A C 1
ATOM 2732 O O . GLU A 1 352 ? -18.569 10.545 -29.417 1.00 28.39 352 GLU A O 1
ATOM 2737 N N . LEU A 1 353 ? -19.347 8.479 -29.063 1.00 26.27 353 LEU A N 1
ATOM 2738 C CA . LEU A 1 353 ? -18.920 8.397 -27.679 1.00 26.27 353 LEU A CA 1
ATOM 2739 C C . LEU A 1 353 ? -17.402 8.193 -27.725 1.00 26.27 353 LEU A C 1
ATOM 2741 O O . LEU A 1 353 ? -16.931 7.059 -27.806 1.00 26.27 353 LEU A O 1
ATOM 2745 N N . GLU A 1 354 ? -16.641 9.287 -27.675 1.00 28.36 354 GLU A N 1
ATOM 2746 C CA . GLU A 1 354 ? -15.262 9.262 -27.202 1.00 28.36 354 GLU A CA 1
ATOM 2747 C C . GLU A 1 354 ? -15.301 8.759 -25.756 1.00 28.36 354 GLU A C 1
ATOM 2749 O O . GLU A 1 354 ? -15.402 9.506 -24.781 1.00 28.36 354 GLU A O 1
ATOM 2754 N N . VAL A 1 355 ? -15.293 7.437 -25.599 1.00 28.48 355 VAL A N 1
ATOM 2755 C CA . VAL A 1 355 ? -14.924 6.823 -24.335 1.00 28.48 355 VAL A CA 1
ATOM 2756 C C . VAL A 1 355 ? -13.435 7.088 -24.204 1.00 28.48 355 VAL A C 1
ATOM 2758 O O . VAL A 1 355 ? -12.618 6.359 -24.760 1.00 28.48 355 VAL A O 1
ATOM 2761 N N . GLU A 1 356 ? -13.093 8.159 -23.495 1.00 31.06 356 GLU A N 1
ATOM 2762 C CA . GLU A 1 356 ? -11.732 8.461 -23.071 1.00 31.06 356 GLU A CA 1
ATOM 2763 C C . GLU A 1 356 ? -11.251 7.294 -22.186 1.00 31.06 356 GLU A C 1
ATOM 2765 O O . GLU A 1 356 ? -11.466 7.240 -20.970 1.00 31.06 356 GLU A O 1
ATOM 2770 N N . LEU A 1 357 ? -10.684 6.267 -22.823 1.00 36.12 357 LEU A N 1
ATOM 2771 C CA . LEU A 1 357 ? -10.067 5.134 -22.153 1.00 36.12 357 LEU A CA 1
ATOM 2772 C C . LEU A 1 357 ? -8.879 5.684 -21.370 1.00 36.12 357 LEU A C 1
ATOM 2774 O O . LEU A 1 357 ? -7.822 5.958 -21.928 1.00 36.12 357 LEU A O 1
ATOM 2778 N N . LYS A 1 358 ? -9.048 5.839 -20.055 1.00 39.66 358 LYS A N 1
ATOM 2779 C CA . LYS A 1 358 ? -7.948 6.158 -19.140 1.00 39.66 358 LYS A CA 1
ATOM 2780 C C . LYS A 1 358 ? -6.995 4.964 -19.072 1.00 39.66 358 LYS A C 1
ATOM 2782 O O . LYS A 1 358 ? -7.107 4.117 -18.188 1.00 39.66 358 LYS A O 1
ATOM 2787 N N . SER A 1 359 ? -6.087 4.866 -20.038 1.00 51.47 359 SER A N 1
ATOM 2788 C CA . SER A 1 359 ? -5.006 3.884 -20.061 1.00 51.47 359 SER A CA 1
ATOM 2789 C C . SER A 1 359 ? -3.850 4.340 -19.173 1.00 51.47 359 SER A C 1
ATOM 2791 O O . SER A 1 359 ? -3.450 5.503 -19.203 1.00 51.47 359 SER A O 1
ATOM 2793 N N . PHE A 1 360 ? -3.275 3.416 -18.402 1.00 49.47 360 PHE A N 1
ATOM 2794 C CA . PHE A 1 360 ? -2.035 3.665 -17.669 1.00 49.47 360 PHE A CA 1
ATOM 2795 C C . PHE A 1 360 ? -0.843 3.428 -18.599 1.00 49.47 360 PHE A C 1
ATOM 2797 O O . PHE A 1 360 ? -0.474 2.285 -18.855 1.00 49.47 360 PHE A O 1
ATOM 2804 N N . ILE A 1 361 ? -0.259 4.514 -19.100 1.00 60.81 361 ILE A N 1
ATOM 2805 C CA . ILE A 1 361 ? 0.968 4.500 -19.902 1.00 60.81 361 ILE A CA 1
ATOM 2806 C C . ILE A 1 361 ? 2.148 4.679 -18.931 1.00 60.81 361 ILE A C 1
ATOM 2808 O O . ILE A 1 361 ? 2.196 5.696 -18.228 1.00 60.81 361 ILE A O 1
ATOM 2812 N N . PRO A 1 362 ? 3.073 3.709 -18.806 1.00 65.69 362 PRO A N 1
ATOM 2813 C CA . PRO A 1 362 ? 4.242 3.866 -17.960 1.00 65.69 362 PRO A CA 1
ATOM 2814 C C . PRO A 1 362 ? 5.177 4.916 -18.564 1.00 65.69 362 PRO A C 1
ATOM 2816 O O . PRO A 1 362 ? 5.361 5.002 -19.774 1.00 65.69 362 PRO A O 1
ATOM 2819 N N . THR A 1 363 ? 5.810 5.714 -17.710 1.00 74.31 363 THR A N 1
ATOM 2820 C CA . THR A 1 363 ? 6.848 6.647 -18.159 1.00 74.31 363 THR A CA 1
ATOM 2821 C C . THR A 1 363 ? 8.102 5.888 -18.594 1.00 74.31 363 THR A C 1
ATOM 2823 O O . THR A 1 363 ? 8.338 4.763 -18.148 1.00 74.31 363 THR A O 1
ATOM 2826 N N . THR A 1 364 ? 8.968 6.522 -19.388 1.00 78.69 364 THR A N 1
ATOM 2827 C CA . THR A 1 364 ? 10.278 5.954 -19.767 1.00 78.69 364 THR A CA 1
ATOM 2828 C C . THR A 1 364 ? 11.119 5.571 -18.549 1.00 78.69 364 THR A C 1
ATOM 2830 O O . THR A 1 364 ? 11.759 4.523 -18.542 1.00 78.69 364 THR A O 1
ATOM 2833 N N . LEU A 1 365 ? 11.061 6.369 -17.476 1.00 79.69 365 LEU A N 1
ATOM 2834 C CA . LEU A 1 365 ? 11.671 6.028 -16.189 1.00 79.69 365 LEU A CA 1
ATOM 2835 C C . LEU A 1 365 ? 11.012 4.797 -15.552 1.00 79.69 365 LEU A C 1
ATOM 2837 O O . LEU A 1 365 ? 11.708 3.940 -15.018 1.00 79.69 365 LEU A O 1
ATOM 2841 N N . GLY A 1 366 ? 9.684 4.693 -15.612 1.00 73.56 366 GLY A N 1
ATOM 2842 C CA . GLY A 1 366 ? 8.958 3.536 -15.100 1.00 73.56 366 GLY A CA 1
ATOM 2843 C C . GLY A 1 366 ? 9.368 2.232 -15.789 1.00 73.56 366 GLY A C 1
ATOM 2844 O O . GLY A 1 366 ? 9.680 1.256 -15.107 1.00 73.56 366 GLY A O 1
ATOM 2845 N N . VAL A 1 367 ? 9.449 2.250 -17.123 1.00 76.31 367 VAL A N 1
ATOM 2846 C CA . VAL A 1 367 ? 9.942 1.126 -17.937 1.00 76.31 367 VAL A CA 1
ATOM 2847 C C . VAL A 1 367 ? 11.394 0.798 -17.588 1.00 76.31 367 VAL A C 1
ATOM 2849 O O . VAL A 1 367 ? 11.706 -0.352 -17.290 1.00 76.31 367 VAL A O 1
ATOM 2852 N N . ALA A 1 368 ? 12.266 1.812 -17.529 1.00 81.81 368 ALA A N 1
ATOM 2853 C CA . ALA A 1 368 ? 13.682 1.635 -17.214 1.00 81.81 368 ALA A CA 1
ATOM 2854 C C . ALA A 1 368 ? 13.922 0.981 -15.849 1.00 81.81 368 ALA A C 1
ATOM 2856 O O . ALA A 1 368 ? 14.825 0.157 -15.712 1.00 81.81 368 ALA A O 1
ATOM 2857 N N . LEU A 1 369 ? 13.140 1.359 -14.834 1.00 81.94 369 LEU A N 1
ATOM 2858 C CA . LEU A 1 369 ? 13.274 0.787 -13.499 1.00 81.94 369 LEU A CA 1
ATOM 2859 C C . LEU A 1 369 ? 12.809 -0.674 -13.482 1.00 81.94 369 LEU A C 1
ATOM 2861 O O . LEU A 1 369 ? 13.531 -1.510 -12.949 1.00 81.94 369 LEU A O 1
ATOM 2865 N N . VAL A 1 370 ? 11.649 -0.994 -14.070 1.00 78.06 370 VAL A N 1
ATOM 2866 C CA . VAL A 1 370 ? 11.134 -2.377 -14.123 1.00 78.06 370 VAL A CA 1
ATOM 2867 C C . VAL A 1 370 ? 12.086 -3.291 -14.888 1.00 78.06 370 VAL A C 1
ATOM 2869 O O . VAL A 1 370 ? 12.549 -4.273 -14.313 1.00 78.06 370 VAL A O 1
ATOM 2872 N N . GLU A 1 371 ? 12.461 -2.928 -16.117 1.00 80.12 371 GLU A N 1
ATOM 2873 C CA . GLU A 1 371 ? 13.408 -3.716 -16.917 1.00 80.12 371 GLU A CA 1
ATOM 2874 C C . GLU A 1 371 ? 14.775 -3.810 -16.235 1.00 80.12 371 GLU A C 1
ATOM 2876 O O . GLU A 1 371 ? 15.373 -4.879 -16.179 1.00 80.12 371 GLU A O 1
ATOM 2881 N N . GLY A 1 372 ? 15.266 -2.707 -15.664 1.00 83.75 372 GLY A N 1
ATOM 2882 C CA . GLY A 1 372 ? 16.552 -2.684 -14.979 1.00 83.75 372 GLY A CA 1
ATOM 2883 C C . GLY A 1 372 ? 16.617 -3.643 -13.794 1.00 83.75 372 GLY A C 1
ATOM 2884 O O . GLY A 1 372 ? 17.653 -4.267 -13.600 1.00 83.75 372 GLY A O 1
ATOM 2885 N N . TYR A 1 373 ? 15.536 -3.782 -13.023 1.00 82.81 373 TYR A N 1
ATOM 2886 C CA . TYR A 1 373 ? 15.468 -4.731 -11.909 1.00 82.81 373 TYR A CA 1
ATOM 2887 C C . TYR A 1 373 ? 15.157 -6.167 -12.344 1.00 82.81 373 TYR A C 1
ATOM 2889 O O . TYR A 1 373 ? 15.669 -7.093 -11.719 1.00 82.81 373 TYR A O 1
ATOM 2897 N N . ASP A 1 374 ? 14.364 -6.376 -13.395 1.00 80.12 374 ASP A N 1
ATOM 2898 C CA . ASP A 1 374 ? 14.114 -7.721 -13.927 1.00 80.12 374 ASP A CA 1
ATOM 2899 C C . ASP A 1 374 ? 15.380 -8.314 -14.564 1.00 80.12 374 ASP A C 1
ATOM 2901 O O . ASP A 1 374 ? 15.710 -9.471 -14.306 1.00 80.12 374 ASP A O 1
ATOM 2905 N N . ASN A 1 375 ? 16.168 -7.496 -15.267 1.00 82.56 375 ASN A N 1
ATOM 2906 C CA . ASN A 1 375 ? 17.461 -7.888 -15.837 1.00 82.56 375 ASN A CA 1
ATOM 2907 C C . ASN A 1 375 ? 18.550 -8.140 -14.780 1.00 82.56 375 ASN A C 1
ATOM 2909 O O . ASN A 1 375 ? 19.636 -8.605 -15.119 1.00 82.56 375 ASN A O 1
ATOM 2913 N N . MET A 1 376 ? 18.307 -7.824 -13.501 1.00 82.31 376 MET A N 1
ATOM 2914 C CA . MET A 1 376 ? 19.202 -8.264 -12.426 1.00 82.31 376 MET A CA 1
ATOM 2915 C C . MET A 1 376 ? 19.010 -9.739 -12.077 1.00 82.31 376 MET A C 1
ATOM 2917 O O . MET A 1 376 ? 19.845 -10.263 -11.345 1.00 82.31 376 MET A O 1
ATOM 2921 N N . GLU A 1 377 ? 17.965 -10.400 -12.591 1.00 74.44 377 GLU A N 1
ATOM 2922 C CA . GLU A 1 377 ? 17.732 -11.846 -12.473 1.00 74.44 377 GLU A CA 1
ATOM 2923 C C . GLU A 1 377 ? 17.789 -12.365 -11.028 1.00 74.44 377 GLU A C 1
ATOM 2925 O O . GLU A 1 377 ? 18.420 -13.376 -10.720 1.00 74.44 377 GLU A O 1
ATOM 2930 N N . PHE A 1 378 ? 17.142 -11.653 -10.104 1.00 75.31 378 PHE A N 1
ATOM 2931 C CA . PHE A 1 378 ? 17.026 -12.135 -8.731 1.00 75.31 378 PHE A CA 1
ATOM 2932 C C . PHE A 1 378 ? 16.207 -13.424 -8.662 1.00 75.31 378 PHE A C 1
ATOM 2934 O O . PHE A 1 378 ? 15.208 -13.573 -9.366 1.00 75.31 378 PHE A O 1
ATOM 2941 N N . GLU A 1 379 ? 16.541 -14.288 -7.699 1.00 66.44 379 GLU A N 1
ATOM 2942 C CA . GLU A 1 379 ? 15.729 -15.467 -7.366 1.00 66.44 379 GLU A CA 1
ATOM 2943 C C . GLU A 1 379 ? 14.272 -15.079 -7.047 1.00 66.44 379 GLU A C 1
ATOM 2945 O O . GLU A 1 379 ? 13.330 -15.802 -7.371 1.00 66.44 379 GLU A O 1
ATOM 2950 N N . VAL A 1 380 ? 14.071 -13.894 -6.454 1.00 67.62 380 VAL A N 1
ATOM 2951 C CA . VAL A 1 380 ? 12.746 -13.320 -6.216 1.00 67.62 380 VAL A CA 1
ATOM 2952 C C . VAL A 1 380 ? 12.642 -11.936 -6.847 1.00 67.62 380 VAL A C 1
ATOM 2954 O O . VAL A 1 380 ? 13.230 -10.973 -6.357 1.00 67.62 380 VAL A O 1
ATOM 2957 N N . SER A 1 381 ? 11.840 -11.824 -7.910 1.00 71.19 381 SER A N 1
ATOM 2958 C CA . SER A 1 381 ? 11.624 -10.546 -8.596 1.00 71.19 381 SER A CA 1
ATOM 2959 C C . SER A 1 381 ? 10.940 -9.508 -7.694 1.00 71.19 381 SER A C 1
ATOM 2961 O O . SER A 1 381 ? 9.937 -9.788 -7.026 1.00 71.19 381 SER A O 1
ATOM 2963 N N . LEU A 1 382 ? 11.480 -8.285 -7.726 1.00 73.25 382 LEU A N 1
ATOM 2964 C CA . LEU A 1 382 ? 10.924 -7.100 -7.071 1.00 73.25 382 LEU A CA 1
ATOM 2965 C C . LEU A 1 382 ? 9.737 -6.498 -7.841 1.00 73.25 382 LEU A C 1
ATOM 2967 O O . LEU A 1 382 ? 8.875 -5.869 -7.223 1.00 73.25 382 LEU A O 1
ATOM 2971 N N . SER A 1 383 ? 9.695 -6.659 -9.169 1.00 67.69 383 SER A N 1
ATOM 2972 C CA . SER A 1 383 ? 8.639 -6.110 -10.036 1.00 67.69 383 SER A CA 1
ATOM 2973 C C . SER A 1 383 ? 7.362 -6.953 -9.985 1.00 67.69 383 SER A C 1
ATOM 2975 O O . SER A 1 383 ? 6.258 -6.451 -10.195 1.00 67.69 383 SER A O 1
ATOM 2977 N N . LYS A 1 384 ? 7.489 -8.244 -9.662 1.00 70.56 384 LYS A N 1
ATOM 2978 C CA . LYS A 1 384 ? 6.361 -9.169 -9.551 1.00 70.56 384 LYS A CA 1
ATOM 2979 C C . LYS A 1 384 ? 5.743 -9.119 -8.145 1.00 70.56 384 LYS A C 1
ATOM 2981 O O . LYS A 1 384 ? 6.425 -8.895 -7.145 1.00 70.56 384 LYS A O 1
ATOM 2986 N N . PRO A 1 385 ? 4.438 -9.413 -8.000 1.00 70.31 385 PRO A N 1
ATOM 2987 C CA . PRO A 1 385 ? 3.715 -9.281 -6.730 1.00 70.31 385 PRO A CA 1
ATOM 2988 C C . PRO A 1 385 ? 4.054 -10.354 -5.676 1.00 70.31 385 PRO A C 1
ATOM 2990 O O . PRO A 1 385 ? 3.356 -10.443 -4.665 1.00 70.31 385 PRO A O 1
ATOM 2993 N N . PHE A 1 386 ? 5.075 -11.195 -5.875 1.00 74.31 386 PHE A N 1
ATOM 2994 C CA . PHE A 1 386 ? 5.347 -12.354 -5.016 1.00 74.31 386 PHE A CA 1
ATOM 2995 C C . PHE A 1 386 ? 5.694 -11.953 -3.581 1.00 74.31 386 PHE A C 1
ATOM 2997 O O . PHE A 1 386 ? 5.036 -12.402 -2.640 1.00 74.31 386 PHE A O 1
ATOM 3004 N N . LEU A 1 387 ? 6.667 -11.052 -3.409 1.00 76.44 387 LEU A N 1
ATOM 3005 C CA . LEU A 1 387 ? 7.071 -10.573 -2.085 1.00 76.44 387 LEU A CA 1
ATOM 3006 C C . LEU A 1 387 ? 5.947 -9.801 -1.394 1.00 76.44 387 LEU A C 1
ATOM 3008 O O . LEU A 1 387 ? 5.774 -9.913 -0.177 1.00 76.44 387 LEU A O 1
ATOM 3012 N N . ARG A 1 388 ? 5.139 -9.052 -2.161 1.00 75.38 388 ARG A N 1
ATOM 3013 C CA . ARG A 1 388 ? 3.990 -8.336 -1.598 1.00 75.38 388 ARG A CA 1
ATOM 3014 C C . ARG A 1 388 ? 2.917 -9.309 -1.124 1.00 75.38 388 ARG A C 1
ATOM 3016 O O . ARG A 1 388 ? 2.475 -9.194 0.013 1.00 75.38 388 ARG A O 1
ATOM 3023 N N . LYS A 1 389 ? 2.570 -10.315 -1.931 1.00 75.00 389 LYS A N 1
ATOM 3024 C CA . LYS A 1 389 ? 1.644 -11.392 -1.545 1.00 75.00 389 LYS A CA 1
ATOM 3025 C C . LYS A 1 389 ? 2.133 -12.128 -0.298 1.00 75.00 389 LYS A C 1
ATOM 3027 O O . LYS A 1 389 ? 1.352 -12.359 0.620 1.00 75.00 389 LYS A O 1
ATOM 3032 N N . GLN A 1 390 ? 3.420 -12.464 -0.234 1.00 81.69 390 GLN A N 1
ATOM 3033 C CA . GLN A 1 390 ? 4.003 -13.121 0.935 1.00 81.69 390 GLN A CA 1
ATOM 3034 C C . GLN A 1 390 ? 3.925 -12.238 2.187 1.00 81.69 390 GLN A C 1
ATOM 3036 O O . GLN A 1 390 ? 3.634 -12.740 3.272 1.00 81.69 390 GLN A O 1
ATOM 3041 N N . MET A 1 391 ? 4.142 -10.927 2.050 1.00 79.12 391 MET A N 1
ATOM 3042 C CA . MET A 1 391 ? 3.971 -9.981 3.151 1.00 79.12 391 MET A CA 1
ATOM 3043 C C . MET A 1 391 ? 2.522 -9.970 3.657 1.00 79.12 391 MET A C 1
ATOM 3045 O O . MET A 1 391 ? 2.322 -10.061 4.865 1.00 79.12 391 MET A O 1
ATOM 3049 N N . GLU A 1 392 ? 1.519 -9.950 2.770 1.00 75.94 392 GLU A N 1
ATOM 3050 C CA . GLU A 1 392 ? 0.100 -10.033 3.168 1.00 75.94 392 GLU A CA 1
ATOM 3051 C C . GLU A 1 392 ? -0.217 -11.337 3.919 1.00 75.94 392 GLU A C 1
ATOM 3053 O O . GLU A 1 392 ? -0.902 -11.321 4.942 1.00 75.94 392 GLU A O 1
ATOM 3058 N N . LEU A 1 393 ? 0.331 -12.472 3.467 1.00 80.75 393 LEU A N 1
ATOM 3059 C CA . LEU A 1 393 ? 0.182 -13.756 4.162 1.00 80.75 393 LEU A CA 1
ATOM 3060 C C . LEU A 1 393 ? 0.818 -13.728 5.558 1.00 80.75 393 LEU A C 1
ATOM 3062 O O . LEU A 1 393 ? 0.221 -14.213 6.519 1.00 80.75 393 LEU A O 1
ATOM 3066 N N . LYS A 1 394 ? 1.997 -13.110 5.701 1.00 87.25 394 LYS A N 1
ATOM 3067 C CA . LYS A 1 394 ? 2.644 -12.920 7.006 1.00 87.25 394 LYS A CA 1
ATOM 3068 C C . LYS A 1 394 ? 1.822 -11.999 7.922 1.00 87.25 394 LYS A C 1
ATOM 3070 O O . LYS A 1 394 ? 1.748 -12.275 9.116 1.00 87.25 394 LYS A O 1
ATOM 3075 N N . MET A 1 395 ? 1.171 -10.956 7.392 1.00 84.62 395 MET A N 1
ATOM 3076 C CA . MET A 1 395 ? 0.252 -10.107 8.172 1.00 84.62 395 MET A CA 1
ATOM 3077 C C . MET A 1 395 ? -0.947 -10.912 8.680 1.00 84.62 395 MET A C 1
ATOM 3079 O O . MET A 1 395 ? -1.297 -10.824 9.856 1.00 84.62 395 MET A O 1
ATOM 3083 N N . LYS A 1 396 ? -1.536 -11.751 7.819 1.00 76.06 396 LYS A N 1
ATOM 3084 C CA . LYS A 1 396 ? -2.627 -12.659 8.196 1.00 76.06 396 LYS A CA 1
ATOM 3085 C C . LYS A 1 396 ? -2.200 -13.632 9.302 1.00 76.06 396 LYS A C 1
ATOM 3087 O O . LYS A 1 396 ? -2.934 -13.790 10.272 1.00 76.06 396 LYS A O 1
ATOM 3092 N N . ALA A 1 397 ? -0.992 -14.191 9.221 1.00 87.50 397 ALA A N 1
ATOM 3093 C CA . ALA A 1 397 ? -0.445 -15.065 10.261 1.00 87.50 397 ALA A CA 1
ATOM 3094 C C . ALA A 1 397 ? -0.275 -14.357 11.622 1.00 87.50 397 ALA A C 1
AT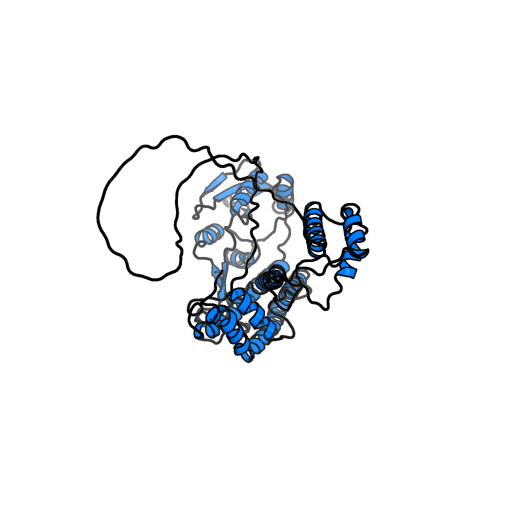OM 3096 O O . ALA A 1 397 ? -0.433 -14.996 12.664 1.00 87.50 397 ALA A O 1
ATOM 3097 N N . ILE A 1 398 ? 0.004 -13.043 11.641 1.00 86.69 398 ILE A N 1
ATOM 3098 C CA . ILE A 1 398 ? -0.021 -12.255 12.887 1.00 86.69 398 ILE A CA 1
ATOM 3099 C C . ILE A 1 398 ? -1.448 -12.186 13.424 1.00 86.69 398 ILE A C 1
ATOM 3101 O O . ILE A 1 398 ? -1.663 -12.537 14.582 1.00 86.69 398 ILE A O 1
ATOM 3105 N N . CYS A 1 399 ? -2.421 -11.796 12.591 1.00 74.06 399 CYS A N 1
ATOM 3106 C CA . CYS A 1 399 ? -3.835 -11.710 12.979 1.00 74.06 399 CYS A CA 1
ATOM 3107 C C . CYS A 1 399 ? -4.362 -13.036 13.560 1.00 74.06 399 CYS A C 1
ATOM 3109 O O . CYS A 1 399 ? -5.062 -13.038 14.569 1.00 74.06 399 CYS A O 1
ATOM 3111 N N . GLU A 1 400 ? -3.976 -14.168 12.969 1.00 85.12 400 GLU A N 1
ATOM 3112 C CA . GLU A 1 400 ? -4.352 -15.516 13.421 1.00 85.12 400 GLU A CA 1
ATOM 3113 C C . GLU A 1 400 ? -3.576 -15.977 14.670 1.00 85.12 400 GLU A C 1
ATOM 3115 O O . GLU A 1 400 ? -3.945 -16.960 15.309 1.00 85.12 400 GLU A O 1
ATOM 3120 N N . GLY A 1 401 ? -2.534 -15.245 15.077 1.00 91.12 401 GLY A N 1
ATOM 3121 C CA . GLY A 1 401 ? -1.690 -15.562 16.232 1.00 91.12 401 GLY A CA 1
ATOM 3122 C C . GLY A 1 401 ? -0.644 -16.645 15.979 1.00 91.12 401 GLY A C 1
ATOM 3123 O O . GLY A 1 401 ? -0.040 -17.127 16.930 1.00 91.12 401 GLY A O 1
ATOM 3124 N N . GLN A 1 402 ? -0.419 -17.016 14.719 1.00 95.56 402 GLN A N 1
ATOM 3125 C CA . GLN A 1 402 ? 0.595 -17.994 14.314 1.00 95.56 402 GLN A CA 1
ATOM 3126 C C . GLN A 1 402 ? 2.010 -17.401 14.339 1.00 95.56 402 GLN A C 1
ATOM 3128 O O . GLN A 1 402 ? 2.984 -18.128 14.522 1.00 95.56 402 GLN A O 1
ATOM 3133 N N . LYS A 1 403 ? 2.143 -16.081 14.147 1.00 95.12 403 LYS A N 1
ATOM 3134 C CA . LYS A 1 403 ? 3.426 -15.368 14.217 1.00 95.12 403 LYS A CA 1
ATOM 3135 C C . LYS A 1 403 ? 3.329 -14.099 15.055 1.00 95.12 403 LYS A C 1
ATOM 3137 O O . LYS A 1 403 ? 2.293 -13.447 15.114 1.00 95.12 403 LYS A O 1
ATOM 3142 N N . THR A 1 404 ? 4.446 -13.709 15.665 1.00 97.00 404 THR A N 1
ATOM 3143 C CA . THR A 1 404 ? 4.560 -12.421 16.361 1.00 97.00 404 THR A CA 1
ATOM 3144 C C . THR A 1 404 ? 4.987 -11.314 15.397 1.00 97.00 404 THR A C 1
ATOM 3146 O O . THR A 1 404 ? 5.685 -11.570 14.410 1.00 97.00 404 THR A O 1
ATOM 3149 N N . ARG A 1 405 ? 4.638 -10.058 15.714 1.00 92.44 405 ARG A N 1
ATOM 3150 C CA . ARG A 1 405 ? 5.108 -8.873 14.971 1.00 92.44 405 ARG A CA 1
ATOM 3151 C C . ARG A 1 405 ? 6.624 -8.872 14.793 1.00 92.44 405 ARG A C 1
ATOM 3153 O O . ARG A 1 405 ? 7.107 -8.714 13.678 1.00 92.44 405 ARG A O 1
ATOM 3160 N N . GLY A 1 406 ? 7.367 -9.053 15.887 1.00 95.19 406 GLY A N 1
ATOM 3161 C CA . GLY A 1 406 ? 8.829 -8.984 15.865 1.00 95.19 406 GLY A CA 1
ATOM 3162 C C . GLY A 1 406 ? 9.461 -10.054 14.973 1.00 95.19 406 GLY A C 1
ATOM 3163 O O . GLY A 1 406 ? 10.412 -9.759 14.253 1.00 95.19 406 GLY A O 1
ATOM 3164 N N . ALA A 1 407 ? 8.909 -11.273 14.967 1.00 96.62 407 ALA A N 1
ATOM 3165 C CA . ALA A 1 407 ? 9.366 -12.335 14.073 1.00 96.62 407 ALA A CA 1
ATOM 3166 C C . ALA A 1 407 ? 9.122 -11.977 12.601 1.00 96.62 407 ALA A C 1
ATOM 3168 O O . ALA A 1 407 ? 10.053 -12.026 11.800 1.00 96.62 407 ALA A O 1
ATOM 3169 N N . VAL A 1 408 ? 7.907 -11.541 12.255 1.00 95.00 408 VAL A N 1
ATOM 3170 C CA . VAL A 1 408 ? 7.554 -11.177 10.874 1.00 95.00 408 VAL A CA 1
ATOM 3171 C C . VAL A 1 408 ? 8.374 -10.002 10.354 1.00 95.00 408 VAL A C 1
ATOM 3173 O O . VAL A 1 408 ? 8.834 -10.053 9.210 1.00 95.00 408 VAL A O 1
ATOM 3176 N N . VAL A 1 409 ? 8.570 -8.964 11.172 1.00 94.50 409 VAL A N 1
ATOM 3177 C CA . VAL A 1 409 ? 9.387 -7.803 10.801 1.00 94.50 409 VAL A CA 1
ATOM 3178 C C . VAL A 1 409 ? 10.820 -8.250 10.526 1.00 94.50 409 VAL A C 1
ATOM 3180 O O . VAL A 1 409 ? 11.332 -7.991 9.443 1.00 94.50 409 VAL A O 1
ATOM 3183 N N . ARG A 1 410 ? 11.437 -9.005 11.444 1.00 95.25 410 ARG A N 1
ATOM 3184 C CA . ARG A 1 410 ? 12.817 -9.484 11.288 1.00 95.25 410 ARG A CA 1
ATOM 3185 C C . ARG A 1 410 ? 12.994 -10.362 10.051 1.00 95.25 410 ARG A C 1
ATOM 3187 O O . ARG A 1 410 ? 13.842 -10.063 9.223 1.00 95.25 410 ARG A O 1
ATOM 3194 N N . GLU A 1 411 ? 12.170 -11.400 9.899 1.00 94.69 411 GLU A N 1
ATOM 3195 C CA . GLU A 1 411 ? 12.228 -12.315 8.750 1.00 94.69 411 GLU A CA 1
ATOM 3196 C C . GLU A 1 411 ? 12.084 -11.572 7.417 1.00 94.69 411 GLU A C 1
ATOM 3198 O O . GLU A 1 411 ? 12.785 -11.867 6.451 1.00 94.69 411 GLU A O 1
ATOM 3203 N N . SER A 1 412 ? 11.154 -10.615 7.349 1.00 91.69 412 SER A N 1
ATOM 3204 C CA . SER A 1 412 ? 10.896 -9.866 6.120 1.00 91.69 412 SER A CA 1
ATOM 3205 C C . SER A 1 412 ? 12.024 -8.880 5.830 1.00 91.69 412 SER A C 1
ATOM 3207 O O . SER A 1 412 ? 12.487 -8.826 4.698 1.00 91.69 412 SER A O 1
ATOM 3209 N N . LEU A 1 413 ? 12.542 -8.168 6.835 1.00 93.75 413 LEU A N 1
ATOM 3210 C CA . LEU A 1 413 ? 13.709 -7.303 6.652 1.00 93.75 413 LEU A CA 1
ATOM 3211 C C . LEU A 1 413 ? 14.935 -8.099 6.204 1.00 93.75 413 LEU A C 1
ATOM 3213 O O . LEU A 1 413 ? 15.604 -7.668 5.276 1.00 93.75 413 LEU A O 1
ATOM 3217 N N . THR A 1 414 ? 15.197 -9.280 6.772 1.00 93.88 414 THR A N 1
ATOM 3218 C CA . THR A 1 414 ? 16.288 -10.158 6.314 1.00 93.88 414 THR A CA 1
ATOM 3219 C C . THR A 1 414 ? 16.119 -10.559 4.851 1.00 93.88 414 THR A C 1
ATOM 3221 O O . THR A 1 414 ? 17.082 -10.511 4.092 1.00 93.88 414 THR A O 1
ATOM 3224 N N . GLN A 1 415 ? 14.903 -10.926 4.442 1.00 89.69 415 GLN A N 1
ATOM 3225 C CA . GLN A 1 415 ? 14.610 -11.299 3.060 1.00 89.69 415 GLN A CA 1
ATOM 3226 C C . GLN A 1 415 ? 14.850 -10.132 2.093 1.00 89.69 415 GLN A C 1
ATOM 3228 O O . GLN A 1 415 ? 15.571 -10.291 1.114 1.00 89.69 415 GLN A O 1
ATOM 3233 N N . TYR A 1 416 ? 14.295 -8.952 2.381 1.00 90.38 416 TYR A N 1
ATOM 3234 C CA . TYR A 1 416 ? 14.470 -7.778 1.523 1.00 90.38 416 TYR A CA 1
ATOM 3235 C C . TYR A 1 416 ? 15.896 -7.217 1.561 1.00 90.38 416 TYR A C 1
ATOM 3237 O O . TYR A 1 416 ? 16.353 -6.676 0.561 1.00 90.38 416 TYR A O 1
ATOM 3245 N N . HIS A 1 417 ? 16.613 -7.365 2.677 1.00 92.94 417 HIS A N 1
ATOM 3246 C CA . HIS A 1 417 ? 18.010 -6.952 2.787 1.00 92.94 417 HIS A CA 1
ATOM 3247 C C . HIS A 1 417 ? 18.915 -7.764 1.854 1.00 92.94 417 HIS A C 1
ATOM 3249 O O . HIS A 1 417 ? 19.799 -7.189 1.233 1.00 92.94 417 HIS A O 1
ATOM 3255 N N . ARG A 1 418 ? 18.669 -9.074 1.687 1.00 90.44 418 ARG A N 1
ATOM 3256 C CA . ARG A 1 418 ? 19.401 -9.892 0.699 1.00 90.44 418 ARG A CA 1
ATOM 3257 C C . ARG A 1 418 ? 19.216 -9.346 -0.715 1.00 90.44 418 ARG A C 1
ATOM 3259 O O . ARG A 1 418 ? 20.191 -8.984 -1.355 1.00 90.44 418 ARG A O 1
ATOM 3266 N N . VAL A 1 419 ? 17.962 -9.145 -1.124 1.00 88.38 419 VAL A N 1
ATOM 3267 C CA . VAL A 1 419 ? 17.642 -8.577 -2.445 1.00 88.38 419 VAL A CA 1
ATOM 3268 C C . VAL A 1 419 ? 18.249 -7.178 -2.622 1.00 88.38 419 VAL A C 1
ATOM 3270 O O . VAL A 1 419 ? 18.678 -6.809 -3.713 1.00 88.38 419 VAL A O 1
ATOM 3273 N N . PHE A 1 420 ? 18.310 -6.384 -1.551 1.00 91.56 420 PHE A N 1
ATOM 3274 C CA . PHE A 1 420 ? 18.948 -5.071 -1.565 1.00 91.56 420 PHE A CA 1
ATOM 3275 C C . PHE A 1 420 ? 20.460 -5.154 -1.819 1.00 91.56 420 PHE A C 1
ATOM 3277 O O . PHE A 1 420 ? 20.981 -4.372 -2.614 1.00 91.56 420 PHE A O 1
ATOM 3284 N N . LEU A 1 421 ? 21.162 -6.087 -1.170 1.00 92.12 421 LEU A N 1
ATOM 3285 C CA . LEU A 1 421 ? 22.594 -6.299 -1.390 1.00 92.12 421 LEU A CA 1
ATOM 3286 C C . LEU A 1 421 ? 22.866 -6.755 -2.826 1.00 92.12 421 LEU A C 1
ATOM 3288 O O . LEU A 1 421 ? 23.687 -6.138 -3.501 1.00 92.12 421 LEU A O 1
ATOM 3292 N N . ASP A 1 422 ? 22.092 -7.715 -3.330 1.00 89.19 422 ASP A N 1
ATOM 3293 C CA . ASP A 1 422 ? 22.204 -8.175 -4.719 1.00 89.19 422 ASP A CA 1
ATOM 3294 C C . ASP A 1 422 ? 21.959 -7.018 -5.710 1.00 89.19 422 ASP A C 1
ATOM 3296 O O . ASP A 1 422 ? 22.678 -6.847 -6.697 1.00 89.19 422 ASP A O 1
ATOM 3300 N N . SER A 1 423 ? 20.978 -6.152 -5.415 1.00 89.69 423 SER A N 1
ATOM 3301 C CA . SER A 1 423 ? 20.703 -4.939 -6.201 1.00 89.69 423 SER A CA 1
ATOM 3302 C C . SER A 1 423 ? 21.873 -3.954 -6.193 1.00 89.69 423 SER A C 1
ATOM 3304 O O . SER A 1 423 ? 22.110 -3.259 -7.184 1.00 89.69 423 SER A O 1
ATOM 3306 N N . LYS A 1 424 ? 22.587 -3.852 -5.067 1.00 91.50 424 LYS A N 1
ATOM 3307 C CA . LYS A 1 424 ? 23.750 -2.973 -4.906 1.00 91.50 424 LYS A CA 1
ATOM 3308 C C . LYS A 1 424 ? 24.931 -3.470 -5.734 1.00 91.50 424 LYS A C 1
ATOM 3310 O O . LYS A 1 424 ? 25.580 -2.653 -6.381 1.00 91.50 424 LYS A O 1
ATOM 3315 N N . GLU A 1 425 ? 25.166 -4.779 -5.758 1.00 91.56 425 GLU A N 1
ATOM 3316 C CA . GLU A 1 425 ? 26.210 -5.404 -6.579 1.00 91.56 425 GLU A CA 1
ATOM 3317 C C . GLU A 1 425 ? 25.932 -5.254 -8.080 1.00 91.56 425 GLU A C 1
ATOM 3319 O O . GLU A 1 425 ? 26.845 -4.981 -8.856 1.00 91.56 425 GLU A O 1
ATOM 3324 N N . ARG A 1 426 ? 24.661 -5.347 -8.492 1.00 90.50 426 ARG A N 1
ATOM 3325 C CA . ARG A 1 426 ? 24.236 -5.268 -9.903 1.00 90.50 426 ARG A CA 1
ATOM 3326 C C . ARG A 1 426 ? 23.734 -3.885 -10.323 1.00 90.50 426 ARG A C 1
ATOM 3328 O O . ARG A 1 426 ? 23.050 -3.750 -11.337 1.00 90.50 426 ARG A O 1
ATOM 3335 N N . VAL A 1 427 ? 24.082 -2.829 -9.585 1.00 92.31 427 VAL A N 1
ATOM 3336 C CA . VAL A 1 427 ? 23.556 -1.469 -9.814 1.00 92.31 427 VAL A CA 1
ATOM 3337 C C . VAL A 1 427 ? 23.813 -0.943 -11.231 1.00 92.31 427 VAL A C 1
ATOM 3339 O O . VAL A 1 427 ? 23.040 -0.134 -11.748 1.00 92.31 427 VAL A O 1
ATOM 3342 N N . ASP A 1 428 ? 24.880 -1.396 -11.888 1.00 92.19 428 ASP A N 1
ATOM 3343 C CA . ASP A 1 428 ? 25.210 -0.957 -13.243 1.00 92.19 428 ASP A CA 1
ATOM 3344 C C . ASP A 1 428 ? 24.218 -1.470 -14.296 1.00 92.19 428 ASP A C 1
ATOM 3346 O O . ASP A 1 428 ? 23.992 -0.770 -15.285 1.00 92.19 428 ASP A O 1
ATOM 3350 N N . VAL A 1 429 ? 23.528 -2.590 -14.041 1.00 90.12 429 VAL A N 1
ATOM 3351 C CA . VAL A 1 429 ? 22.408 -3.073 -14.870 1.00 90.12 429 VAL A CA 1
ATOM 3352 C C . VAL A 1 429 ? 21.256 -2.062 -14.849 1.00 90.12 429 VAL A C 1
ATOM 3354 O O . VAL A 1 429 ? 20.748 -1.667 -15.901 1.00 90.12 429 VAL A O 1
ATOM 3357 N N . LEU A 1 430 ? 20.913 -1.536 -13.666 1.00 88.25 430 LEU A N 1
ATOM 3358 C CA . LEU A 1 430 ? 19.887 -0.494 -13.522 1.00 88.25 430 LEU A CA 1
ATOM 3359 C C . LEU A 1 430 ? 20.278 0.793 -14.248 1.00 88.25 430 LEU A C 1
ATOM 3361 O O . LEU A 1 430 ? 19.458 1.413 -14.929 1.00 88.25 430 LEU A O 1
ATOM 3365 N N . LYS A 1 431 ? 21.545 1.204 -14.116 1.00 91.06 431 LYS A N 1
ATOM 3366 C CA . LYS A 1 431 ? 22.062 2.392 -14.808 1.00 91.06 431 LYS A CA 1
ATOM 3367 C C . LYS A 1 431 ? 22.033 2.209 -16.323 1.00 91.06 431 LYS A C 1
ATOM 3369 O O . LYS A 1 431 ? 21.727 3.168 -17.027 1.00 91.06 431 LYS A O 1
ATOM 3374 N N . ALA A 1 432 ? 22.344 1.016 -16.830 1.00 88.75 432 ALA A N 1
ATOM 3375 C CA . ALA A 1 432 ? 22.289 0.710 -18.256 1.00 88.75 432 ALA A CA 1
ATOM 3376 C C . ALA A 1 432 ? 20.860 0.842 -18.808 1.00 88.75 432 ALA A C 1
ATOM 3378 O O . ALA A 1 432 ? 20.666 1.528 -19.813 1.00 88.75 432 ALA A O 1
ATOM 3379 N N . ALA A 1 433 ? 19.857 0.298 -18.109 1.00 86.31 433 ALA A N 1
ATOM 3380 C CA . ALA A 1 433 ? 18.449 0.460 -18.481 1.00 86.31 433 ALA A CA 1
ATOM 3381 C C . ALA A 1 433 ? 18.019 1.941 -18.475 1.00 86.31 433 ALA A C 1
ATOM 3383 O O . ALA A 1 433 ? 17.415 2.427 -19.431 1.00 86.31 433 ALA A O 1
ATOM 3384 N N . CYS A 1 434 ? 18.409 2.704 -17.448 1.00 86.31 434 CYS A N 1
ATOM 3385 C CA . CYS A 1 434 ? 18.129 4.142 -17.389 1.00 86.31 434 CYS A CA 1
ATOM 3386 C C . CYS A 1 434 ? 18.803 4.922 -18.528 1.00 86.31 434 CYS A C 1
ATOM 3388 O O . CYS A 1 434 ? 18.181 5.804 -19.116 1.00 86.31 434 CYS A O 1
ATOM 3390 N N . ARG A 1 435 ? 20.048 4.591 -18.895 1.00 87.69 435 ARG A N 1
ATOM 3391 C CA . ARG A 1 435 ? 20.716 5.205 -20.056 1.00 87.69 435 ARG A CA 1
ATOM 3392 C C . ARG A 1 435 ? 19.956 4.922 -21.349 1.00 87.69 435 ARG A C 1
ATOM 3394 O O . ARG A 1 435 ? 19.697 5.857 -22.099 1.00 87.69 435 ARG A O 1
ATOM 3401 N N . LYS A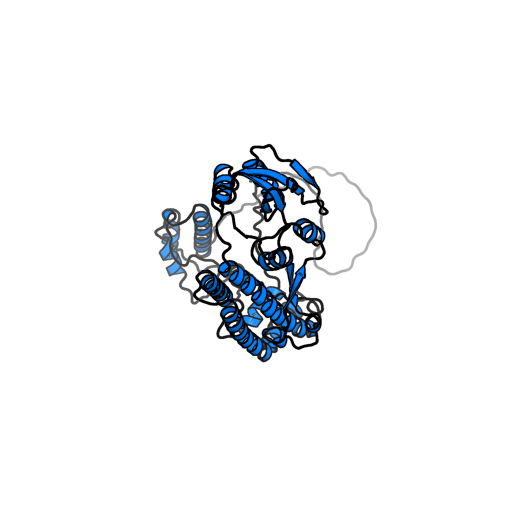 1 436 ? 19.551 3.667 -21.567 1.00 84.62 436 LYS A N 1
ATOM 3402 C CA . LYS A 1 436 ? 18.795 3.225 -22.748 1.00 84.62 436 LYS A CA 1
ATOM 3403 C C . LYS A 1 436 ? 17.486 4.004 -22.919 1.00 84.62 436 LYS A C 1
ATOM 3405 O O . LYS A 1 436 ? 17.268 4.574 -23.979 1.00 84.62 436 LYS A O 1
ATOM 3410 N N . TYR A 1 437 ? 16.653 4.072 -21.881 1.00 79.12 437 TYR A N 1
ATOM 3411 C CA . TYR A 1 437 ? 15.291 4.610 -22.010 1.00 79.12 437 TYR A CA 1
ATOM 3412 C C . TYR A 1 437 ? 15.125 6.082 -21.636 1.00 79.12 437 TYR A C 1
ATOM 3414 O O . TYR A 1 437 ? 14.196 6.722 -22.119 1.00 79.12 437 TYR A O 1
ATOM 3422 N N . VAL A 1 438 ? 15.980 6.629 -20.768 1.00 81.56 438 VAL A N 1
ATOM 3423 C CA . VAL A 1 438 ? 15.819 7.999 -20.247 1.00 81.56 438 VAL A CA 1
ATOM 3424 C C . VAL A 1 438 ? 16.802 8.974 -20.887 1.00 81.56 438 VAL A C 1
ATOM 3426 O O . VAL A 1 438 ? 16.433 10.115 -21.146 1.00 81.56 438 VAL A O 1
ATOM 3429 N N . LEU A 1 439 ? 18.044 8.551 -21.144 1.00 79.81 439 LEU A N 1
ATOM 3430 C CA . LEU A 1 439 ? 19.097 9.452 -21.634 1.00 79.81 439 LEU A CA 1
ATOM 3431 C C . LEU A 1 439 ? 19.291 9.372 -23.152 1.00 79.81 439 LEU A C 1
ATOM 3433 O O . LEU A 1 439 ? 19.479 10.403 -23.788 1.00 79.81 439 LEU A O 1
ATOM 3437 N N . ASN A 1 440 ? 19.191 8.179 -23.742 1.00 71.38 440 ASN A N 1
ATOM 3438 C CA . ASN A 1 440 ? 19.408 7.984 -25.179 1.00 71.38 440 ASN A CA 1
ATOM 3439 C C . ASN A 1 440 ? 18.144 8.217 -26.030 1.00 71.38 440 ASN A C 1
ATOM 3441 O O . ASN A 1 440 ? 18.268 8.508 -27.214 1.00 71.38 440 ASN A O 1
ATOM 3445 N N . ASN A 1 441 ? 16.943 8.168 -25.439 1.00 55.22 441 ASN A N 1
ATOM 3446 C CA . ASN A 1 441 ? 15.673 8.455 -26.131 1.00 55.22 441 ASN A CA 1
ATOM 3447 C C . ASN A 1 441 ? 15.260 9.942 -26.100 1.00 55.22 441 ASN A C 1
ATOM 3449 O O . ASN A 1 441 ? 14.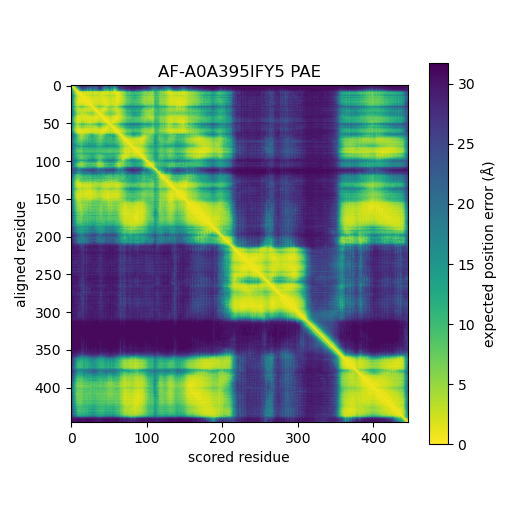147 10.281 -26.495 1.00 55.22 441 ASN A O 1
ATOM 3453 N N . GLY A 1 442 ? 16.152 10.855 -25.696 1.00 43.38 442 GLY A N 1
ATOM 3454 C CA . GLY A 1 442 ? 15.891 12.302 -25.647 1.00 43.38 442 GLY A CA 1
ATOM 3455 C C . GLY A 1 442 ? 15.635 12.997 -26.998 1.00 43.38 442 GLY A C 1
ATOM 3456 O O . GLY A 1 442 ? 15.569 14.222 -27.026 1.00 43.38 442 GLY A O 1
ATOM 3457 N N . GLY A 1 443 ? 15.505 12.254 -28.103 1.00 36.56 443 GLY A N 1
ATOM 3458 C CA . GLY A 1 443 ? 15.200 12.781 -29.440 1.00 36.56 443 GLY A CA 1
ATOM 3459 C C . GLY A 1 443 ? 13.897 12.275 -30.069 1.00 36.56 443 GLY A C 1
ATOM 3460 O O . GLY A 1 443 ? 13.543 12.740 -31.146 1.00 36.56 443 GLY A O 1
ATOM 3461 N N . ALA A 1 444 ? 13.182 11.345 -29.433 1.00 38.06 444 ALA A N 1
ATOM 3462 C CA . ALA A 1 444 ? 11.915 10.831 -29.949 1.00 38.06 444 ALA A CA 1
ATOM 3463 C C . ALA A 1 444 ? 10.990 10.469 -28.781 1.00 38.06 444 ALA A C 1
ATOM 3465 O O . ALA A 1 444 ? 10.889 9.315 -28.370 1.00 38.06 444 ALA A O 1
ATOM 3466 N N . GLY A 1 445 ? 10.354 11.489 -28.206 1.00 29.39 445 GLY A N 1
ATOM 3467 C CA . GLY A 1 445 ? 9.045 11.284 -27.590 1.00 29.39 445 GLY A CA 1
ATOM 3468 C C . GLY A 1 445 ? 7.981 11.166 -28.693 1.00 29.39 445 GLY A C 1
ATOM 3469 O O . GLY A 1 445 ? 8.255 11.612 -29.811 1.00 29.39 445 GLY A O 1
ATOM 3470 N N . PRO A 1 446 ? 6.821 10.550 -28.408 1.00 41.31 446 PRO A N 1
ATOM 3471 C CA . PRO A 1 446 ? 5.686 10.551 -29.329 1.00 41.31 446 PRO A CA 1
ATOM 3472 C C . PRO A 1 446 ? 5.237 11.967 -29.705 1.00 41.31 446 PRO A C 1
ATOM 3474 O O . PRO A 1 446 ? 5.379 12.882 -28.855 1.00 41.31 446 PRO A O 1
#

Mean predicted aligned error: 17.95 Å

Foldseek 3Di:
DDDPDDDEAEAEEAAQVLLVLLLCLFQVNPWDWDDFPDPRKIKTWHWGALDDPRGIDIYIYIYDHHDQKAKAWDPQPPDLPPDALLCLLPVTDIDIDGDPSCVRVVVVCLVDFAAAVRVVSRCVSPVPDDYWAQDADDSDSVSSSVSSNDTHHHQNLLNLLVVLVSSLLRSLQRSVQSVLLVQQLVVPDPSVPDGDTLSCLQVLLVQLVVQLLAFAPADDPPDPLLVLLCQQLPDPPCNVLSVVCNVPQFAAFDHDDGHPVPDHHQADPHDDDPVVDDPVRSVVNVVRHVVSSVRRGDDDDDDDDDDDDDDDDDDDDDDDDDDDDDDDDDDDDDDDDDDDDDDDDDDDDDPPPPPVPPRDDAALLSNLQQQLQVVLVDPDGSNHCPLVVVSVVLSVCSSVVVDGSVVSSSVSSVVSSVSSVSCVVSVVSSNVSCCVRPVPCPPDDD

Organism: NCBI:txid38457

Solvent-accessible surface area (backbone atoms only — not comparable to full-atom values): 26646 Å² total; per-residue (Å²): 131,87,77,96,71,74,70,71,46,70,45,74,30,70,34,45,69,56,22,54,52,52,40,34,52,61,27,74,66,59,57,46,77,43,85,50,84,33,96,78,37,48,40,33,37,30,60,43,68,36,40,84,95,64,31,74,31,46,30,37,28,24,41,42,79,67,76,60,58,46,81,44,66,37,77,77,61,66,49,88,81,45,62,58,45,75,42,38,68,77,71,52,54,76,41,79,44,69,41,78,95,38,51,43,51,53,57,66,34,66,82,54,60,49,91,53,81,28,43,58,56,21,41,72,74,42,74,84,68,86,75,68,35,66,64,66,94,60,88,49,54,70,47,48,49,52,13,55,47,58,52,39,76,63,61,64,36,52,44,38,22,55,52,36,50,55,51,48,53,50,30,55,24,50,22,50,18,49,49,49,30,69,58,46,26,76,73,38,78,88,35,52,81,53,77,50,74,48,78,51,34,34,63,50,22,53,39,50,67,49,44,47,36,70,53,10,45,33,76,60,87,87,57,68,60,67,64,41,39,55,52,40,35,81,43,94,88,52,6,69,61,30,44,44,27,72,73,68,48,56,39,84,55,73,74,52,95,34,71,66,90,78,49,54,37,77,60,60,86,68,69,75,63,63,89,82,39,53,79,68,54,35,53,54,51,50,50,36,43,54,52,44,53,53,44,28,36,77,80,88,85,84,87,87,85,87,84,86,81,84,80,81,91,79,85,88,83,89,80,88,80,87,84,83,89,87,91,87,79,89,85,82,88,82,84,87,80,90,88,83,90,83,89,86,77,95,72,79,89,70,82,75,77,78,72,80,74,88,70,78,76,69,49,50,63,53,43,16,51,41,53,14,56,58,75,60,67,53,97,69,54,70,37,46,59,59,63,58,52,50,49,53,52,52,33,50,31,18,50,75,65,78,41,53,47,70,56,54,45,50,58,48,43,56,54,53,48,52,57,50,51,55,47,61,76,45,41,66,50,35,50,50,29,36,42,58,44,55,62,68,41,77,83,66,73,133

Nearest PDB structures (foldseek):
  4cgy-assembly1_A  TM=6.171E-01  e=1.112E-25  Homo sapiens
  9ca0-assembly1_A  TM=5.979E-01  e=4.930E-21  Homo sapiens
  9ca1-assembly1_A  TM=5.978E-01  e=2.429E-20  Homo sapiens
  5gve-assembly1_A  TM=5.978E-01  e=4.503E-20  Homo sapiens
  9c9y-assembly1_A  TM=5.968E-01  e=2.834E-20  Homo sapiens

InterPro domains:
  IPR000380 DNA topoisomerase, type IA [PTHR11390] (9-211)
  IPR003601 DNA topoisomerase, type IA, domain 2 [SM00436] (130-217)
  IPR003602 DNA topoisomerase, type IA, DNA-binding domain [SM00437] (140-370)
  IPR013497 DNA topoisomerase, type IA, central [PF01131] (211-312)
  IPR013497 DNA topoisomerase, type IA, central [PS52039] (86-446)
  IPR013824 DNA topoisomerase, type IA, central region, subdomain 1 [G3DSA:1.10.460.10] (332-438)
  IPR013826 DNA topoisomerase, type IA, central region, subdomain 3 [G3DSA:1.10.290.10] (179-298)
  IPR023405 DNA topoisomerase, type IA, core domain [SSF56712] (8-420)

Secondary structure (DSSP, 8-state):
---S---EEEEEESSHHHHHHHHHHHTTT--EEEE-SSTT-EEEEEEEE--TTT-EEEEEEEE--S-SEEEEE-GGGTSSSSS-TTHHHHTPPEEEEE-GGGHHHHHHHTTS--SSHHHHHHHHH-TT---EE---SS--HHHHHHHHHSPEEP-HHHHHHHHHHHHHHHHHHHHHHHHHHHHHGGG-GGGTT----STTHHHHHHHHHHSHHHH-----TTS-HHHHHHHTTT-TTTHHHHHHIIIII--PPPP-S---SS-PPS--SS---GGGS-HHHHHHHHHHHHHHHHHTSPPPP--------PPPP-----------------------------------------------PPPHHHHHHHHHHHTT--SS-SSSTHHHHHHHHHHHHHHTTSS-HHHHHHHHHHHHHHHHHHHHHTHHHHHHHHIIIIITTTT---

Sequence (446 aa):
MPSQDGPKNLCVAEKPSIAKAVANHLAGGNVQSSNTGNKYIKNYSFTFDFGGQWGNCNAVMTSVLGHLTTLDVAPSHKNWTSPPPEDLFFGAQVIESVVDDKTSIAQNIKGSILAAKWRAQALKGNPRIEIKRARFSNIERAHVIQAAKRPVNLDQRQIDAVAARIELDLRIGFAFTRFQTNNLRKLGGPLEKAIMSSCQFPTLGFVVDRYPRTETDRFDKGMNLRALVEKQVQDNRWGHFAQNLVNGGFHWPREGRNDDKAHPPIHPVTYTASTALSATEAKIYEFVVRRFLACCSEDAKGQATDVELEPKAGEAAAGNNDDNTPAAGRGGRGRSRERGDREVLLRMQQVELEVELKSFIPTTLGVALVEGYDNMEFEVSLSKPFLRKQMELKMKAICEGQKTRGAVVRESLTQYHRVFLDSKERVDVLKAACRKYVLNNGGAGP